Protein AF-A0A6M0QSR5-F1 (afdb_monomer)

Radius of gyration: 32.82 Å; Cα contacts (8 Å, |Δi|>4): 484; chains: 1; bounding box: 127×52×103 Å

Sequence (368 aa):
MSPILRLVALASFSVLAACATTPPEESSTAPSTKPGYEAVEDDGFMIEAVEERHLSGGRERTEVAYNGPESAGTIVVDTFARKLYHVQEGGRAMRYSIAVGREGLSFRGSGVIGRKAKWPSWQPTANMVRTRPDLYAEYAGGMAGGLDNPLGARAMYLYRGGRDTMFRIHGTIQNATIGHATSAGCIRLYNQDAIYLFEQVEMGTKVKVRSQEESLELEGPYMDDAWGLAVPETPENAARKETDLVAKAEQEAAEAKAAEEAAAKAAAEQAAYDAMSDEEKAKHDEKLAKAAAKAEALAEKEKAKAEALAAKEKAKAEALAAKEAAAAEKATAKAEKAAAAAEKKRLAACTRKGIEEKDCPPLEAANG

Mean predicted aligned error: 14.94 Å

Secondary structure (DSSP, 8-state):
----------------------------------TT-S-EEETTEEEPPPPHHHHTTTTS-EEEE--SSPPTT-EEEETTTTEEEEEETTTEEEEEE-EEEHHHHH--EEEEEEEEEES--B---HHHHHH-HHHHSTTTT-B-SSTT-TT-SEEEEEEETTEEEEEEEE--S-GGGTTBEESS-SEE--HHHHHHHHHH--TT-EEEEPPHHHHHHHH--EEE-TTSBEEE--HHHHHHHHHHHHHHHHHHHHHHHHHHHHHHHHHHHHHHHHTS-HHHHHHHHHHHHHHHHHHHHHHHHHHHHHHHHHHHHHHHHHHHHHHHHHHHHHHHHHHHHHHHHHHHHHHHHHHHTT--GGGSPPPP----

pLDDT: mean 86.75, std 14.94, range [35.66, 98.69]

Foldseek 3Di:
DDDDDDDDDDDDPDDDPDPPPPDPPPDPDPQPAPPLQQFDQDPNATRHGQGVVLPPPVQDWDKDAAPDPDDALAWEAEQQLQKIWRHHPPRITTIHFKEAAPVQVVDAWKFFQQDKDFQDKDADDPVCCVPCVVPHVVQNVIDGRGLPHQQAGMWGFTDDPNHTPQAIEGEGNCSNRGQAYHHDHHIYGHNSVRVVVRVSHDGGHMYTYDDPVRCCVRVNHWDAACVRGIDHPDPVRVVNRVVVVVVVVVVVVVVVVVVVVVVVVVVVVVVVLVPDDPVVVVVVVVVVVVVVVVVVVVVVVVVVVSVVVVVVVVVVVVVVVVVVVVVVVVVVVVVVVVVVVVLVVQQVVCVVVVHDPVRRDDDPPPDD

Nearest PDB structures (foldseek):
  4lzh-assembly1_A  TM=8.616E-01  e=3.008E-12  Klebsiella pneumoniae subsp. pneumoniae MGH 78578
  6v45-assembly1_A-2  TM=7.222E-01  e=5.190E-12  Brucella melitensis bv. 1 str. 16M
  4a1i-assembly1_A  TM=8.855E-01  e=8.976E-08  Bacillus subtilis
  2mtz-assembly1_A  TM=8.574E-01  e=3.205E-07  Bacillus subtilis subsp. subtilis str. 168
  4xvo-assembly3_C  TM=7.512E-01  e=4.902E-06  Mycolicibacterium smegmatis MC2 155

InterPro domains:
  IPR005490 L,D-transpeptidase catalytic domain [PF03734] (74-209)
  IPR005490 L,D-transpeptidase catalytic domain [PS52029] (73-210)
  IPR005490 L,D-transpeptidase catalytic domain [cd16913] (75-210)
  IPR038063 L,D-transpeptidase catalytic domain-like [G3DSA:2.40.440.10] (68-210)
  IPR038063 L,D-transpeptidase catalytic domain-like [SSF141523] (69-210)
  IPR050979 Bacterial L,D-transpeptidase [PTHR30582] (46-213)

Organism: NCBI:txid2710650

Structure (mmCIF, N/CA/C/O backbone):
data_AF-A0A6M0QSR5-F1
#
_entry.id   AF-A0A6M0QSR5-F1
#
loop_
_atom_site.group_PDB
_atom_site.id
_atom_site.type_symbol
_atom_site.label_atom_id
_atom_site.label_alt_id
_atom_site.label_comp_id
_atom_site.label_asym_id
_atom_site.label_entity_id
_atom_site.label_seq_id
_atom_site.pdbx_PDB_ins_code
_atom_site.Cartn_x
_atom_site.Cartn_y
_atom_site.Cartn_z
_atom_site.occupancy
_atom_site.B_iso_or_equiv
_atom_site.auth_seq_id
_atom_site.auth_comp_id
_atom_site.auth_asym_id
_atom_site.auth_atom_id
_atom_site.pdbx_PDB_model_num
ATOM 1 N N . MET A 1 1 ? 99.103 -17.406 -0.612 1.00 40.66 1 MET A N 1
ATOM 2 C CA . MET A 1 1 ? 98.319 -16.154 -0.605 1.00 40.66 1 MET A CA 1
ATOM 3 C C . MET A 1 1 ? 96.861 -16.528 -0.362 1.00 40.66 1 MET A C 1
ATOM 5 O O . MET A 1 1 ? 96.324 -17.317 -1.124 1.00 40.66 1 MET A O 1
ATOM 9 N N . SER A 1 2 ? 96.292 -16.076 0.756 1.00 35.66 2 SER A N 1
ATOM 10 C CA . SER A 1 2 ? 94.861 -16.139 1.127 1.00 35.66 2 SER A CA 1
ATOM 11 C C . SER A 1 2 ? 93.928 -15.531 0.048 1.00 35.66 2 SER A C 1
ATOM 13 O O . SER A 1 2 ? 94.439 -14.798 -0.795 1.00 35.66 2 SER A O 1
ATOM 15 N N . PRO A 1 3 ? 92.581 -15.570 0.177 1.00 52.38 3 PRO A N 1
ATOM 16 C CA . PRO A 1 3 ? 91.684 -16.674 0.569 1.00 52.38 3 PRO A CA 1
ATOM 17 C C . PRO A 1 3 ? 90.306 -16.666 -0.187 1.00 52.38 3 PRO A C 1
ATOM 19 O O . PRO A 1 3 ? 89.993 -15.736 -0.915 1.00 52.38 3 PRO A O 1
ATOM 22 N N . ILE A 1 4 ? 89.455 -17.674 0.080 1.00 46.41 4 ILE A N 1
ATOM 23 C CA . ILE A 1 4 ? 87.961 -17.657 0.122 1.00 46.41 4 ILE A CA 1
ATOM 24 C C . ILE A 1 4 ? 87.149 -17.199 -1.123 1.00 46.41 4 ILE A C 1
ATOM 26 O O . ILE A 1 4 ? 87.038 -16.010 -1.404 1.00 46.41 4 ILE A O 1
ATOM 30 N N . LEU A 1 5 ? 86.362 -18.124 -1.706 1.00 40.06 5 LEU A N 1
ATOM 31 C CA . LEU A 1 5 ? 85.026 -17.832 -2.275 1.00 40.06 5 LEU A CA 1
ATOM 32 C C . LEU A 1 5 ? 84.144 -19.108 -2.281 1.00 40.06 5 LEU A C 1
ATOM 34 O O . LEU A 1 5 ? 84.383 -20.034 -3.044 1.00 40.06 5 LEU A O 1
ATOM 38 N N . ARG A 1 6 ? 83.341 -19.303 -1.224 1.00 39.97 6 ARG A N 1
ATOM 39 C CA . ARG A 1 6 ? 81.862 -19.177 -1.148 1.00 39.97 6 ARG A CA 1
ATOM 40 C C . ARG A 1 6 ? 81.050 -20.284 -1.835 1.00 39.97 6 ARG A C 1
ATOM 42 O O . ARG A 1 6 ? 80.792 -20.246 -3.031 1.00 39.97 6 ARG A O 1
ATOM 49 N N . LEU A 1 7 ? 80.526 -21.171 -0.990 1.00 44.75 7 LEU A N 1
ATOM 50 C CA . LEU A 1 7 ? 79.422 -22.089 -1.256 1.00 44.75 7 LEU A CA 1
ATOM 51 C C . LEU A 1 7 ? 78.529 -22.058 -0.005 1.00 44.75 7 LEU A C 1
ATOM 53 O O . LEU A 1 7 ? 78.903 -22.645 1.002 1.00 44.75 7 LEU A O 1
ATOM 57 N N . VAL A 1 8 ? 77.409 -21.328 -0.029 1.00 46.72 8 VAL A N 1
ATOM 58 C CA . VAL A 1 8 ? 76.287 -21.519 0.912 1.00 46.72 8 VAL A CA 1
ATOM 59 C C . VAL A 1 8 ? 74.993 -21.160 0.190 1.00 46.72 8 VAL A C 1
ATOM 61 O O . VAL A 1 8 ? 74.839 -20.058 -0.334 1.00 46.72 8 VAL A O 1
ATOM 64 N N . ALA A 1 9 ? 74.093 -22.134 0.166 1.00 45.66 9 ALA A N 1
ATOM 65 C CA . ALA A 1 9 ? 72.743 -22.068 -0.353 1.00 45.66 9 ALA A CA 1
ATOM 66 C C . ALA A 1 9 ? 71.729 -21.853 0.788 1.00 45.66 9 ALA A C 1
ATOM 68 O O . ALA A 1 9 ? 72.029 -2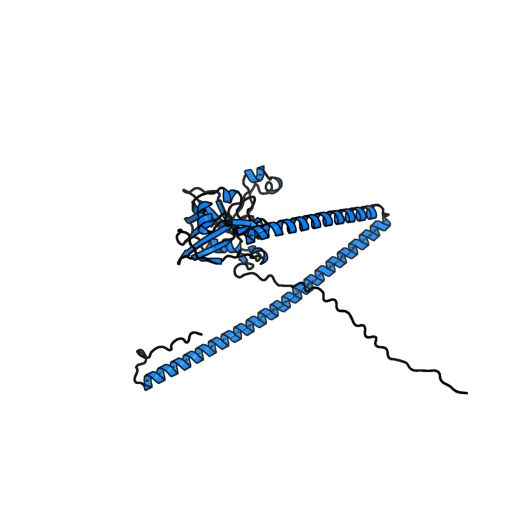2.136 1.943 1.00 45.66 9 ALA A O 1
ATOM 69 N N . LEU A 1 10 ? 70.518 -21.439 0.395 1.00 45.47 10 LEU A N 1
ATOM 70 C CA . LEU A 1 10 ? 69.265 -21.374 1.163 1.00 45.47 10 LEU A CA 1
ATOM 71 C C . LEU A 1 10 ? 69.204 -20.426 2.372 1.00 45.47 10 LEU A C 1
ATOM 73 O O . LEU A 1 10 ? 69.677 -20.744 3.454 1.00 45.47 10 LEU A O 1
ATOM 77 N N . ALA A 1 11 ? 68.456 -19.330 2.203 1.00 49.59 11 ALA A N 1
ATOM 78 C CA . ALA A 1 11 ? 67.303 -18.969 3.044 1.00 49.59 11 ALA A CA 1
ATOM 79 C C . ALA A 1 11 ? 66.830 -17.558 2.670 1.00 49.59 11 ALA A C 1
ATOM 81 O O . ALA A 1 11 ? 67.508 -16.577 2.959 1.00 49.59 11 ALA A O 1
ATOM 82 N N . SER A 1 12 ? 65.660 -17.434 2.044 1.00 45.41 12 SER A N 1
ATOM 83 C CA . SER A 1 12 ? 64.912 -16.171 1.975 1.00 45.41 12 SER A CA 1
ATOM 84 C C . SER A 1 12 ? 63.439 -16.489 1.727 1.00 45.41 12 SER A C 1
ATOM 86 O O . SER A 1 12 ? 62.970 -16.521 0.595 1.00 45.41 12 SER A O 1
ATOM 88 N N . PHE A 1 13 ? 62.725 -16.789 2.812 1.00 45.97 13 PHE A N 1
ATOM 89 C CA . PHE A 1 13 ? 61.269 -16.700 2.860 1.00 45.97 13 PHE A CA 1
ATOM 90 C C . PHE A 1 13 ? 60.920 -15.207 2.884 1.00 45.97 13 PHE A C 1
ATOM 92 O O . PHE A 1 13 ? 61.102 -14.537 3.900 1.00 45.97 13 PHE A O 1
ATOM 99 N N . SER A 1 14 ? 60.478 -14.669 1.751 1.00 49.88 14 SER A N 1
ATOM 100 C CA . SER A 1 14 ? 59.946 -13.311 1.678 1.00 49.88 14 SER A CA 1
ATOM 101 C C . SER A 1 14 ? 58.552 -13.281 2.299 1.00 49.88 14 SER A C 1
ATOM 103 O O . SER A 1 14 ? 57.600 -13.845 1.765 1.00 49.88 14 SER A O 1
ATOM 105 N N . VAL A 1 15 ? 58.453 -12.608 3.441 1.00 53.62 15 VAL A N 1
ATOM 106 C CA . VAL A 1 15 ? 57.199 -12.180 4.060 1.00 53.62 15 VAL A CA 1
ATOM 107 C C . VAL A 1 15 ? 56.586 -11.104 3.161 1.00 53.62 15 VAL A C 1
ATOM 109 O O . VAL A 1 15 ? 57.019 -9.955 3.180 1.00 53.62 15 VAL A O 1
ATOM 112 N N . LEU A 1 16 ? 55.593 -11.472 2.351 1.00 51.00 16 LEU A N 1
ATOM 113 C CA . LEU A 1 16 ? 54.677 -10.507 1.746 1.00 51.00 16 LEU A CA 1
ATOM 114 C C . LEU A 1 16 ? 53.532 -10.280 2.731 1.00 51.00 16 LEU A C 1
ATOM 116 O O . LEU A 1 16 ? 52.628 -11.102 2.866 1.00 51.00 16 LEU A O 1
ATOM 120 N N . ALA A 1 17 ? 53.610 -9.157 3.442 1.00 50.59 17 ALA A N 1
ATOM 121 C CA . ALA A 1 17 ? 52.487 -8.581 4.157 1.00 50.59 17 ALA A CA 1
ATOM 122 C C . ALA A 1 17 ? 51.390 -8.242 3.136 1.00 50.59 17 ALA A C 1
ATOM 124 O O . ALA A 1 17 ? 51.490 -7.265 2.395 1.00 50.59 17 ALA A O 1
ATOM 125 N N . ALA A 1 18 ? 50.363 -9.085 3.066 1.00 41.50 18 ALA A N 1
ATOM 126 C CA . ALA A 1 18 ? 49.143 -8.777 2.345 1.00 41.50 18 ALA A CA 1
ATOM 127 C C . ALA A 1 18 ? 48.350 -7.758 3.172 1.00 41.50 18 ALA A C 1
ATOM 129 O O . ALA A 1 18 ? 47.824 -8.082 4.237 1.00 41.50 18 ALA A O 1
ATOM 130 N N . CYS A 1 19 ? 48.267 -6.522 2.682 1.00 45.38 19 CYS A N 1
ATOM 131 C CA . CYS A 1 19 ? 47.195 -5.610 3.053 1.00 45.38 19 CYS A CA 1
ATOM 132 C C . CYS A 1 19 ? 45.877 -6.271 2.635 1.00 45.38 19 CYS A C 1
ATOM 134 O O . CYS A 1 19 ? 45.499 -6.237 1.466 1.00 45.38 19 CYS A O 1
ATOM 136 N N . ALA A 1 20 ? 45.205 -6.927 3.578 1.00 42.25 20 ALA A N 1
ATOM 137 C CA . ALA A 1 20 ? 43.830 -7.346 3.398 1.00 42.25 20 ALA A CA 1
ATOM 138 C C . ALA A 1 20 ? 42.964 -6.080 3.381 1.00 42.25 20 ALA A C 1
ATOM 140 O O . ALA A 1 20 ? 42.629 -5.529 4.426 1.00 42.25 20 ALA A O 1
ATOM 141 N N . THR A 1 21 ? 42.637 -5.587 2.187 1.00 46.97 21 THR A N 1
ATOM 142 C CA . THR A 1 21 ? 41.460 -4.739 2.006 1.00 46.97 21 THR A CA 1
ATOM 143 C C . THR A 1 21 ? 40.258 -5.618 2.311 1.00 46.97 21 THR A C 1
ATOM 145 O O . THR A 1 21 ? 39.920 -6.500 1.525 1.00 46.97 21 THR A O 1
ATOM 148 N N . THR A 1 22 ? 39.665 -5.421 3.485 1.00 48.53 22 THR A N 1
ATOM 149 C CA . THR A 1 22 ? 38.380 -6.005 3.862 1.00 48.53 22 THR A CA 1
ATOM 150 C C . THR A 1 22 ? 37.356 -5.613 2.791 1.00 48.53 22 THR A C 1
ATOM 152 O O . THR A 1 22 ? 37.118 -4.416 2.612 1.00 48.53 22 THR A O 1
ATOM 155 N N . PRO A 1 23 ? 36.784 -6.564 2.034 1.00 46.75 23 PRO A N 1
ATOM 156 C CA . PRO A 1 23 ? 35.626 -6.276 1.199 1.00 46.75 23 PRO A CA 1
ATOM 157 C C . PRO A 1 23 ? 34.495 -5.792 2.117 1.00 46.75 23 PRO A C 1
ATOM 159 O O . PRO A 1 23 ? 34.378 -6.326 3.224 1.00 46.75 23 PRO A O 1
ATOM 162 N N . PRO A 1 24 ? 33.678 -4.803 1.716 1.00 44.09 24 PRO A N 1
ATOM 163 C CA . PRO A 1 24 ? 32.480 -4.478 2.475 1.00 44.09 24 PRO A CA 1
ATOM 164 C C . PRO A 1 24 ? 31.645 -5.756 2.604 1.00 44.09 24 PRO A C 1
ATOM 166 O O . PRO A 1 24 ? 31.368 -6.427 1.610 1.00 44.09 24 PRO A O 1
ATOM 169 N N . GLU A 1 25 ? 31.324 -6.136 3.840 1.00 37.94 25 GLU A N 1
ATOM 170 C CA . GLU A 1 25 ? 30.408 -7.236 4.118 1.00 37.94 25 GLU A CA 1
ATOM 171 C C . GLU A 1 25 ? 29.039 -6.864 3.544 1.00 37.94 25 GLU A C 1
ATOM 173 O O . GLU A 1 25 ? 28.262 -6.132 4.156 1.00 37.94 25 GLU A O 1
ATOM 178 N N . GLU A 1 26 ? 28.738 -7.359 2.345 1.00 43.75 26 GLU A N 1
ATOM 179 C CA . GLU A 1 26 ? 27.361 -7.469 1.892 1.00 43.75 26 GLU A CA 1
ATOM 180 C C . GLU A 1 26 ? 26.673 -8.493 2.795 1.00 43.75 26 GLU A C 1
ATOM 182 O O . GLU A 1 26 ? 26.838 -9.709 2.683 1.00 43.75 26 GLU A O 1
ATOM 187 N N . SER A 1 27 ? 25.960 -7.941 3.773 1.00 39.25 27 SER A N 1
ATOM 188 C CA . SER A 1 27 ? 25.099 -8.637 4.711 1.00 39.25 27 SER A CA 1
ATOM 189 C C . SER A 1 27 ? 24.055 -9.451 3.944 1.00 39.25 27 SER A C 1
ATOM 191 O O . SER A 1 27 ? 22.996 -8.951 3.572 1.00 39.25 27 SER A O 1
ATOM 193 N N . SER A 1 28 ? 24.346 -10.731 3.719 1.00 49.88 28 SER A N 1
ATOM 194 C CA . SER A 1 28 ? 23.349 -11.750 3.394 1.00 49.88 28 SER A CA 1
ATOM 195 C C . SER A 1 28 ? 22.470 -11.971 4.628 1.00 49.88 28 SER A C 1
ATOM 197 O O . SER A 1 28 ? 22.612 -12.953 5.359 1.00 49.88 28 SER A O 1
ATOM 199 N N . THR A 1 29 ? 21.556 -11.042 4.875 1.00 42.53 29 THR A N 1
ATOM 200 C CA . THR A 1 29 ? 20.406 -11.280 5.738 1.00 42.53 29 THR A CA 1
ATOM 201 C C . THR A 1 29 ? 19.365 -11.987 4.877 1.00 42.53 29 THR A C 1
ATOM 203 O O . THR A 1 29 ? 18.865 -11.417 3.910 1.00 42.53 29 THR A O 1
ATOM 206 N N . ALA A 1 30 ? 19.027 -13.242 5.203 1.00 46.69 30 ALA A N 1
ATOM 207 C CA . ALA A 1 30 ? 17.702 -13.752 4.845 1.00 46.69 30 ALA A CA 1
ATOM 208 C C . ALA A 1 30 ? 16.702 -12.656 5.239 1.00 46.69 30 ALA A C 1
ATOM 210 O O . ALA A 1 30 ? 16.893 -12.107 6.331 1.00 46.69 30 ALA A O 1
ATOM 211 N N . PRO A 1 31 ? 15.738 -12.269 4.381 1.00 49.75 31 PRO A N 1
ATOM 212 C CA . PRO A 1 31 ? 14.907 -11.110 4.654 1.00 49.75 31 PRO A CA 1
ATOM 213 C C . PRO A 1 31 ? 14.260 -11.322 6.017 1.00 49.75 31 PRO A C 1
ATOM 215 O O . PRO A 1 31 ? 13.414 -12.199 6.201 1.00 49.75 31 PRO A O 1
ATOM 218 N N . SER A 1 32 ? 14.745 -10.558 6.993 1.00 52.62 32 SER A N 1
ATOM 219 C CA . SER A 1 32 ? 14.079 -10.386 8.266 1.00 52.62 32 SER A CA 1
ATOM 220 C C . SER A 1 32 ? 12.691 -9.895 7.883 1.00 52.62 32 SER A C 1
ATOM 222 O O . SER A 1 32 ? 12.550 -8.942 7.118 1.00 52.62 32 SER A O 1
ATOM 224 N N . THR A 1 33 ? 11.672 -10.668 8.228 1.00 66.38 33 THR A N 1
ATOM 225 C CA . THR A 1 33 ? 10.289 -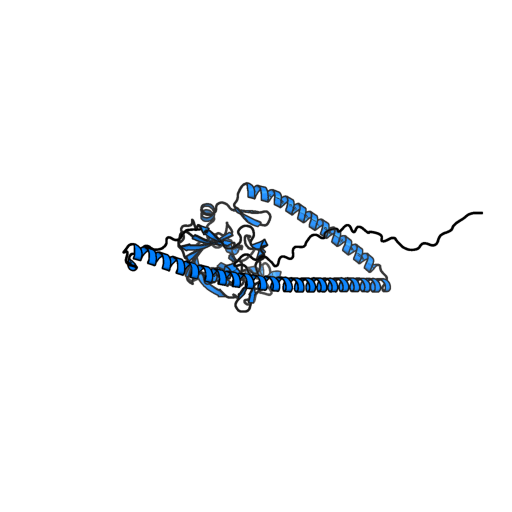10.365 7.871 1.00 66.38 33 THR A CA 1
ATOM 226 C C . THR A 1 33 ? 9.553 -10.199 9.179 1.00 66.38 33 THR A C 1
ATOM 228 O O . THR A 1 33 ? 9.658 -11.033 10.080 1.00 66.38 33 THR A O 1
ATOM 231 N N . LYS A 1 34 ? 8.890 -9.052 9.339 1.00 86.62 34 LYS A N 1
ATOM 232 C CA . LYS A 1 34 ? 8.152 -8.768 10.569 1.00 86.62 34 LYS A CA 1
ATOM 233 C C . LYS A 1 34 ? 7.059 -9.832 10.752 1.00 86.62 34 LYS A C 1
ATOM 235 O O . LYS A 1 34 ? 6.432 -10.202 9.756 1.00 86.62 34 LYS A O 1
ATOM 240 N N . PRO A 1 35 ? 6.776 -10.271 11.992 1.00 90.50 35 PRO A N 1
ATOM 241 C CA . PRO A 1 35 ? 5.697 -11.213 12.254 1.00 90.50 35 PRO A CA 1
ATOM 242 C C . PRO A 1 35 ? 4.368 -10.790 11.617 1.00 90.50 35 PRO A C 1
ATOM 244 O O . PRO A 1 35 ? 3.936 -9.646 11.774 1.00 90.50 35 PRO A O 1
ATOM 247 N N . GLY A 1 36 ? 3.717 -11.710 10.905 1.00 92.56 36 GLY A N 1
ATOM 248 C CA . GLY A 1 36 ? 2.474 -11.463 10.167 1.00 92.56 36 GLY A CA 1
ATOM 249 C C . GLY A 1 36 ? 2.657 -10.932 8.740 1.00 92.56 36 GLY A C 1
ATOM 250 O O . GLY A 1 36 ? 1.652 -10.643 8.085 1.00 92.56 36 GLY A O 1
ATOM 251 N N . TYR A 1 37 ? 3.901 -10.803 8.270 1.00 96.50 37 TYR A N 1
ATOM 252 C CA . TYR A 1 37 ? 4.277 -10.377 6.916 1.00 96.50 37 TYR A CA 1
ATOM 253 C C . TYR A 1 37 ? 5.200 -11.368 6.202 1.00 96.50 37 TYR A C 1
ATOM 255 O O . TYR A 1 37 ? 5.818 -11.034 5.188 1.00 96.50 37 TYR A O 1
ATOM 263 N N . GLU A 1 38 ? 5.294 -12.587 6.720 1.00 94.94 38 GLU A N 1
ATOM 264 C CA . GLU A 1 38 ? 6.037 -13.677 6.113 1.00 94.94 38 GLU A CA 1
ATOM 265 C C . GLU A 1 38 ? 5.420 -14.088 4.767 1.00 94.94 38 GLU A C 1
ATOM 267 O O . GLU A 1 38 ? 4.317 -13.675 4.378 1.00 94.94 38 GLU A O 1
ATOM 272 N N . ALA A 1 39 ? 6.160 -14.917 4.034 1.00 95.62 39 ALA A N 1
ATOM 273 C CA . ALA A 1 39 ? 5.643 -15.542 2.831 1.00 95.62 39 ALA A CA 1
ATOM 274 C C . ALA A 1 39 ? 4.502 -16.498 3.219 1.00 95.62 39 ALA A C 1
ATOM 276 O O . ALA A 1 39 ? 4.625 -17.253 4.186 1.00 95.62 39 ALA A O 1
ATOM 277 N N . VAL A 1 40 ? 3.397 -16.463 2.477 1.00 95.25 40 VAL A N 1
ATOM 278 C CA . VAL A 1 40 ? 2.183 -17.224 2.797 1.00 95.25 40 VAL A CA 1
ATOM 279 C C . VAL A 1 40 ? 1.672 -17.966 1.567 1.00 95.25 40 VAL A C 1
ATOM 281 O O . VAL A 1 40 ? 1.562 -17.391 0.485 1.00 95.25 40 VAL A O 1
ATOM 284 N N . GLU A 1 41 ? 1.357 -19.247 1.739 1.00 97.25 41 GLU A N 1
ATOM 285 C CA . GLU A 1 41 ? 0.613 -20.024 0.749 1.00 97.25 41 GLU A CA 1
ATOM 286 C C . GLU A 1 41 ? -0.888 -19.822 0.980 1.00 97.25 41 GLU A C 1
ATOM 288 O O . GLU A 1 41 ? -1.379 -19.987 2.098 1.00 97.25 41 GLU A O 1
ATOM 293 N N . ASP A 1 42 ? -1.619 -19.462 -0.072 1.00 96.88 42 ASP A N 1
ATOM 294 C CA . ASP A 1 42 ? -3.053 -19.201 -0.003 1.00 96.88 42 ASP A CA 1
ATOM 295 C C . ASP A 1 42 ? -3.764 -19.670 -1.279 1.00 96.88 42 ASP A C 1
ATOM 297 O O . ASP A 1 42 ? -3.512 -19.156 -2.367 1.00 96.88 42 ASP A O 1
ATOM 301 N N . ASP A 1 43 ? -4.657 -20.656 -1.149 1.00 94.56 43 ASP A N 1
ATOM 302 C CA . ASP A 1 43 ? -5.406 -21.279 -2.255 1.00 94.56 43 ASP A CA 1
ATOM 303 C C . ASP A 1 43 ? -4.515 -21.708 -3.451 1.00 94.56 43 ASP A C 1
ATOM 305 O O . ASP A 1 43 ? -4.907 -21.604 -4.613 1.00 94.56 43 ASP A O 1
ATOM 309 N N . GLY A 1 44 ? -3.303 -22.205 -3.166 1.00 94.44 44 GLY A N 1
ATOM 310 C CA . GLY A 1 44 ? -2.336 -22.668 -4.172 1.00 94.44 44 GLY A CA 1
ATOM 311 C C . GLY A 1 44 ? -1.449 -21.573 -4.774 1.00 94.44 44 GLY A C 1
ATOM 312 O O . GLY A 1 44 ? -0.617 -21.868 -5.632 1.00 94.44 44 GLY A O 1
ATOM 313 N N . PHE A 1 45 ? -1.587 -20.324 -4.324 1.00 96.19 45 PHE A N 1
ATOM 314 C CA . PHE A 1 45 ? -0.697 -19.227 -4.690 1.00 96.19 45 PHE A CA 1
ATOM 315 C C . PHE A 1 45 ? 0.310 -18.955 -3.575 1.00 96.19 45 PHE A C 1
ATOM 317 O O . PHE A 1 45 ? -0.062 -18.817 -2.411 1.00 96.19 45 PHE A O 1
ATOM 324 N N . MET A 1 46 ? 1.586 -18.826 -3.940 1.00 96.75 46 MET A N 1
ATOM 325 C CA . MET A 1 46 ? 2.639 -18.441 -3.005 1.00 96.75 46 MET A CA 1
ATOM 326 C C . MET A 1 46 ? 2.824 -16.924 -3.035 1.00 96.75 46 MET A C 1
ATOM 328 O O . MET A 1 46 ? 3.345 -16.375 -4.004 1.00 96.75 46 MET A O 1
ATOM 332 N N . ILE A 1 47 ? 2.388 -16.244 -1.978 1.00 96.31 47 ILE A N 1
ATOM 333 C CA . ILE A 1 47 ? 2.580 -14.805 -1.805 1.00 96.31 47 ILE A CA 1
ATOM 334 C C . ILE A 1 47 ? 3.916 -14.596 -1.101 1.00 96.31 47 ILE A C 1
ATOM 336 O O . ILE A 1 47 ? 4.145 -15.115 -0.007 1.00 96.31 47 ILE A O 1
ATOM 340 N N . GLU A 1 48 ? 4.797 -13.822 -1.725 1.00 94.94 48 GLU A N 1
ATOM 341 C CA . GLU A 1 48 ? 6.095 -13.487 -1.149 1.00 94.94 48 GLU A CA 1
ATOM 342 C C . GLU A 1 48 ? 5.960 -12.643 0.125 1.00 94.94 48 GLU A C 1
ATOM 344 O O . GLU A 1 48 ? 4.975 -11.926 0.345 1.00 94.94 48 GLU A O 1
ATOM 349 N N . ALA A 1 49 ? 6.978 -12.735 0.979 1.00 95.62 49 ALA A N 1
ATOM 350 C CA . ALA A 1 49 ? 7.037 -11.944 2.195 1.00 95.62 49 ALA A CA 1
ATOM 351 C C . ALA A 1 49 ? 7.139 -10.447 1.871 1.00 95.62 49 ALA A C 1
ATOM 353 O O . ALA A 1 49 ? 7.777 -10.049 0.894 1.00 95.62 49 ALA A O 1
ATOM 354 N N . VAL A 1 50 ? 6.548 -9.598 2.714 1.00 95.50 50 VAL A N 1
ATOM 355 C CA . VAL A 1 50 ? 6.712 -8.150 2.552 1.00 95.50 50 VAL A CA 1
ATOM 356 C C . VAL A 1 50 ? 8.071 -7.746 3.099 1.00 95.50 50 VAL A C 1
ATOM 358 O O . VAL A 1 50 ? 8.360 -7.911 4.283 1.00 95.50 50 VAL A O 1
ATOM 361 N N . GLU A 1 51 ? 8.901 -7.177 2.233 1.00 92.75 51 GLU A N 1
ATOM 362 C CA . GLU A 1 51 ? 10.220 -6.695 2.624 1.00 92.75 51 GLU A CA 1
ATOM 363 C C . GLU A 1 51 ? 10.129 -5.580 3.674 1.00 92.75 51 GLU A C 1
ATOM 365 O O . GLU A 1 51 ? 9.319 -4.653 3.566 1.00 92.75 51 GLU A O 1
ATOM 370 N N . GLU A 1 52 ? 11.024 -5.617 4.663 1.00 90.31 52 GLU A N 1
ATOM 371 C CA . GLU A 1 52 ? 11.033 -4.682 5.794 1.00 90.31 52 GLU A CA 1
ATOM 372 C C . GLU A 1 52 ? 11.066 -3.208 5.398 1.00 90.31 52 GLU A C 1
ATOM 374 O O . GLU A 1 52 ? 10.459 -2.375 6.076 1.00 90.31 52 GLU A O 1
ATOM 379 N N . ARG A 1 53 ? 11.704 -2.872 4.270 1.00 89.44 53 ARG A N 1
ATOM 380 C CA . ARG A 1 53 ? 11.712 -1.500 3.745 1.00 89.44 53 ARG A CA 1
ATOM 381 C C . ARG A 1 53 ? 10.301 -0.946 3.539 1.00 89.44 53 ARG A C 1
ATOM 383 O O . ARG A 1 53 ? 10.078 0.237 3.787 1.00 89.44 53 ARG A O 1
ATOM 390 N N . HIS A 1 54 ? 9.341 -1.787 3.157 1.00 92.12 54 HIS A N 1
ATOM 391 C CA . HIS A 1 54 ? 7.943 -1.396 2.965 1.00 92.12 54 HIS A CA 1
ATOM 392 C C . HIS A 1 54 ? 7.182 -1.317 4.298 1.00 92.12 54 HIS A C 1
ATOM 394 O O . HIS A 1 54 ? 6.240 -0.542 4.439 1.00 92.12 54 HIS A O 1
ATOM 400 N N . LEU A 1 55 ? 7.640 -2.034 5.322 1.00 92.50 55 LEU A N 1
ATOM 401 C CA . LEU A 1 55 ? 7.059 -2.022 6.667 1.00 92.50 55 LEU A CA 1
ATOM 402 C C . LEU A 1 55 ? 7.690 -0.973 7.596 1.00 92.50 55 LEU A C 1
ATOM 404 O O . LEU A 1 55 ? 7.326 -0.879 8.765 1.00 92.50 55 LEU A O 1
ATOM 408 N N . SER A 1 56 ? 8.658 -0.198 7.116 1.00 86.44 56 SER A N 1
ATOM 409 C CA . SER A 1 56 ? 9.287 0.884 7.880 1.00 86.44 56 SER A CA 1
ATOM 410 C C . SER A 1 56 ? 8.308 2.039 8.148 1.00 86.44 56 SER A C 1
ATOM 412 O O . SER A 1 56 ? 7.366 2.259 7.382 1.00 86.44 56 SER A O 1
ATOM 414 N N . GLY A 1 57 ? 8.525 2.790 9.234 1.00 83.50 57 GLY A N 1
ATOM 415 C CA . GLY A 1 57 ? 7.728 3.984 9.555 1.00 83.50 57 GLY A CA 1
ATOM 416 C C . GLY A 1 57 ? 6.322 3.704 10.104 1.00 83.50 57 GLY A C 1
ATOM 417 O O . GLY A 1 57 ? 5.420 4.516 9.911 1.00 83.50 57 GLY A O 1
ATOM 418 N N . GLY A 1 58 ? 6.106 2.559 10.764 1.00 87.56 58 GLY A N 1
ATOM 419 C CA . GLY A 1 58 ? 4.800 2.204 11.334 1.00 87.56 58 GLY A CA 1
ATOM 420 C C . GLY A 1 58 ? 3.774 1.801 10.271 1.00 87.56 58 GLY A C 1
ATOM 421 O O . GLY A 1 58 ? 2.577 2.087 10.419 1.00 87.56 58 GLY A O 1
ATOM 422 N N . ARG A 1 59 ? 4.256 1.221 9.163 1.00 94.00 59 ARG A N 1
ATOM 423 C CA . ARG A 1 59 ? 3.423 0.734 8.058 1.00 94.00 59 ARG A CA 1
ATOM 424 C C . ARG A 1 59 ? 2.921 -0.687 8.255 1.00 94.00 59 ARG A C 1
ATOM 426 O O . ARG A 1 59 ? 1.972 -1.075 7.580 1.00 94.00 59 ARG A O 1
ATOM 433 N N . GLU A 1 60 ? 3.510 -1.414 9.192 1.00 95.38 60 GLU A N 1
ATOM 434 C CA . GLU A 1 60 ? 2.967 -2.658 9.699 1.00 95.38 60 GLU A CA 1
ATOM 435 C C . GLU A 1 60 ? 1.601 -2.453 10.364 1.00 95.38 60 GLU A C 1
ATOM 437 O O . GLU A 1 60 ? 1.249 -1.382 10.872 1.00 95.38 60 GLU A O 1
ATOM 442 N N . ARG A 1 61 ? 0.833 -3.531 10.382 1.00 97.19 61 ARG A N 1
ATOM 443 C CA . ARG A 1 61 ? -0.415 -3.657 11.099 1.00 97.19 61 ARG A CA 1
ATOM 444 C C . ARG A 1 61 ? -0.115 -3.625 12.587 1.00 97.19 61 ARG A C 1
ATOM 446 O O . ARG A 1 61 ? 0.785 -4.305 13.073 1.00 97.19 61 ARG A O 1
ATOM 453 N N . THR A 1 62 ? -0.852 -2.804 13.319 1.00 97.12 62 THR A N 1
ATOM 454 C CA . THR A 1 62 ? -0.584 -2.562 14.738 1.00 97.12 62 THR A CA 1
ATOM 455 C C . THR A 1 62 ? -1.886 -2.344 15.479 1.00 97.12 62 THR A C 1
ATOM 457 O O . THR A 1 62 ? -2.747 -1.589 15.027 1.00 97.12 62 THR A O 1
ATOM 460 N N . GLU A 1 63 ? -2.021 -2.967 16.643 1.00 97.81 63 GLU A N 1
ATOM 461 C CA . GLU A 1 63 ? -3.128 -2.680 17.544 1.00 97.81 63 GLU A CA 1
ATOM 462 C C . GLU A 1 63 ? -2.886 -1.343 18.255 1.00 97.81 63 GLU A C 1
ATOM 464 O O . GLU A 1 63 ? -1.884 -1.159 18.944 1.00 97.81 63 GLU A O 1
ATOM 469 N N . VAL A 1 64 ? -3.815 -0.402 18.129 1.00 97.81 64 VAL A N 1
ATOM 470 C CA . VAL A 1 64 ? -3.703 0.956 18.681 1.00 97.81 64 VAL A CA 1
ATOM 471 C C . VAL A 1 64 ? -4.891 1.272 19.585 1.00 97.81 64 VAL A C 1
ATOM 473 O O . VAL A 1 64 ? -5.893 0.556 19.583 1.00 97.81 64 VAL A O 1
ATOM 476 N N . ALA A 1 65 ? -4.780 2.318 20.403 1.00 97.81 65 ALA A N 1
ATOM 477 C CA . ALA A 1 65 ? -5.957 2.908 21.035 1.00 97.81 65 ALA A CA 1
ATOM 478 C C . ALA A 1 65 ? -6.847 3.540 19.953 1.00 97.81 65 ALA A C 1
ATOM 480 O O . ALA A 1 65 ? -6.338 4.135 19.002 1.00 97.81 65 ALA A O 1
ATOM 481 N N . TYR A 1 66 ? -8.161 3.388 20.086 1.00 97.50 66 TYR A N 1
ATOM 482 C CA . TYR A 1 66 ? -9.141 3.947 19.166 1.00 97.50 66 TYR A CA 1
ATOM 483 C C . TYR A 1 66 ? -9.937 5.051 19.853 1.00 97.50 66 TYR A C 1
ATOM 485 O O . TYR A 1 66 ? -10.688 4.791 20.789 1.00 97.50 66 TYR A O 1
ATOM 493 N N . ASN A 1 67 ? -9.775 6.277 19.360 1.00 93.00 67 ASN A N 1
ATOM 494 C CA . ASN A 1 67 ? -10.387 7.473 19.945 1.00 93.00 67 ASN A CA 1
ATOM 495 C C . ASN A 1 67 ? -11.638 7.942 19.178 1.00 93.00 67 ASN A C 1
ATOM 497 O O . ASN A 1 67 ? -12.223 8.962 19.528 1.00 93.00 67 ASN A O 1
ATOM 501 N N . GLY A 1 68 ? -12.027 7.233 18.112 1.00 95.12 68 GLY A N 1
ATOM 502 C CA . GLY A 1 68 ? -13.212 7.562 17.320 1.00 95.12 68 GLY A CA 1
ATOM 503 C C . GLY A 1 68 ? -14.517 7.067 17.964 1.00 95.12 68 GLY A C 1
ATOM 504 O O . GLY A 1 68 ? -14.488 6.175 18.815 1.00 95.12 68 GLY A O 1
ATOM 505 N N . PRO A 1 69 ? -15.677 7.609 17.552 1.00 95.94 69 PRO A N 1
ATOM 506 C CA . PRO A 1 69 ? -16.981 7.263 18.125 1.00 95.94 69 PRO A CA 1
ATOM 507 C C . PRO A 1 69 ? -17.567 5.932 17.618 1.00 95.94 69 PRO A C 1
ATOM 509 O O . PRO A 1 69 ? -18.632 5.511 18.071 1.00 95.94 69 PRO A O 1
ATOM 512 N N . GLU A 1 70 ? -16.947 5.291 16.627 1.00 97.44 70 GLU A N 1
ATOM 513 C CA . GLU A 1 70 ? -17.475 4.085 15.994 1.00 97.44 70 GLU A CA 1
ATOM 514 C C . GLU A 1 70 ? -17.421 2.858 16.913 1.00 97.44 70 GLU A C 1
ATOM 516 O O . GLU A 1 70 ? -16.485 2.658 17.682 1.00 97.44 70 GLU A O 1
ATOM 521 N N . SER A 1 71 ? -18.431 1.992 16.801 1.00 96.88 71 SER A N 1
ATOM 522 C CA . SER A 1 71 ? -18.526 0.761 17.587 1.00 96.88 71 SER A CA 1
ATOM 523 C C . SER A 1 71 ? -17.589 -0.335 17.073 1.00 96.88 71 SER A C 1
ATOM 525 O O . SER A 1 71 ? -17.296 -0.395 15.873 1.00 96.88 71 SER A O 1
ATOM 527 N N . ALA A 1 72 ? -17.223 -1.268 17.958 1.00 97.94 72 ALA A N 1
ATOM 528 C CA . ALA A 1 72 ? -16.493 -2.488 17.612 1.00 97.94 72 ALA A CA 1
ATOM 529 C C . ALA A 1 72 ? -17.116 -3.231 16.411 1.00 97.94 72 ALA A C 1
ATOM 531 O O . ALA A 1 72 ? -18.332 -3.202 16.199 1.00 97.94 72 ALA A O 1
ATOM 532 N N . GLY A 1 73 ? -16.257 -3.847 15.597 1.00 97.62 73 GLY A N 1
ATOM 533 C CA . GLY A 1 73 ? -16.598 -4.503 14.333 1.00 97.62 73 GLY A CA 1
ATOM 534 C C . GLY A 1 73 ? -16.731 -3.555 13.135 1.00 97.62 73 GLY A C 1
ATOM 535 O O . GLY A 1 73 ? -16.933 -4.016 12.014 1.00 97.62 73 GLY A O 1
ATOM 536 N N . THR A 1 74 ? -16.632 -2.235 13.330 1.00 98.50 74 THR A N 1
ATOM 537 C CA . THR A 1 74 ? -16.669 -1.258 12.229 1.00 98.50 74 THR A CA 1
ATOM 538 C C . THR A 1 74 ? -15.305 -1.159 11.549 1.00 98.50 74 THR A C 1
ATOM 540 O O . THR A 1 74 ? -14.271 -1.132 12.214 1.00 98.50 74 THR A O 1
ATOM 543 N N . ILE A 1 75 ? -15.295 -1.037 10.221 1.00 98.62 75 ILE A N 1
ATOM 544 C CA . ILE A 1 75 ? -14.110 -0.612 9.472 1.00 98.62 75 ILE A CA 1
ATOM 545 C C . ILE A 1 75 ? -14.179 0.899 9.261 1.00 98.62 75 ILE A C 1
ATOM 547 O O . ILE A 1 75 ? -15.140 1.415 8.688 1.00 98.62 75 ILE A O 1
ATOM 551 N N . VAL A 1 76 ? -13.142 1.613 9.674 1.00 98.31 76 VAL A N 1
ATOM 552 C CA . VAL A 1 76 ? -13.012 3.056 9.478 1.00 98.31 76 VAL A CA 1
ATOM 553 C C . VAL A 1 76 ? -11.828 3.319 8.564 1.00 98.31 76 VAL A C 1
ATOM 555 O O . VAL A 1 76 ? -10.715 2.882 8.831 1.00 98.31 76 VAL A O 1
ATOM 558 N N . VAL A 1 77 ? -12.071 4.002 7.452 1.00 97.50 77 VAL A N 1
ATOM 559 C CA . VAL A 1 77 ? -11.055 4.334 6.453 1.00 97.50 77 VAL A CA 1
ATOM 560 C C . VAL A 1 77 ? -10.773 5.821 6.535 1.00 97.50 77 VAL A C 1
ATOM 562 O O . VAL A 1 77 ? -11.660 6.643 6.298 1.00 97.50 77 VAL A O 1
ATOM 565 N N . ASP A 1 78 ? -9.526 6.154 6.829 1.00 95.88 78 ASP A N 1
ATOM 566 C CA . ASP A 1 78 ? -9.011 7.507 6.777 1.00 95.88 78 ASP A CA 1
ATOM 567 C C . ASP A 1 78 ? -8.125 7.670 5.539 1.00 95.88 78 ASP A C 1
ATOM 569 O O . ASP A 1 78 ? -6.974 7.225 5.491 1.00 95.88 78 ASP A O 1
ATOM 573 N N . THR A 1 79 ? -8.679 8.293 4.501 1.00 94.12 79 THR A N 1
ATOM 574 C CA . THR A 1 79 ? -7.969 8.498 3.236 1.00 94.12 79 THR A CA 1
ATOM 575 C C . THR A 1 79 ? -6.904 9.588 3.307 1.00 94.12 79 THR A C 1
ATOM 577 O O . THR A 1 79 ? -6.033 9.621 2.439 1.00 94.12 79 THR A O 1
ATOM 580 N N . PHE A 1 80 ? -6.967 10.473 4.305 1.00 92.38 80 PHE A N 1
ATOM 581 C CA . PHE A 1 80 ? -6.052 11.607 4.449 1.00 92.38 80 PHE A CA 1
ATOM 582 C C . PHE A 1 80 ? -4.808 11.191 5.234 1.00 92.38 80 PHE A C 1
ATOM 584 O O . PHE A 1 80 ? -3.696 11.400 4.758 1.00 92.38 80 PHE A O 1
ATOM 591 N N . ALA A 1 81 ? -4.994 10.480 6.350 1.00 95.12 81 ALA A N 1
ATOM 592 C CA . ALA A 1 81 ? -3.899 9.854 7.097 1.00 95.12 81 ALA A CA 1
ATOM 593 C C . ALA A 1 81 ? -3.372 8.563 6.434 1.00 95.12 81 ALA A C 1
ATOM 595 O O . ALA A 1 81 ? -2.343 8.014 6.834 1.00 95.12 81 ALA A O 1
ATOM 596 N N . ARG A 1 82 ? -4.091 8.050 5.422 1.00 96.12 82 ARG A N 1
ATOM 597 C CA . ARG A 1 82 ? -3.832 6.771 4.734 1.00 96.12 82 ARG A CA 1
ATOM 598 C C . ARG A 1 82 ? -3.742 5.603 5.712 1.00 96.12 82 ARG A C 1
ATOM 600 O O . ARG A 1 82 ? -2.847 4.751 5.637 1.00 96.12 82 ARG A O 1
ATOM 607 N N . LYS A 1 83 ? -4.728 5.548 6.606 1.00 97.19 83 LYS A N 1
ATOM 608 C CA . LYS A 1 83 ? -4.909 4.482 7.592 1.00 97.19 83 LYS A CA 1
ATOM 609 C C . LYS A 1 83 ? -6.287 3.849 7.458 1.00 97.19 83 LYS A C 1
ATOM 611 O O . LYS A 1 83 ? -7.267 4.494 7.096 1.00 97.19 83 LYS A O 1
ATOM 616 N N . LEU A 1 84 ? -6.360 2.565 7.768 1.00 98.44 84 LEU A N 1
ATOM 617 C CA . LEU A 1 84 ? -7.611 1.844 7.964 1.00 98.44 84 LEU A CA 1
ATOM 618 C C . LEU A 1 84 ? -7.614 1.285 9.381 1.00 98.44 84 LEU A C 1
ATOM 620 O O . LEU A 1 84 ? -6.600 0.780 9.848 1.00 98.44 84 LEU A O 1
ATOM 624 N N . TYR A 1 85 ? -8.753 1.360 10.051 1.00 98.69 85 TYR A N 1
ATOM 625 C CA . TYR A 1 85 ? -8.967 0.861 11.399 1.00 98.69 85 TYR A CA 1
ATOM 626 C C . TYR A 1 85 ? -10.062 -0.195 11.367 1.00 98.69 85 TYR A C 1
ATOM 628 O O . TYR A 1 85 ? -11.158 0.066 10.879 1.00 98.69 85 TYR A O 1
ATOM 636 N N . HIS A 1 86 ? -9.784 -1.380 11.895 1.00 98.69 86 HIS A N 1
ATOM 637 C CA . HIS A 1 86 ? -10.821 -2.328 12.276 1.00 98.69 86 HIS A CA 1
ATOM 638 C C . HIS A 1 86 ? -11.052 -2.177 13.777 1.00 98.69 86 HIS A C 1
ATOM 640 O O . HIS A 1 86 ? -10.190 -2.553 14.573 1.00 98.69 86 HIS A O 1
ATOM 646 N N . VAL A 1 87 ? -12.168 -1.549 14.148 1.00 98.62 87 VAL A N 1
ATOM 647 C CA . VAL A 1 87 ? -12.476 -1.204 15.539 1.00 98.62 87 VAL A CA 1
ATOM 648 C C . VAL A 1 87 ? -12.743 -2.477 16.332 1.00 98.62 87 VAL A C 1
ATOM 650 O O . VAL A 1 87 ? -13.530 -3.325 15.917 1.00 98.62 87 VAL A O 1
ATOM 653 N N . GLN A 1 88 ? -12.098 -2.598 17.483 1.00 98.00 88 GLN A N 1
ATOM 654 C CA . GLN A 1 88 ? -12.214 -3.721 18.404 1.00 98.00 88 GLN A CA 1
ATOM 655 C C . GLN A 1 88 ? -12.857 -3.256 19.714 1.00 98.00 88 GLN A C 1
ATOM 657 O O . GLN A 1 88 ? -13.100 -2.069 19.943 1.00 98.00 88 GLN A O 1
ATOM 662 N N . GLU A 1 89 ? -13.167 -4.207 20.585 1.00 96.19 89 GLU A N 1
ATOM 663 C CA . GLU A 1 89 ? -13.643 -3.900 21.930 1.00 96.19 89 GLU A CA 1
ATOM 664 C C . GLU A 1 89 ? -12.550 -3.229 22.785 1.00 96.19 89 GLU A C 1
ATOM 666 O O . GLU A 1 89 ? -11.372 -3.192 22.426 1.00 96.19 89 GLU A O 1
ATOM 671 N N . GLY A 1 90 ? -12.943 -2.662 23.929 1.00 95.81 90 GLY A N 1
ATOM 672 C CA . GLY A 1 90 ? -11.995 -2.074 24.884 1.00 95.81 90 GLY A CA 1
ATOM 673 C C . GLY A 1 90 ? -11.330 -0.773 24.420 1.00 95.81 90 GLY A C 1
ATOM 674 O O . GLY A 1 90 ? -10.257 -0.436 24.913 1.00 95.81 90 GLY A O 1
ATOM 675 N N . GLY A 1 91 ? -11.936 -0.049 23.469 1.00 96.25 91 GLY A N 1
ATOM 676 C CA . GLY A 1 91 ? -11.376 1.202 22.944 1.00 96.25 91 GLY A CA 1
ATOM 677 C C . GLY A 1 91 ? -10.099 0.982 22.133 1.00 96.25 91 GLY A C 1
ATOM 678 O O . GLY A 1 91 ? -9.189 1.810 22.161 1.00 96.25 91 GLY A O 1
ATOM 679 N N . ARG A 1 92 ? -9.995 -0.164 21.453 1.00 98.38 92 ARG A N 1
ATOM 680 C CA . ARG A 1 92 ? -8.851 -0.536 20.615 1.00 98.38 92 ARG A CA 1
ATOM 681 C C . ARG A 1 92 ? -9.263 -0.636 19.154 1.00 98.38 92 ARG A C 1
ATOM 683 O O . ARG A 1 92 ? -10.440 -0.759 18.826 1.00 98.38 92 ARG A O 1
ATOM 690 N N . ALA A 1 93 ? -8.286 -0.592 18.262 1.00 98.50 93 ALA A N 1
ATOM 691 C CA . ALA A 1 93 ? -8.483 -0.942 16.866 1.00 98.50 93 ALA A CA 1
ATOM 692 C C . ALA A 1 93 ? -7.223 -1.582 16.300 1.00 98.50 93 ALA A C 1
ATOM 694 O O . ALA A 1 93 ? -6.105 -1.180 16.627 1.00 98.50 93 ALA A O 1
ATOM 695 N N . MET A 1 94 ? -7.409 -2.508 15.366 1.00 98.69 94 MET A N 1
ATOM 696 C CA . MET A 1 94 ? -6.321 -2.944 14.508 1.00 98.69 94 MET A CA 1
ATOM 697 C C . MET A 1 94 ? -6.143 -1.918 13.390 1.00 98.69 94 MET A C 1
ATOM 699 O O . MET A 1 94 ? -7.046 -1.736 12.570 1.00 98.69 94 MET A O 1
ATOM 703 N N . ARG A 1 95 ? -5.003 -1.226 13.365 1.00 98.50 95 ARG A N 1
ATOM 704 C CA . ARG A 1 95 ? -4.663 -0.228 12.348 1.00 98.50 95 ARG A CA 1
ATOM 705 C C . ARG A 1 95 ? -3.831 -0.857 11.241 1.00 98.50 95 ARG A C 1
ATOM 707 O O . ARG A 1 95 ? -2.877 -1.575 11.516 1.00 98.50 95 ARG A O 1
ATOM 714 N N . TYR A 1 96 ? -4.138 -0.489 10.007 1.00 98.50 96 TYR A N 1
ATOM 715 C CA . TYR A 1 96 ? -3.444 -0.877 8.787 1.00 98.50 96 TYR A CA 1
ATOM 716 C C . TYR A 1 96 ? -3.003 0.381 8.042 1.00 98.50 96 TYR A C 1
ATOM 718 O O . TYR A 1 96 ? -3.702 1.399 8.069 1.00 98.50 96 TYR A O 1
ATOM 7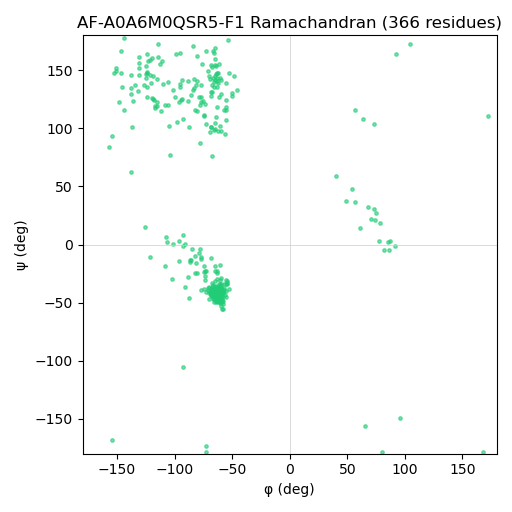26 N N . SER A 1 97 ? -1.875 0.314 7.340 1.00 97.75 97 SER A N 1
ATOM 727 C CA . SER A 1 97 ? -1.521 1.349 6.366 1.00 97.75 97 SER A CA 1
ATOM 728 C C . SER A 1 97 ? -2.116 1.003 5.012 1.00 97.75 97 SER A C 1
ATOM 730 O O . SER A 1 97 ? -2.136 -0.162 4.619 1.00 97.75 97 SER A O 1
ATOM 732 N N . ILE A 1 98 ? -2.616 2.013 4.305 1.00 97.69 98 ILE A N 1
ATOM 733 C CA . ILE A 1 98 ? -3.296 1.821 3.024 1.00 97.69 98 ILE A CA 1
ATOM 734 C C . ILE A 1 98 ? -2.666 2.668 1.926 1.00 97.69 98 ILE A C 1
ATOM 736 O O . ILE A 1 98 ? -2.094 3.723 2.189 1.00 97.69 98 ILE A O 1
ATOM 740 N N . ALA A 1 99 ? -2.785 2.220 0.679 1.00 96.25 99 ALA A N 1
ATOM 741 C CA . ALA A 1 99 ? -2.674 3.119 -0.466 1.00 96.25 99 ALA A CA 1
ATOM 742 C C . ALA A 1 99 ? -4.071 3.588 -0.869 1.00 96.25 99 ALA A C 1
ATOM 744 O O . ALA A 1 99 ? -5.024 2.800 -0.858 1.00 96.25 99 ALA A O 1
ATOM 745 N N . VAL A 1 100 ? -4.184 4.853 -1.262 1.00 94.06 100 VAL A N 1
ATOM 746 C CA . VAL A 1 100 ? -5.462 5.452 -1.660 1.00 94.06 100 VAL A CA 1
ATOM 747 C C . VAL A 1 100 ? -5.368 5.862 -3.116 1.00 94.06 100 VAL A C 1
ATOM 749 O O . VAL A 1 100 ? -4.528 6.683 -3.476 1.00 94.06 100 VAL A O 1
ATOM 752 N N . GLY A 1 101 ? -6.195 5.274 -3.975 1.00 84.88 101 GLY A N 1
ATOM 753 C CA . GLY A 1 101 ? -6.302 5.723 -5.361 1.00 84.88 101 GLY A CA 1
ATOM 754 C C . GLY A 1 101 ? -7.269 6.893 -5.525 1.00 84.88 101 GLY A C 1
ATOM 755 O O . GLY A 1 101 ? -8.004 7.260 -4.605 1.00 84.88 101 GLY A O 1
ATOM 756 N N . ARG A 1 102 ? -7.290 7.488 -6.721 1.00 77.19 102 ARG A N 1
ATOM 757 C CA . ARG A 1 102 ? -8.158 8.633 -7.038 1.00 77.19 102 ARG A CA 1
ATOM 758 C C . ARG A 1 102 ? -9.641 8.335 -6.798 1.00 77.19 102 ARG A C 1
ATOM 760 O O . ARG A 1 102 ? -10.366 9.192 -6.299 1.00 77.19 102 ARG A O 1
ATOM 767 N N . GLU A 1 103 ? -10.096 7.126 -7.117 1.00 68.81 103 GLU A N 1
ATOM 768 C CA . GLU A 1 103 ? -11.462 6.680 -6.831 1.00 68.81 103 GLU A CA 1
ATOM 769 C C . GLU A 1 103 ? -11.721 6.620 -5.318 1.00 68.81 103 GLU A C 1
ATOM 771 O O . GLU A 1 103 ? -12.810 6.983 -4.868 1.00 68.81 103 GLU A O 1
ATOM 776 N N . GLY A 1 104 ? -10.707 6.244 -4.533 1.00 66.50 104 GLY A N 1
ATOM 777 C CA . GLY A 1 104 ? -10.740 6.256 -3.072 1.00 66.50 104 GLY A CA 1
ATOM 778 C C . GLY A 1 104 ? -11.063 7.631 -2.476 1.00 66.50 104 GLY A C 1
ATOM 779 O O . GLY A 1 104 ? -11.837 7.712 -1.528 1.00 66.50 104 GLY A O 1
ATOM 780 N N . LEU A 1 105 ? -10.557 8.708 -3.087 1.00 73.31 105 LEU A N 1
ATOM 781 C CA . LEU A 1 105 ? -10.810 10.096 -2.662 1.00 73.31 105 LEU A CA 1
ATOM 782 C C . LEU A 1 105 ? -12.221 10.596 -3.008 1.00 73.31 105 LEU A C 1
ATOM 784 O O . LEU A 1 105 ? -12.721 11.544 -2.402 1.00 73.31 105 LEU A O 1
ATOM 788 N N . SER A 1 106 ? -12.861 9.989 -4.010 1.00 74.75 106 SER A N 1
ATOM 789 C CA . SER A 1 106 ? -14.182 10.415 -4.486 1.00 74.75 106 SER A CA 1
ATOM 790 C C . SER A 1 106 ? -15.336 9.869 -3.641 1.00 74.75 106 S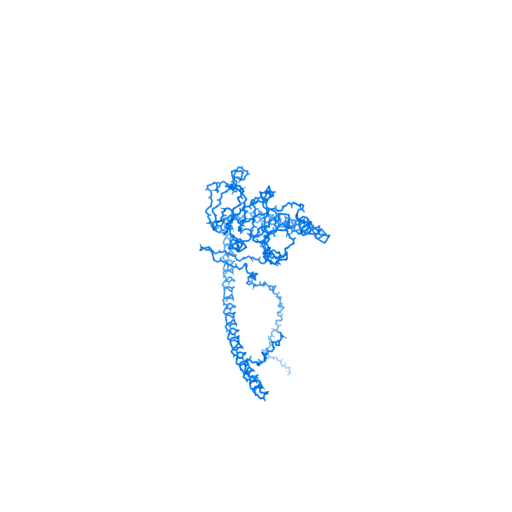ER A C 1
ATOM 792 O O . SER A 1 106 ? -16.415 10.465 -3.601 1.00 74.75 106 SER A O 1
ATOM 794 N N . PHE A 1 107 ? -15.124 8.748 -2.945 1.00 79.88 107 PHE A N 1
ATOM 795 C CA . PHE A 1 107 ? -16.153 8.144 -2.111 1.00 79.88 107 PHE A CA 1
ATOM 796 C C . PHE A 1 107 ? -16.267 8.876 -0.774 1.00 79.88 107 PHE A C 1
ATOM 798 O O . PHE A 1 107 ? -15.299 9.020 -0.036 1.00 79.88 107 PHE A O 1
ATOM 805 N N . ARG A 1 108 ? -17.488 9.294 -0.431 1.00 81.31 108 ARG A N 1
ATOM 806 C CA . ARG A 1 108 ? -17.802 9.935 0.851 1.00 81.31 108 ARG A CA 1
ATOM 807 C C . ARG A 1 108 ? -18.921 9.194 1.571 1.00 81.31 108 ARG A C 1
ATOM 809 O O . ARG A 1 108 ? -19.883 8.731 0.946 1.00 81.31 108 ARG A O 1
ATOM 816 N N . GLY A 1 109 ? -18.816 9.119 2.896 1.00 85.94 109 GLY A N 1
ATOM 817 C CA . GLY A 1 109 ? -19.839 8.565 3.783 1.00 85.94 109 GLY A CA 1
ATOM 818 C C . GLY A 1 109 ? -19.610 7.098 4.147 1.00 85.94 109 GLY A C 1
ATOM 819 O O . GLY A 1 109 ? -18.478 6.637 4.253 1.00 85.94 109 GLY A O 1
ATOM 820 N N . SER A 1 110 ? -20.699 6.361 4.368 1.00 93.50 110 SER A N 1
ATOM 821 C CA . SER A 1 110 ? -20.667 4.988 4.883 1.00 93.50 110 SER A CA 1
ATOM 822 C C . SER A 1 110 ? -21.287 3.964 3.932 1.00 93.50 110 SER A C 1
ATOM 824 O O . SER A 1 110 ? -22.036 4.302 3.014 1.00 93.50 110 SER A O 1
ATOM 826 N N . GLY A 1 111 ? -20.955 2.700 4.128 1.00 95.38 111 GLY A N 1
ATOM 827 C CA . GLY A 1 111 ? -21.519 1.556 3.426 1.00 95.38 111 GLY A CA 1
ATOM 828 C C . GLY A 1 111 ? -21.392 0.308 4.287 1.00 95.38 111 GLY A C 1
ATOM 829 O O . GLY A 1 111 ? -21.069 0.388 5.472 1.00 95.38 111 GLY A O 1
ATOM 830 N N . VAL A 1 112 ? -21.638 -0.845 3.685 1.00 97.94 112 VAL A N 1
ATOM 831 C CA . VAL A 1 112 ? -21.426 -2.148 4.318 1.00 97.94 112 VAL A CA 1
ATOM 832 C C . VAL A 1 112 ? -20.642 -3.063 3.391 1.00 97.94 112 VAL A C 1
ATOM 834 O O . VAL A 1 112 ? -20.683 -2.886 2.172 1.00 97.94 112 VAL A O 1
ATOM 837 N N . ILE A 1 113 ? -19.958 -4.059 3.947 1.00 98.31 113 ILE A N 1
ATOM 838 C CA . ILE A 1 113 ? -19.371 -5.142 3.155 1.00 98.31 113 ILE A CA 1
ATOM 839 C C . ILE A 1 113 ? -20.503 -5.996 2.575 1.00 98.31 113 ILE A C 1
ATOM 841 O O . ILE A 1 113 ? -21.103 -6.810 3.271 1.00 98.31 113 ILE A O 1
ATOM 845 N N . GLY A 1 114 ? -20.824 -5.785 1.298 1.00 97.69 114 GLY A N 1
ATOM 846 C CA . GLY A 1 114 ? -21.909 -6.492 0.608 1.00 97.69 114 GLY A CA 1
ATOM 847 C C . GLY A 1 114 ? -21.445 -7.703 -0.198 1.00 97.69 114 GLY A C 1
ATOM 848 O O . GLY A 1 114 ? -22.265 -8.532 -0.579 1.00 97.69 114 GLY A O 1
ATOM 849 N N . ARG A 1 115 ? -20.136 -7.828 -0.443 1.00 97.88 115 ARG A N 1
ATOM 850 C CA . ARG A 1 115 ? -19.512 -9.015 -1.038 1.00 97.88 115 ARG A CA 1
ATOM 851 C C . ARG A 1 115 ? -18.064 -9.139 -0.581 1.00 97.88 115 ARG A C 1
ATOM 853 O O . ARG A 1 115 ? -17.366 -8.142 -0.410 1.00 97.88 115 ARG A O 1
ATOM 860 N N . LYS A 1 116 ? -17.612 -10.382 -0.459 1.00 98.31 116 LYS A N 1
ATOM 861 C CA . LYS A 1 116 ? -16.235 -10.783 -0.175 1.00 98.31 116 LYS A CA 1
ATOM 862 C C . LYS A 1 116 ? -15.783 -11.771 -1.251 1.00 98.31 116 LYS A C 1
ATOM 864 O O . LYS A 1 116 ? -16.563 -12.637 -1.640 1.00 98.31 116 LYS A O 1
ATOM 869 N N . ALA A 1 117 ? -14.562 -11.631 -1.755 1.00 98.19 117 ALA A N 1
ATOM 870 C CA . ALA A 1 117 ? -13.967 -12.576 -2.695 1.00 98.19 117 ALA A CA 1
ATOM 871 C C . ALA A 1 117 ? -12.499 -12.858 -2.349 1.00 98.19 117 ALA A C 1
ATOM 873 O O . ALA A 1 117 ? -11.728 -11.925 -2.104 1.00 98.19 117 ALA A O 1
ATOM 874 N N . LYS A 1 118 ? -12.134 -14.143 -2.369 1.00 98.44 118 LYS A N 1
ATOM 875 C CA . LYS A 1 118 ? -10.745 -14.602 -2.464 1.00 98.44 118 LYS A CA 1
ATOM 876 C C . LYS A 1 118 ? -10.326 -14.598 -3.929 1.00 98.44 118 LYS A C 1
ATOM 878 O O . LYS A 1 118 ? -11.173 -14.885 -4.776 1.00 98.44 118 LYS A O 1
ATOM 883 N N . TRP A 1 119 ? -9.079 -14.220 -4.206 1.00 97.88 119 TRP A N 1
ATOM 884 C CA . TRP A 1 119 ? -8.498 -14.143 -5.552 1.00 97.88 119 TRP A CA 1
ATOM 885 C C . TRP A 1 119 ? -9.483 -13.576 -6.592 1.00 97.88 119 TRP A C 1
ATOM 887 O O . TRP A 1 119 ? -9.878 -14.260 -7.538 1.00 97.88 119 TRP A O 1
ATOM 897 N N . PRO A 1 120 ? -9.975 -12.338 -6.382 1.00 97.50 120 PRO A N 1
ATOM 898 C CA . PRO A 1 120 ? -11.008 -11.749 -7.222 1.00 97.50 120 PRO A CA 1
ATOM 899 C C . PRO A 1 120 ? -10.526 -11.560 -8.662 1.00 97.50 120 PRO A C 1
ATOM 901 O O . PRO A 1 120 ? -9.403 -11.129 -8.908 1.00 97.50 120 PRO A O 1
ATOM 904 N N . SER A 1 121 ? -11.420 -11.758 -9.629 1.00 96.06 121 SER A N 1
ATOM 905 C CA . SER A 1 121 ? -11.200 -11.252 -10.983 1.00 96.06 121 SER A CA 1
ATOM 906 C C . SER A 1 121 ? -11.168 -9.724 -10.982 1.00 96.06 121 SER A C 1
ATOM 908 O O . SER A 1 121 ? -11.949 -9.076 -10.273 1.00 96.06 121 SER A O 1
ATOM 910 N N . TRP A 1 122 ? -10.337 -9.146 -11.838 1.00 94.44 122 TRP A N 1
ATOM 911 C CA . TRP A 1 122 ? -10.263 -7.706 -12.040 1.00 94.44 122 TRP A CA 1
ATOM 912 C C . TRP A 1 122 ? -10.608 -7.344 -13.477 1.00 94.44 122 TRP A C 1
ATOM 914 O O . TRP A 1 122 ? -10.277 -8.068 -14.404 1.00 94.44 122 TRP A O 1
ATOM 924 N N . GLN A 1 123 ? -11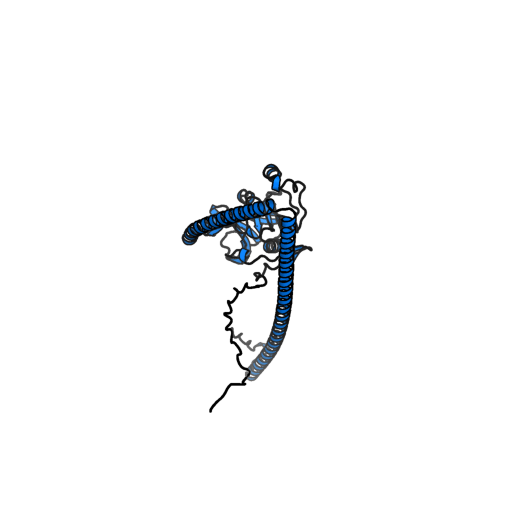.258 -6.202 -13.667 1.00 92.81 123 GLN A N 1
ATOM 925 C CA . GLN A 1 123 ? -11.464 -5.630 -14.988 1.00 92.81 123 GLN A CA 1
ATOM 926 C C . GLN A 1 123 ? -11.230 -4.119 -14.904 1.00 92.81 123 GLN A C 1
ATOM 928 O O . GLN A 1 123 ? -11.798 -3.469 -14.014 1.00 92.81 123 GLN A O 1
ATOM 933 N N . PRO A 1 124 ? -10.407 -3.538 -15.794 1.00 89.81 124 PRO A N 1
ATOM 934 C CA . PRO A 1 124 ? -10.242 -2.099 -15.861 1.00 89.81 124 PRO A CA 1
ATOM 935 C C . PRO A 1 124 ? -11.572 -1.440 -16.228 1.00 89.81 124 PRO A C 1
ATOM 937 O O . PRO A 1 124 ? -12.387 -1.980 -16.977 1.00 89.81 124 PRO A O 1
ATOM 940 N N . THR A 1 125 ? -11.799 -0.233 -15.716 1.00 87.12 125 THR A N 1
ATOM 941 C CA . THR A 1 125 ? -12.993 0.524 -16.104 1.00 87.12 125 THR A CA 1
ATOM 942 C C . THR A 1 125 ? -12.899 0.956 -17.567 1.00 87.12 125 THR A C 1
ATOM 944 O O . THR A 1 125 ? -11.808 1.187 -18.091 1.00 87.12 125 THR A O 1
ATOM 947 N N . ALA A 1 126 ? -14.044 1.172 -18.220 1.00 89.75 126 ALA A N 1
ATOM 948 C CA . ALA A 1 126 ? -14.073 1.704 -19.585 1.00 89.75 126 ALA A CA 1
ATOM 949 C C . ALA A 1 126 ? -13.298 3.032 -19.714 1.00 89.75 126 ALA A C 1
ATOM 951 O O . ALA A 1 126 ? -12.660 3.293 -20.732 1.00 89.75 126 ALA A O 1
ATOM 952 N N . ASN A 1 127 ? -13.305 3.859 -18.662 1.00 86.56 127 ASN A N 1
ATOM 953 C CA . ASN A 1 127 ? -12.525 5.090 -18.634 1.00 86.56 127 ASN A CA 1
ATOM 954 C C . ASN A 1 127 ? -11.016 4.819 -18.645 1.00 86.56 127 ASN A C 1
ATOM 956 O O . ASN A 1 127 ? -10.307 5.460 -19.411 1.00 86.56 127 ASN A O 1
ATOM 960 N N . MET A 1 128 ? -10.540 3.860 -17.844 1.00 88.00 128 MET A N 1
ATOM 961 C CA . MET A 1 128 ? -9.128 3.465 -17.824 1.00 88.00 128 MET A CA 1
ATOM 962 C C . MET A 1 128 ? -8.672 3.002 -19.209 1.00 88.00 128 MET A C 1
ATOM 964 O O . MET A 1 128 ? -7.712 3.563 -19.733 1.00 88.00 128 MET A O 1
ATOM 968 N N . VAL A 1 129 ? -9.416 2.081 -19.833 1.00 92.25 129 VAL A N 1
ATOM 969 C CA . VAL A 1 129 ? -9.134 1.581 -21.192 1.00 92.25 129 VAL A CA 1
ATOM 970 C C . VAL A 1 129 ? -9.085 2.725 -22.207 1.00 92.25 129 VAL A C 1
ATOM 972 O O . VAL A 1 129 ? -8.173 2.789 -23.022 1.00 92.25 129 VAL A O 1
ATOM 975 N N . ARG A 1 130 ? -10.022 3.676 -22.126 1.00 92.31 130 ARG A N 1
ATOM 976 C CA . ARG A 1 130 ? -10.074 4.830 -23.033 1.00 92.31 130 ARG A CA 1
ATOM 977 C C . ARG A 1 130 ? -8.909 5.804 -22.840 1.00 92.31 130 ARG A C 1
ATOM 979 O O . ARG A 1 130 ? -8.429 6.364 -23.817 1.00 92.31 130 ARG A O 1
ATOM 986 N N . THR A 1 131 ? -8.498 6.069 -21.598 1.00 88.75 131 THR A N 1
ATOM 987 C CA . THR A 1 131 ? -7.479 7.096 -21.299 1.00 88.75 131 THR A CA 1
ATOM 988 C C . THR A 1 131 ? -6.046 6.582 -21.341 1.00 88.75 131 THR A C 1
ATOM 990 O O . THR A 1 131 ? -5.139 7.371 -21.580 1.00 88.75 131 THR A O 1
ATOM 993 N N . ARG A 1 132 ? -5.835 5.290 -21.072 1.00 89.31 132 ARG A N 1
ATOM 994 C CA . ARG A 1 132 ? -4.523 4.630 -21.030 1.00 89.31 132 ARG A CA 1
ATOM 995 C C . ARG A 1 132 ? -4.601 3.256 -21.711 1.00 89.31 132 ARG A C 1
ATOM 997 O O . ARG A 1 132 ? -4.444 2.228 -21.048 1.00 89.31 132 ARG A O 1
ATOM 1004 N N . PRO A 1 133 ? -4.916 3.215 -23.019 1.00 92.81 133 PRO A N 1
ATOM 1005 C CA . PRO A 1 133 ? -5.043 1.957 -23.752 1.00 92.81 133 PRO A CA 1
ATOM 1006 C C . PRO A 1 133 ? -3.720 1.185 -23.802 1.00 92.81 133 PRO A C 1
ATOM 1008 O O . PRO A 1 133 ? -3.749 -0.039 -23.783 1.00 92.81 133 PRO A O 1
ATOM 1011 N N . ASP A 1 134 ? -2.586 1.892 -23.771 1.00 93.50 134 ASP A N 1
ATOM 1012 C CA . ASP A 1 134 ? -1.233 1.336 -23.667 1.00 93.50 134 ASP A CA 1
ATOM 1013 C C . ASP A 1 134 ? -1.048 0.416 -22.451 1.00 93.50 134 ASP A C 1
ATOM 1015 O O . ASP A 1 134 ? -0.280 -0.535 -22.520 1.00 93.50 134 ASP A O 1
ATOM 1019 N N . LEU A 1 135 ? -1.773 0.677 -21.356 1.00 87.62 135 LEU A N 1
ATOM 1020 C CA . LEU A 1 135 ? -1.697 -0.117 -20.127 1.00 87.62 135 LEU A CA 1
ATOM 1021 C C . LEU A 1 135 ? -2.863 -1.095 -19.945 1.00 87.62 135 LEU A C 1
ATOM 1023 O O . LEU A 1 135 ? -2.712 -2.101 -19.256 1.00 87.62 135 LEU A O 1
ATOM 1027 N N . TYR A 1 136 ? -4.050 -0.775 -20.472 1.00 91.75 136 TYR A N 1
ATOM 1028 C CA . TYR A 1 136 ? -5.291 -1.454 -20.078 1.00 91.75 136 TYR A CA 1
ATOM 1029 C C . TYR A 1 136 ? -6.051 -2.140 -21.212 1.00 91.75 136 TYR A C 1
ATOM 1031 O O . TYR A 1 136 ? -6.989 -2.879 -20.917 1.00 91.75 136 TYR A O 1
ATOM 1039 N N . ALA A 1 137 ? -5.701 -1.910 -22.483 1.00 92.38 137 ALA A N 1
ATOM 1040 C CA . ALA A 1 137 ? -6.462 -2.467 -23.603 1.00 92.38 137 ALA A CA 1
ATOM 1041 C C . ALA A 1 137 ? -6.443 -4.003 -23.621 1.00 92.38 137 ALA A C 1
ATOM 1043 O O . ALA A 1 137 ? -7.492 -4.615 -23.816 1.00 92.38 137 ALA A O 1
ATOM 1044 N N . GLU A 1 138 ? -5.291 -4.619 -23.342 1.00 93.31 138 GLU A N 1
ATOM 1045 C CA . GLU A 1 138 ? -5.148 -6.081 -23.266 1.00 93.31 138 GLU A CA 1
ATOM 1046 C C . GLU A 1 138 ? -6.055 -6.700 -22.191 1.00 93.31 138 GLU A C 1
ATOM 1048 O O . GLU A 1 138 ? -6.631 -7.768 -22.381 1.00 93.31 138 GLU A O 1
ATOM 1053 N N . TYR A 1 139 ? -6.277 -5.977 -21.093 1.00 92.94 139 TYR A N 1
ATOM 1054 C CA . TYR A 1 139 ? -7.078 -6.440 -19.961 1.00 92.94 139 TYR A CA 1
ATOM 1055 C C . TYR A 1 139 ? -8.553 -6.036 -20.046 1.00 92.94 139 TYR A C 1
ATOM 1057 O O . TYR A 1 139 ? -9.295 -6.243 -19.087 1.00 92.94 139 TYR A O 1
ATOM 1065 N N . ALA A 1 140 ? -9.021 -5.464 -21.161 1.00 91.44 140 ALA A N 1
ATOM 1066 C CA . ALA A 1 140 ? -10.404 -4.999 -21.293 1.00 91.44 140 ALA A CA 1
ATOM 1067 C C . ALA A 1 140 ? -11.442 -6.125 -21.101 1.00 91.44 140 ALA A C 1
ATOM 1069 O O . ALA A 1 140 ? -12.546 -5.861 -20.620 1.00 91.44 140 ALA A O 1
ATOM 1070 N N . GLY A 1 141 ? -11.076 -7.372 -21.423 1.00 90.94 141 GLY A N 1
ATOM 1071 C CA . GLY A 1 141 ? -11.879 -8.578 -21.176 1.00 90.94 141 GLY A CA 1
ATOM 1072 C C . GLY A 1 141 ? -11.853 -9.086 -19.729 1.00 90.94 141 GLY A C 1
ATOM 1073 O O . GLY A 1 141 ? -12.575 -10.022 -19.397 1.00 90.94 141 GLY A O 1
ATOM 1074 N N . GLY A 1 142 ? -11.060 -8.453 -18.866 1.00 93.44 142 GLY A N 1
ATOM 1075 C CA . GLY A 1 142 ? -10.823 -8.870 -17.494 1.00 93.44 142 GLY A CA 1
ATOM 1076 C C . GLY A 1 142 ? -9.609 -9.786 -17.345 1.00 93.44 142 GLY A C 1
ATOM 1077 O O . GLY A 1 142 ? -9.090 -10.358 -18.299 1.00 93.44 142 GLY A O 1
ATOM 1078 N N . MET A 1 143 ? -9.165 -9.905 -16.104 1.00 94.81 143 MET A N 1
ATOM 1079 C CA . MET A 1 143 ? -8.069 -10.737 -15.639 1.00 94.81 143 MET A CA 1
ATOM 1080 C C . MET A 1 143 ? -8.607 -11.655 -14.540 1.00 94.81 143 MET A C 1
ATOM 1082 O O . MET A 1 143 ? -9.354 -11.217 -13.656 1.00 94.81 143 MET A O 1
ATOM 1086 N N . ALA A 1 144 ? -8.242 -12.935 -14.597 1.00 95.50 144 ALA A N 1
ATOM 1087 C CA . ALA A 1 144 ? -8.567 -13.892 -13.545 1.00 95.50 144 ALA A CA 1
ATOM 1088 C C . ALA A 1 144 ? -7.848 -13.542 -12.228 1.00 95.50 144 ALA A C 1
ATOM 1090 O O . ALA A 1 144 ? -6.920 -12.734 -12.199 1.00 95.50 144 ALA A O 1
ATOM 1091 N N . GLY A 1 145 ? -8.289 -14.130 -11.117 1.00 95.81 145 GLY A N 1
ATOM 1092 C CA . GLY A 1 145 ? -7.548 -14.045 -9.858 1.00 95.81 145 GLY A CA 1
ATOM 1093 C C . GLY A 1 145 ? -6.178 -14.714 -9.975 1.00 95.81 145 GLY A C 1
ATOM 1094 O O . GLY A 1 145 ? -6.064 -15.764 -10.603 1.00 95.81 145 GLY A O 1
ATOM 1095 N N . GLY A 1 146 ? -5.152 -14.112 -9.375 1.00 95.81 146 GLY A N 1
ATOM 1096 C CA . GLY A 1 146 ? -3.800 -14.668 -9.344 1.00 95.81 146 GLY A CA 1
ATOM 1097 C C . GLY A 1 146 ? -2.763 -13.661 -8.854 1.00 95.81 146 GLY A C 1
ATOM 1098 O O . GLY A 1 146 ? -3.111 -12.526 -8.518 1.00 95.81 146 GLY A O 1
ATOM 1099 N N . LEU A 1 147 ? -1.494 -14.079 -8.828 1.00 95.56 147 LEU A N 1
ATOM 1100 C CA . LEU A 1 147 ? -0.373 -13.293 -8.292 1.00 95.56 147 LEU A CA 1
ATOM 1101 C C . LEU A 1 147 ? -0.110 -11.986 -9.047 1.00 95.56 147 LEU A C 1
ATOM 1103 O O . LEU A 1 147 ? 0.393 -11.050 -8.440 1.00 95.56 147 LEU A O 1
ATOM 1107 N N . ASP A 1 148 ? -0.510 -11.894 -10.315 1.00 94.00 148 ASP A N 1
ATOM 1108 C CA . ASP A 1 148 ? -0.347 -10.685 -11.135 1.00 94.00 148 ASP A CA 1
ATOM 1109 C C . ASP A 1 148 ? -1.578 -9.761 -11.099 1.00 94.00 148 ASP A C 1
ATOM 1111 O O . ASP A 1 148 ? -1.599 -8.692 -11.714 1.00 94.00 148 ASP A O 1
ATOM 1115 N N . ASN A 1 149 ? -2.636 -10.154 -10.381 1.00 94.94 149 ASN A N 1
ATOM 1116 C CA . ASN A 1 149 ? -3.883 -9.404 -10.356 1.00 94.94 149 ASN A CA 1
ATOM 1117 C C . ASN A 1 149 ? -3.772 -8.165 -9.446 1.00 94.94 149 ASN A C 1
ATOM 1119 O O . ASN A 1 149 ? -3.472 -8.295 -8.257 1.00 94.94 149 ASN A O 1
ATOM 1123 N N . PRO A 1 150 ? -4.101 -6.952 -9.935 1.00 93.81 150 PRO A N 1
ATOM 1124 C CA . PRO A 1 150 ? -3.934 -5.719 -9.164 1.00 93.81 150 PRO A CA 1
ATOM 1125 C C . PRO A 1 150 ? -4.876 -5.594 -7.955 1.00 93.81 150 PRO A C 1
ATOM 1127 O O . PRO A 1 150 ? -4.677 -4.703 -7.127 1.00 93.81 150 PRO A O 1
ATOM 1130 N N . LEU A 1 151 ? -5.901 -6.447 -7.837 1.00 95.69 151 LEU A N 1
ATOM 1131 C CA . LEU A 1 151 ? -6.741 -6.537 -6.639 1.00 95.69 151 LEU A CA 1
ATOM 1132 C C . LEU A 1 151 ? -6.124 -7.399 -5.525 1.00 95.69 151 LEU A C 1
ATOM 1134 O O . LEU A 1 151 ? -6.629 -7.381 -4.401 1.00 95.69 151 LEU A O 1
ATOM 1138 N N . GLY A 1 152 ? -5.043 -8.126 -5.813 1.00 96.88 152 GLY A N 1
ATOM 1139 C CA . GLY A 1 152 ? -4.355 -8.987 -4.859 1.00 96.88 152 GLY A CA 1
ATOM 1140 C C . GLY A 1 152 ? -5.199 -10.170 -4.375 1.00 96.88 152 GLY A C 1
ATOM 1141 O O . GLY A 1 152 ? -6.146 -10.607 -5.030 1.00 96.88 152 GLY A O 1
ATOM 1142 N N . ALA A 1 153 ? -4.853 -10.690 -3.198 1.00 98.12 153 ALA A N 1
ATOM 1143 C CA . ALA A 1 153 ? -5.389 -11.951 -2.680 1.00 98.12 153 ALA A CA 1
ATOM 1144 C C . ALA A 1 153 ? -6.850 -11.870 -2.198 1.00 98.12 153 ALA A C 1
ATOM 1146 O O . ALA A 1 153 ? -7.569 -12.872 -2.195 1.00 98.12 153 ALA A O 1
ATOM 1147 N N . ARG A 1 154 ? -7.317 -10.695 -1.758 1.00 98.44 154 ARG A N 1
ATOM 1148 C CA . ARG A 1 154 ? -8.674 -10.489 -1.219 1.00 98.44 154 ARG A CA 1
ATOM 1149 C C . ARG A 1 154 ? -9.276 -9.192 -1.725 1.00 98.44 154 ARG A C 1
ATOM 1151 O O . ARG A 1 154 ? -8.583 -8.185 -1.820 1.00 98.44 154 ARG A O 1
ATOM 1158 N N . ALA A 1 155 ? -10.590 -9.194 -1.934 1.00 98.12 155 ALA A N 1
ATOM 1159 C CA . ALA A 1 155 ? -11.374 -7.975 -2.096 1.00 98.12 155 ALA A CA 1
ATOM 1160 C C . ALA A 1 155 ? -12.667 -8.013 -1.275 1.00 98.12 155 ALA A C 1
ATOM 1162 O O . ALA A 1 155 ? -13.407 -9.001 -1.256 1.00 98.12 155 ALA A O 1
ATOM 1163 N N . MET A 1 156 ? -12.950 -6.883 -0.638 1.00 98.44 156 MET A N 1
ATOM 1164 C CA . MET A 1 156 ? -14.170 -6.581 0.097 1.00 98.44 156 MET A CA 1
ATOM 1165 C C . MET A 1 156 ? -14.882 -5.432 -0.619 1.00 98.44 156 MET A C 1
ATOM 1167 O O . MET A 1 156 ? -14.323 -4.347 -0.793 1.00 98.44 156 MET A O 1
ATOM 1171 N N . TYR A 1 157 ? -16.102 -5.692 -1.080 1.00 96.56 157 TYR A N 1
ATOM 1172 C CA . TYR A 1 157 ? -16.873 -4.792 -1.933 1.00 96.56 157 TYR A CA 1
ATOM 1173 C C . TYR A 1 157 ? -17.886 -4.028 -1.091 1.00 96.56 157 TYR A C 1
ATOM 1175 O O . TYR A 1 157 ? -18.694 -4.632 -0.373 1.00 96.56 157 TYR A O 1
ATOM 1183 N N . LEU A 1 158 ? -17.858 -2.701 -1.202 1.00 95.69 158 LEU A N 1
ATOM 1184 C CA . LEU A 1 158 ? -18.771 -1.836 -0.472 1.00 95.69 158 LEU A CA 1
ATOM 1185 C C . LEU A 1 158 ? -20.108 -1.700 -1.186 1.00 95.69 158 LEU A C 1
ATOM 1187 O O . LEU A 1 158 ? -20.182 -1.449 -2.385 1.00 95.69 158 LEU A O 1
ATOM 1191 N N . TYR A 1 159 ? -21.174 -1.824 -0.406 1.00 96.31 159 TYR A N 1
ATOM 1192 C CA . TYR A 1 159 ? -22.545 -1.651 -0.853 1.00 96.31 159 TYR A CA 1
ATOM 1193 C C . TYR A 1 159 ? -23.213 -0.535 -0.049 1.00 96.31 159 TYR A C 1
ATOM 1195 O O . TYR A 1 159 ? -22.951 -0.352 1.142 1.00 96.31 159 TYR A O 1
ATOM 1203 N N . ARG A 1 160 ? -24.109 0.211 -0.698 1.00 94.75 160 ARG A N 1
ATOM 1204 C CA . ARG A 1 160 ? -24.963 1.225 -0.066 1.00 94.75 160 ARG A CA 1
ATOM 1205 C C . ARG A 1 160 ? -26.377 1.091 -0.615 1.00 94.75 160 ARG A C 1
ATOM 1207 O O . ARG A 1 160 ? -26.576 1.131 -1.825 1.00 94.75 160 ARG A O 1
ATOM 1214 N N . GLY A 1 161 ? -27.359 0.899 0.269 1.00 93.19 161 GLY A N 1
ATOM 1215 C CA . GLY A 1 161 ? -28.759 0.709 -0.136 1.00 93.19 161 GLY A CA 1
ATOM 1216 C C . GLY A 1 161 ? -28.958 -0.464 -1.107 1.00 93.19 161 GLY A C 1
ATOM 1217 O O . GLY A 1 161 ? -29.725 -0.347 -2.055 1.00 93.19 161 GLY A O 1
ATOM 1218 N N . GLY A 1 162 ? -28.204 -1.555 -0.927 1.00 93.00 162 GLY A N 1
ATOM 1219 C CA . GLY A 1 162 ? -28.261 -2.742 -1.789 1.00 93.00 162 GLY A CA 1
ATOM 1220 C C . GLY A 1 162 ? -27.544 -2.620 -3.140 1.00 93.00 162 GLY A C 1
ATOM 1221 O O . GLY A 1 162 ? -27.589 -3.561 -3.924 1.00 93.00 162 GLY A O 1
ATOM 1222 N N . ARG A 1 163 ? -26.867 -1.499 -3.428 1.00 94.81 163 ARG A N 1
ATOM 1223 C CA . ARG A 1 163 ? -26.134 -1.280 -4.687 1.00 94.81 163 ARG A CA 1
ATOM 1224 C C . ARG A 1 163 ? -24.627 -1.272 -4.445 1.00 94.81 163 ARG A C 1
ATOM 1226 O O . ARG A 1 163 ? -24.180 -0.660 -3.475 1.00 94.81 163 ARG A O 1
ATOM 1233 N N . ASP A 1 164 ? -23.870 -1.909 -5.339 1.00 92.50 164 ASP A N 1
ATOM 1234 C CA . ASP A 1 164 ? -22.403 -1.836 -5.359 1.00 92.50 164 ASP A CA 1
ATOM 1235 C C . ASP A 1 164 ? -21.976 -0.380 -5.588 1.00 92.50 164 ASP A C 1
ATOM 1237 O O . ASP A 1 164 ? -22.444 0.281 -6.520 1.00 92.50 164 ASP A O 1
ATOM 1241 N N . THR A 1 165 ? -21.115 0.140 -4.714 1.00 89.81 165 THR A N 1
ATOM 1242 C CA . THR A 1 165 ? -20.611 1.516 -4.812 1.00 89.81 165 THR A CA 1
ATOM 1243 C C . THR A 1 165 ? -19.409 1.635 -5.738 1.00 89.81 165 THR A C 1
ATOM 1245 O O . THR A 1 165 ? -18.907 2.736 -5.955 1.00 89.81 165 THR A O 1
ATOM 1248 N N . MET A 1 166 ? -18.923 0.510 -6.263 1.00 88.12 166 MET A N 1
ATOM 1249 C CA . MET A 1 166 ? -17.655 0.383 -6.970 1.00 88.12 166 MET A CA 1
ATOM 1250 C C . MET A 1 166 ? -16.443 0.756 -6.098 1.00 88.12 166 MET A C 1
ATOM 1252 O O . MET A 1 166 ? -15.334 0.910 -6.607 1.00 88.12 166 MET A O 1
ATOM 1256 N N . PHE A 1 167 ? -16.622 0.851 -4.781 1.00 89.88 167 PHE A N 1
ATOM 1257 C CA . PHE A 1 167 ? -15.537 1.028 -3.830 1.00 89.88 167 PHE A CA 1
ATOM 1258 C C . PHE A 1 167 ? -15.112 -0.327 -3.267 1.00 89.88 167 PHE A C 1
ATOM 1260 O O . PHE A 1 167 ? -15.949 -1.158 -2.907 1.00 89.88 167 PHE A O 1
ATOM 1267 N N . ARG A 1 168 ? -13.801 -0.558 -3.189 1.00 93.06 168 ARG A N 1
ATOM 1268 C CA . ARG A 1 168 ? -13.230 -1.803 -2.669 1.00 93.06 168 ARG A CA 1
ATOM 1269 C C . ARG A 1 168 ? -12.144 -1.532 -1.644 1.00 93.06 168 ARG A C 1
ATOM 1271 O O . ARG A 1 168 ? -11.363 -0.596 -1.796 1.00 93.06 168 ARG A O 1
ATOM 1278 N N . ILE A 1 169 ? -12.066 -2.415 -0.662 1.00 97.62 169 ILE A N 1
ATOM 1279 C CA . ILE A 1 169 ? -10.873 -2.612 0.157 1.00 97.62 169 ILE A CA 1
ATOM 1280 C C . ILE A 1 169 ? -10.257 -3.920 -0.325 1.00 97.62 169 ILE A C 1
ATOM 1282 O O . ILE A 1 169 ? -10.939 -4.946 -0.328 1.00 97.62 169 ILE A O 1
ATOM 1286 N N . HIS A 1 170 ? -9.022 -3.883 -0.812 1.00 97.88 170 HIS A N 1
ATOM 1287 C CA . HIS A 1 170 ? -8.415 -5.030 -1.479 1.00 97.88 170 HIS A CA 1
ATOM 1288 C C . HIS A 1 170 ? -6.904 -5.127 -1.239 1.00 97.88 170 HIS A C 1
ATOM 1290 O O . HIS A 1 170 ? -6.294 -4.183 -0.742 1.00 97.88 170 HIS A O 1
ATOM 1296 N N . GLY A 1 171 ? -6.313 -6.276 -1.566 1.00 97.81 171 GLY A N 1
ATOM 1297 C CA . GLY A 1 171 ? -4.864 -6.490 -1.518 1.00 97.81 171 GLY A CA 1
ATOM 1298 C C . GLY A 1 171 ? -4.116 -5.761 -2.638 1.00 97.81 171 GLY A C 1
ATOM 1299 O O . GLY A 1 171 ? -4.709 -5.067 -3.460 1.00 97.81 171 GLY A O 1
ATOM 1300 N N . THR A 1 172 ? -2.801 -5.912 -2.711 1.00 96.19 172 THR A N 1
ATOM 1301 C CA . THR A 1 172 ? -2.003 -5.357 -3.809 1.00 96.19 172 THR A CA 1
ATOM 1302 C C . THR A 1 172 ? -0.778 -6.211 -4.055 1.00 96.19 172 THR A C 1
ATOM 1304 O O . THR A 1 172 ? -0.216 -6.786 -3.129 1.00 96.19 172 THR A O 1
ATOM 1307 N N . ILE A 1 173 ? -0.342 -6.236 -5.307 1.00 94.62 173 ILE A N 1
ATOM 1308 C CA . ILE A 1 173 ? 0.949 -6.803 -5.714 1.00 94.62 173 ILE A CA 1
ATOM 1309 C C . ILE A 1 173 ? 2.072 -5.758 -5.597 1.00 94.62 173 ILE A C 1
ATOM 1311 O O . ILE A 1 173 ? 3.251 -6.076 -5.654 1.00 94.62 173 ILE A O 1
ATOM 1315 N N . GLN A 1 174 ? 1.711 -4.481 -5.425 1.00 94.44 174 GLN A N 1
ATOM 1316 C CA . GLN A 1 174 ? 2.646 -3.357 -5.373 1.00 94.44 174 GLN A CA 1
ATOM 1317 C C . GLN A 1 174 ? 2.832 -2.875 -3.932 1.00 94.44 174 GLN A C 1
ATOM 1319 O O . GLN A 1 174 ? 2.278 -1.843 -3.538 1.00 94.44 174 GLN A O 1
ATOM 1324 N N . ASN A 1 175 ? 3.616 -3.618 -3.147 1.00 95.38 175 ASN A N 1
ATOM 1325 C CA . ASN A 1 175 ? 3.890 -3.322 -1.734 1.00 95.38 175 ASN A CA 1
ATOM 1326 C C . ASN A 1 175 ? 4.393 -1.883 -1.517 1.00 95.38 175 ASN A C 1
ATOM 1328 O O . ASN A 1 175 ? 3.949 -1.200 -0.598 1.00 95.38 175 ASN A O 1
ATOM 1332 N N . ALA A 1 176 ? 5.231 -1.377 -2.428 1.00 94.00 176 ALA A N 1
ATOM 1333 C CA . ALA A 1 176 ? 5.776 -0.019 -2.377 1.00 94.00 176 ALA A CA 1
ATOM 1334 C C . ALA A 1 176 ? 4.719 1.102 -2.411 1.00 94.00 176 ALA A C 1
ATOM 1336 O O . ALA A 1 176 ? 5.023 2.231 -2.052 1.00 94.00 176 ALA A O 1
ATOM 1337 N N . THR A 1 177 ? 3.480 0.817 -2.829 1.00 94.31 177 THR A N 1
ATOM 1338 C CA . THR A 1 177 ? 2.420 1.838 -2.903 1.00 94.31 177 THR A CA 1
ATOM 1339 C C . THR A 1 177 ? 1.737 2.109 -1.563 1.00 94.31 177 THR A C 1
ATOM 1341 O O . THR A 1 177 ? 1.055 3.124 -1.422 1.00 94.31 177 THR A O 1
ATOM 1344 N N . ILE A 1 178 ? 1.893 1.234 -0.566 1.00 96.69 178 ILE A N 1
ATOM 1345 C CA . ILE A 1 178 ? 1.214 1.379 0.724 1.00 96.69 178 ILE A CA 1
ATOM 1346 C C . ILE A 1 178 ? 1.761 2.589 1.495 1.00 96.69 178 ILE A C 1
ATOM 1348 O O . ILE A 1 178 ? 2.966 2.736 1.702 1.00 96.69 178 ILE A O 1
ATOM 1352 N N . GLY A 1 179 ? 0.848 3.461 1.933 1.00 94.31 179 GLY A N 1
ATOM 1353 C CA . GLY A 1 179 ? 1.159 4.758 2.538 1.00 94.31 179 GLY A CA 1
ATOM 1354 C C . GLY A 1 179 ? 1.214 5.922 1.540 1.00 94.31 179 GLY A C 1
ATOM 1355 O O . GLY A 1 179 ? 1.387 7.067 1.960 1.00 94.31 179 GLY A O 1
ATOM 1356 N N . HIS A 1 180 ? 1.014 5.669 0.244 1.00 93.69 180 HIS A N 1
ATOM 1357 C CA . HIS A 1 180 ? 1.058 6.684 -0.811 1.00 93.69 180 HIS A CA 1
ATOM 1358 C C . HIS A 1 180 ? -0.325 6.959 -1.424 1.00 93.69 180 HIS A C 1
ATOM 1360 O O . HIS A 1 180 ? -1.241 6.126 -1.383 1.00 93.69 180 HIS A O 1
ATOM 1366 N N . ALA A 1 181 ? -0.471 8.137 -2.034 1.00 90.25 181 ALA A N 1
ATOM 1367 C CA . ALA A 1 181 ? -1.549 8.398 -2.981 1.00 90.25 181 ALA A CA 1
ATOM 1368 C C . ALA A 1 181 ? -1.214 7.749 -4.333 1.00 90.25 181 ALA A C 1
ATOM 1370 O O . ALA A 1 181 ? -0.084 7.822 -4.811 1.00 90.25 181 ALA A O 1
ATOM 1371 N N . THR A 1 182 ? -2.198 7.113 -4.965 1.00 85.06 182 THR A N 1
ATOM 1372 C CA . THR A 1 182 ? -2.026 6.417 -6.247 1.00 85.06 182 THR A CA 1
ATOM 1373 C C . THR A 1 182 ? -2.984 6.958 -7.307 1.00 85.06 182 THR A C 1
ATOM 1375 O O . THR A 1 182 ? -4.021 7.554 -7.011 1.00 85.06 182 THR A O 1
ATOM 1378 N N . SER A 1 183 ? -2.640 6.759 -8.579 1.00 66.94 183 SER A N 1
ATOM 1379 C CA . SER A 1 183 ? -3.395 7.309 -9.712 1.00 66.94 183 SER A CA 1
ATOM 1380 C C . SER A 1 183 ? -4.738 6.614 -9.967 1.00 66.94 183 SER A C 1
ATOM 1382 O O . SER A 1 183 ? -5.628 7.217 -10.571 1.00 66.94 183 SER A O 1
ATOM 1384 N N . ALA A 1 184 ? -4.895 5.367 -9.513 1.00 70.06 184 ALA A N 1
ATOM 1385 C CA . ALA A 1 184 ? -6.069 4.538 -9.771 1.00 70.06 184 ALA A CA 1
ATOM 1386 C C . ALA A 1 184 ? -6.321 3.526 -8.644 1.00 70.06 184 ALA A C 1
ATOM 1388 O O . ALA A 1 184 ? -5.387 3.029 -8.017 1.00 70.06 184 ALA A O 1
ATOM 1389 N N . GLY A 1 185 ? -7.577 3.145 -8.445 1.00 71.31 185 GLY A N 1
ATOM 1390 C CA . GLY A 1 185 ? -8.011 2.151 -7.468 1.00 71.31 185 GLY A CA 1
ATOM 1391 C C . GLY A 1 185 ? -8.666 2.761 -6.228 1.00 71.31 185 GLY A C 1
ATOM 1392 O O . GLY A 1 185 ? -8.717 3.974 -6.039 1.00 71.31 185 GLY A O 1
ATOM 1393 N N . CYS A 1 186 ? -9.217 1.895 -5.383 1.00 87.38 186 CYS A N 1
ATOM 1394 C CA . CYS A 1 186 ? -9.914 2.306 -4.168 1.00 87.38 186 CYS A CA 1
ATOM 1395 C C . CYS A 1 186 ? -8.940 2.308 -2.982 1.00 87.38 186 CYS A C 1
ATOM 1397 O O . CYS A 1 186 ? -8.096 3.199 -2.900 1.00 87.38 186 CYS A O 1
ATOM 1399 N N . ILE A 1 187 ? -9.035 1.316 -2.092 1.00 96.12 187 ILE A N 1
ATOM 1400 C CA . ILE A 1 187 ? -8.195 1.185 -0.899 1.00 96.12 187 ILE A CA 1
ATOM 1401 C C . ILE A 1 187 ? -7.384 -0.098 -1.004 1.00 96.12 187 ILE A C 1
ATOM 1403 O O . ILE A 1 187 ? -7.961 -1.186 -1.082 1.00 96.12 187 ILE A O 1
ATOM 1407 N N . ARG A 1 188 ? -6.058 0.040 -1.003 1.00 97.50 188 ARG A N 1
ATOM 1408 C CA . ARG A 1 188 ? -5.120 -1.081 -1.116 1.00 97.50 188 ARG A CA 1
ATOM 1409 C C . ARG A 1 188 ? -4.469 -1.378 0.224 1.00 97.50 188 ARG A C 1
ATOM 1411 O O . ARG A 1 188 ? -4.068 -0.451 0.921 1.00 97.50 188 ARG A O 1
ATOM 1418 N N . LEU A 1 189 ? -4.318 -2.657 0.524 1.00 98.38 189 LEU A N 1
ATOM 1419 C CA . LEU A 1 189 ? -3.609 -3.219 1.668 1.00 98.38 189 LEU A CA 1
ATOM 1420 C C . LEU A 1 189 ? -2.492 -4.132 1.158 1.00 98.38 189 LEU A C 1
ATOM 1422 O O . LEU A 1 189 ? -2.592 -4.653 0.045 1.00 98.38 189 LEU A O 1
ATOM 1426 N N . TYR A 1 190 ? -1.480 -4.397 1.985 1.00 98.38 190 TYR A N 1
ATOM 1427 C CA . TYR A 1 190 ? -0.627 -5.570 1.773 1.00 98.38 190 TYR A CA 1
ATOM 1428 C C . TYR A 1 190 ? -1.495 -6.828 1.661 1.00 98.38 190 TYR A C 1
ATOM 1430 O O . TYR A 1 190 ? -2.541 -6.913 2.308 1.00 98.38 190 TYR A O 1
ATOM 1438 N N . ASN A 1 191 ? -1.089 -7.819 0.866 1.00 98.31 191 ASN A N 1
ATOM 1439 C CA . ASN A 1 191 ? -1.888 -9.041 0.724 1.00 98.31 191 ASN A CA 1
ATOM 1440 C C . ASN A 1 191 ? -2.095 -9.752 2.069 1.00 98.31 191 ASN A C 1
ATOM 1442 O O . ASN A 1 191 ? -3.211 -10.168 2.361 1.00 98.31 191 ASN A O 1
ATOM 1446 N N . GLN A 1 192 ? -1.070 -9.799 2.920 1.00 98.31 192 GLN A N 1
ATOM 1447 C CA . GLN A 1 192 ? -1.133 -10.356 4.272 1.00 98.31 192 GLN A CA 1
ATOM 1448 C C . GLN A 1 192 ? -2.157 -9.619 5.148 1.00 98.31 192 GLN A C 1
ATOM 1450 O O . GLN A 1 192 ? -2.933 -10.242 5.871 1.00 98.31 192 GLN A O 1
ATOM 1455 N N . ASP A 1 193 ? -2.222 -8.292 5.034 1.00 98.62 193 ASP A N 1
ATOM 1456 C CA . ASP A 1 193 ? -3.209 -7.471 5.737 1.00 98.62 193 ASP A CA 1
ATOM 1457 C C . ASP A 1 193 ? -4.619 -7.636 5.183 1.00 98.62 193 ASP A C 1
ATOM 1459 O O . ASP A 1 193 ? -5.582 -7.687 5.947 1.00 98.62 193 ASP A O 1
ATOM 1463 N N . ALA A 1 194 ? -4.750 -7.750 3.863 1.00 98.56 194 ALA A N 1
ATOM 1464 C CA . ALA A 1 194 ? -6.023 -7.999 3.210 1.00 98.56 194 ALA A CA 1
ATOM 1465 C C . ALA A 1 194 ? -6.576 -9.377 3.594 1.00 98.56 194 ALA A C 1
ATOM 1467 O O . ALA A 1 194 ? -7.762 -9.474 3.891 1.00 98.56 194 ALA A O 1
ATOM 1468 N N . ILE A 1 195 ? -5.731 -10.414 3.629 1.00 98.69 195 ILE A N 1
ATOM 1469 C CA . ILE A 1 195 ? -6.071 -11.761 4.114 1.00 98.69 195 ILE A CA 1
ATOM 1470 C C . ILE A 1 195 ? -6.515 -11.688 5.568 1.00 98.69 195 ILE A C 1
ATOM 1472 O O . ILE A 1 195 ? -7.622 -12.120 5.881 1.00 98.69 195 ILE A O 1
ATOM 1476 N N . TYR A 1 196 ? -5.705 -11.077 6.433 1.00 98.50 196 TYR A N 1
ATOM 1477 C CA . TYR A 1 196 ? -6.031 -10.959 7.848 1.00 98.50 196 TYR A CA 1
ATOM 1478 C C . TYR A 1 196 ? -7.371 -10.242 8.060 1.00 98.50 196 TYR A C 1
ATOM 1480 O O . TYR A 1 196 ? -8.284 -10.813 8.649 1.00 98.50 196 TYR A O 1
ATOM 1488 N N . LEU A 1 197 ? -7.536 -9.025 7.528 1.00 98.69 197 LEU A N 1
ATOM 1489 C CA . LEU A 1 197 ? -8.771 -8.251 7.678 1.00 98.69 197 LEU A CA 1
ATOM 1490 C C . LEU A 1 197 ? -9.979 -9.000 7.110 1.00 98.69 197 LEU A C 1
ATOM 1492 O O . LEU A 1 197 ? -11.044 -8.986 7.718 1.00 98.69 197 LEU A O 1
ATOM 1496 N N . PHE A 1 198 ? -9.816 -9.674 5.969 1.00 98.62 198 PHE A N 1
ATOM 1497 C CA . PHE A 1 198 ? -10.881 -10.449 5.348 1.00 98.62 198 PHE A CA 1
ATOM 1498 C C . PHE A 1 198 ? -11.410 -11.541 6.273 1.00 98.62 198 PHE A C 1
ATOM 1500 O O . PHE A 1 198 ? -12.621 -11.717 6.334 1.00 98.62 198 PHE A O 1
ATOM 1507 N N . GLU A 1 199 ? -10.556 -12.254 7.003 1.00 98.12 199 GLU A N 1
ATOM 1508 C CA . GLU A 1 199 ? -11.012 -13.287 7.944 1.00 98.12 199 GLU A CA 1
ATOM 1509 C C . GLU A 1 199 ? -11.639 -12.696 9.218 1.00 98.12 199 GLU A C 1
ATOM 1511 O O . GLU A 1 199 ? -12.454 -13.350 9.860 1.00 98.12 199 GLU A O 1
ATOM 1516 N N . GLN A 1 200 ? -11.312 -11.448 9.570 1.00 98.00 200 GLN A N 1
ATOM 1517 C CA . GLN A 1 200 ? -11.833 -10.789 10.774 1.00 98.00 200 GLN A CA 1
ATOM 1518 C C . GLN A 1 200 ? -13.189 -10.094 10.588 1.00 98.00 200 GLN A C 1
ATOM 1520 O O . GLN A 1 200 ? -13.799 -9.701 11.579 1.00 98.00 200 GLN A O 1
ATOM 1525 N N . VAL A 1 201 ? -13.653 -9.891 9.350 1.00 97.56 201 VAL A N 1
ATOM 1526 C CA . VAL A 1 201 ? -14.869 -9.104 9.076 1.00 97.56 201 VAL A CA 1
ATOM 1527 C C . VAL A 1 201 ? -15.976 -9.947 8.465 1.00 97.56 201 VAL A C 1
ATOM 1529 O O . VAL A 1 201 ? -15.749 -10.796 7.597 1.00 97.56 201 VAL A O 1
ATOM 1532 N N . GLU A 1 202 ? -17.209 -9.671 8.867 1.00 96.56 202 GLU A N 1
ATOM 1533 C CA . GLU A 1 202 ? -18.389 -10.387 8.402 1.00 96.56 202 GLU A CA 1
ATOM 1534 C C . GLU A 1 202 ? -19.066 -9.671 7.225 1.00 96.56 202 GLU A C 1
ATOM 1536 O O . GLU A 1 202 ? -18.823 -8.502 6.905 1.00 96.56 202 GLU A O 1
ATOM 1541 N N . MET A 1 203 ? -19.952 -10.393 6.544 1.00 98.00 203 MET A N 1
ATOM 1542 C CA . MET A 1 203 ? -20.868 -9.769 5.595 1.00 98.00 203 MET A CA 1
ATOM 1543 C C . MET A 1 203 ? -21.792 -8.806 6.347 1.00 98.00 203 MET A C 1
ATOM 1545 O O . MET A 1 203 ? -22.314 -9.135 7.405 1.00 98.00 203 MET A O 1
ATOM 1549 N N . GLY A 1 204 ? -22.008 -7.610 5.804 1.00 97.69 204 GLY A N 1
ATOM 1550 C CA . GLY A 1 204 ? -22.779 -6.557 6.466 1.00 97.69 204 GLY A CA 1
ATOM 1551 C C . GLY A 1 204 ? -21.969 -5.676 7.423 1.00 97.69 204 GLY A C 1
ATOM 1552 O O . GLY A 1 204 ? -22.513 -4.674 7.890 1.00 97.69 204 GLY A O 1
ATOM 1553 N N . THR A 1 205 ? -20.680 -5.970 7.660 1.00 98.44 205 THR A N 1
ATOM 1554 C CA . THR A 1 205 ? -19.784 -5.102 8.441 1.00 98.44 205 THR A CA 1
ATOM 1555 C C . THR A 1 205 ? -19.860 -3.663 7.939 1.00 98.44 205 THR A C 1
ATOM 1557 O O . THR A 1 205 ? -19.710 -3.397 6.742 1.00 98.44 205 THR A O 1
ATOM 1560 N N . LYS A 1 206 ? -20.105 -2.724 8.860 1.00 98.19 206 LYS A N 1
ATOM 1561 C CA . LYS A 1 206 ? -20.177 -1.294 8.553 1.00 98.19 206 LYS A CA 1
ATOM 1562 C C . LYS A 1 206 ? -18.804 -0.783 8.147 1.00 98.19 206 LYS A C 1
ATOM 1564 O O . LYS A 1 206 ? -17.807 -1.073 8.802 1.00 98.19 206 LYS A O 1
ATOM 1569 N N . VAL A 1 207 ? -18.783 0.035 7.102 1.00 97.88 207 VAL A N 1
ATOM 1570 C CA . VAL A 1 207 ? -17.592 0.754 6.662 1.00 97.88 207 VAL A CA 1
ATOM 1571 C C . VAL A 1 207 ? -17.888 2.241 6.629 1.00 97.88 207 VAL A C 1
ATOM 1573 O O . VAL A 1 207 ? -18.855 2.674 6.001 1.00 97.88 207 VAL A O 1
ATOM 1576 N N . LYS A 1 208 ? -17.054 3.031 7.295 1.00 96.50 208 LYS A N 1
ATOM 1577 C CA . LYS A 1 208 ? -17.134 4.490 7.339 1.00 96.50 208 LYS A CA 1
ATOM 1578 C C . LYS A 1 208 ? -15.864 5.061 6.727 1.00 96.50 208 LYS A C 1
ATOM 1580 O O . LYS A 1 208 ? -14.770 4.741 7.170 1.00 96.50 208 LYS A O 1
ATOM 1585 N N . VAL A 1 209 ? -16.012 5.908 5.714 1.00 95.25 209 VAL A N 1
ATOM 1586 C CA . VAL A 1 209 ? -14.903 6.709 5.189 1.00 95.25 209 VAL A CA 1
ATOM 1587 C C . VAL A 1 209 ? -14.974 8.082 5.843 1.00 95.25 209 VAL A C 1
ATOM 1589 O O . VAL A 1 209 ? -16.021 8.740 5.779 1.00 95.25 209 VAL A O 1
ATOM 1592 N N . ARG A 1 210 ? -13.890 8.474 6.517 1.00 94.50 210 ARG A N 1
ATOM 1593 C CA . ARG A 1 210 ? -13.795 9.759 7.212 1.00 94.50 210 ARG A CA 1
ATOM 1594 C C . ARG A 1 210 ? -13.802 10.914 6.216 1.00 94.50 210 ARG A C 1
ATOM 1596 O O . ARG A 1 210 ? -13.254 10.834 5.117 1.00 94.50 210 ARG A O 1
ATOM 1603 N N . SER A 1 211 ? -14.451 11.996 6.615 1.00 93.50 211 SER A N 1
ATOM 1604 C CA . SER A 1 211 ? -14.271 13.312 6.018 1.00 93.50 211 SER A CA 1
ATOM 1605 C C . SER A 1 211 ? -12.915 13.900 6.419 1.00 93.50 211 SER A C 1
ATOM 1607 O O . SER A 1 211 ? -12.255 13.411 7.334 1.00 93.50 211 SER A O 1
ATOM 1609 N N . GLN A 1 212 ? -12.500 14.965 5.732 1.00 92.31 212 GLN A N 1
ATOM 1610 C CA . GLN A 1 212 ? -11.260 15.661 6.073 1.00 92.31 212 GLN A CA 1
ATOM 1611 C C . GLN A 1 212 ? -11.315 16.258 7.484 1.00 92.31 212 GLN A C 1
ATOM 1613 O O . GLN A 1 212 ? -10.330 16.195 8.201 1.00 92.31 212 GLN A O 1
ATOM 1618 N N . GLU A 1 213 ? -12.467 16.795 7.887 1.00 94.50 213 GLU A N 1
ATOM 1619 C CA . GLU A 1 213 ? -12.680 17.361 9.222 1.00 94.50 213 GLU A CA 1
ATOM 1620 C C . GLU A 1 213 ? -12.541 16.295 10.317 1.00 94.50 213 GLU A C 1
ATOM 1622 O O . GLU A 1 213 ? -11.754 16.475 11.238 1.00 94.50 213 GLU A O 1
ATOM 1627 N N . GLU A 1 214 ? -13.202 15.142 10.154 1.00 95.19 214 GLU A N 1
ATOM 1628 C CA . GLU A 1 214 ? -13.072 14.007 11.085 1.00 95.19 214 GLU A CA 1
ATOM 1629 C C . GLU A 1 214 ? -11.621 13.498 11.166 1.00 95.19 214 GLU A C 1
ATOM 1631 O O . GLU A 1 214 ? -11.156 13.112 12.235 1.00 95.19 214 GLU A O 1
ATOM 1636 N N . SER A 1 215 ? -10.898 13.484 10.040 1.00 95.12 215 SER A N 1
ATOM 1637 C CA . SER A 1 215 ? -9.483 13.096 10.017 1.00 95.12 215 SER A CA 1
ATOM 1638 C C . SER A 1 215 ? -8.610 14.100 10.773 1.00 95.12 215 SER A C 1
ATOM 1640 O O . SER A 1 215 ? -7.826 13.702 11.628 1.00 95.12 215 SER A O 1
ATOM 1642 N N . LEU A 1 216 ? -8.797 15.400 10.529 1.00 95.69 216 LEU A N 1
ATOM 1643 C CA . LEU A 1 216 ? -8.059 16.462 11.216 1.00 95.69 216 LEU A CA 1
ATOM 1644 C C . LEU A 1 216 ? -8.293 16.448 12.728 1.00 95.69 216 LEU A C 1
ATOM 1646 O O . LEU A 1 216 ? -7.355 16.673 13.486 1.00 95.69 216 LEU A O 1
ATOM 1650 N N . GLU A 1 217 ? -9.520 16.180 13.169 1.00 96.12 217 GLU A N 1
ATOM 1651 C CA . GLU A 1 217 ? -9.851 16.106 14.593 1.00 96.12 217 GLU A CA 1
ATOM 1652 C C . GLU A 1 217 ? -9.205 14.890 15.278 1.00 96.12 217 GLU A C 1
ATOM 1654 O O . GLU A 1 217 ? -8.680 15.013 16.384 1.00 96.12 217 GLU A O 1
ATOM 1659 N N . LEU A 1 218 ? -9.232 13.720 14.629 1.00 95.44 218 LEU A N 1
ATOM 1660 C CA . LEU A 1 218 ? -8.822 12.454 15.249 1.00 95.44 218 LEU A CA 1
ATOM 1661 C C . LEU A 1 218 ? -7.341 12.109 15.048 1.00 95.44 218 LEU A C 1
ATOM 1663 O O . LEU A 1 218 ? -6.726 11.524 15.938 1.00 95.44 218 LEU A O 1
ATOM 1667 N N . GLU A 1 219 ? -6.782 12.428 13.884 1.00 94.62 219 GLU A N 1
ATOM 1668 C CA . GLU A 1 219 ? -5.403 12.098 13.496 1.00 94.62 219 GLU A CA 1
ATOM 1669 C C . GLU A 1 219 ? -4.492 13.331 13.460 1.00 94.62 219 GLU A C 1
ATOM 1671 O O . GLU A 1 219 ? -3.268 13.193 13.492 1.00 94.62 219 GLU A O 1
ATOM 1676 N N . GLY A 1 220 ? -5.072 14.532 13.392 1.00 95.50 220 GLY A N 1
ATOM 1677 C CA . GLY A 1 220 ? -4.337 15.757 13.105 1.00 95.50 220 GLY A CA 1
ATOM 1678 C C . GLY A 1 220 ? -4.055 15.946 11.610 1.00 95.50 220 GLY A C 1
ATOM 1679 O O . GLY A 1 220 ? -4.468 15.145 10.766 1.00 95.50 220 GLY A O 1
ATOM 1680 N N . PRO A 1 221 ? -3.363 17.035 11.246 1.00 95.12 221 PRO A N 1
ATOM 1681 C CA . PRO A 1 221 ? -2.977 17.282 9.866 1.00 95.12 221 PRO A CA 1
ATOM 1682 C C . PRO A 1 221 ? -1.902 16.293 9.395 1.00 95.12 221 PRO A C 1
ATOM 1684 O O . PRO A 1 221 ? -0.997 15.925 10.144 1.00 95.12 221 PRO A O 1
ATOM 1687 N N . TYR A 1 222 ? -2.005 15.871 8.134 1.00 94.38 222 TYR A N 1
ATOM 1688 C CA . TYR A 1 222 ? -1.043 15.007 7.451 1.00 94.38 222 TYR A CA 1
ATOM 1689 C C . TYR A 1 222 ? -0.562 15.675 6.167 1.00 94.38 222 TYR A C 1
ATOM 1691 O O . TYR A 1 222 ? -1.323 16.350 5.472 1.00 94.38 222 TYR A O 1
ATOM 1699 N N . MET A 1 223 ? 0.694 15.417 5.827 1.00 92.94 223 MET A N 1
ATOM 1700 C CA . MET A 1 223 ? 1.352 15.899 4.623 1.00 92.94 223 MET A CA 1
ATOM 1701 C C . MET A 1 223 ? 2.056 14.755 3.893 1.00 92.94 223 MET A C 1
ATOM 1703 O O . MET A 1 223 ? 2.356 13.713 4.472 1.00 92.94 223 MET A O 1
ATOM 1707 N N . ASP A 1 224 ? 2.350 14.971 2.616 1.00 94.00 224 ASP A N 1
ATOM 1708 C CA . ASP A 1 224 ? 3.249 14.102 1.861 1.00 94.00 224 ASP A CA 1
ATOM 1709 C C . ASP A 1 224 ? 4.703 14.504 2.093 1.00 94.00 224 ASP A C 1
ATOM 1711 O O . ASP A 1 224 ? 5.024 15.690 1.976 1.00 94.00 224 ASP A O 1
ATOM 1715 N N . ASP A 1 225 ? 5.578 13.536 2.362 1.00 93.38 225 ASP A N 1
ATOM 1716 C CA . ASP A 1 225 ? 7.030 13.740 2.362 1.00 93.38 225 ASP A CA 1
ATOM 1717 C C . ASP A 1 225 ? 7.599 13.904 0.931 1.00 93.38 225 ASP A C 1
ATOM 1719 O O . ASP A 1 225 ? 6.857 14.016 -0.051 1.00 93.38 225 ASP A O 1
ATOM 1723 N N . ALA A 1 226 ? 8.928 13.958 0.787 1.00 91.62 226 ALA A N 1
ATOM 1724 C CA . ALA A 1 226 ? 9.591 14.130 -0.514 1.00 91.62 226 ALA A CA 1
ATOM 1725 C C . ALA A 1 226 ? 9.369 12.954 -1.494 1.00 91.62 226 ALA A C 1
ATOM 1727 O O . ALA A 1 226 ? 9.523 13.107 -2.714 1.00 91.62 226 ALA A O 1
ATOM 1728 N N . TRP A 1 227 ? 8.962 11.793 -0.977 1.00 89.69 227 TRP A N 1
ATOM 1729 C CA . TRP A 1 227 ? 8.664 10.577 -1.733 1.00 89.69 227 TRP A CA 1
ATOM 1730 C C . TRP A 1 227 ? 7.156 10.286 -1.810 1.00 89.69 227 TRP A C 1
ATOM 1732 O O . TRP A 1 227 ? 6.747 9.257 -2.350 1.00 89.69 227 TRP A O 1
ATOM 1742 N N . GLY A 1 228 ? 6.309 11.198 -1.323 1.00 90.88 228 GLY A N 1
ATOM 1743 C CA . GLY A 1 228 ? 4.853 11.083 -1.383 1.00 90.88 228 GLY A CA 1
ATOM 1744 C C . GLY A 1 228 ? 4.248 10.146 -0.337 1.00 90.88 228 GLY A C 1
ATOM 1745 O O . GLY A 1 228 ? 3.134 9.660 -0.544 1.00 90.88 228 GLY A O 1
ATOM 1746 N N . LEU A 1 229 ? 4.977 9.817 0.732 1.00 92.50 229 LEU A N 1
ATOM 1747 C CA . LEU A 1 229 ? 4.465 9.043 1.861 1.00 92.50 229 LEU A CA 1
ATOM 1748 C C . LEU A 1 229 ? 3.683 9.964 2.804 1.00 92.50 229 LEU A C 1
ATOM 1750 O O . LEU A 1 229 ? 4.133 11.067 3.108 1.00 92.50 229 LEU A O 1
ATOM 1754 N N . ALA A 1 230 ? 2.534 9.497 3.299 1.00 93.69 230 ALA A N 1
ATOM 1755 C CA . ALA A 1 230 ? 1.745 10.257 4.266 1.00 93.69 230 ALA A CA 1
ATOM 1756 C C . ALA A 1 230 ? 2.422 10.230 5.638 1.00 93.69 230 ALA A C 1
ATOM 1758 O O . ALA A 1 230 ? 2.590 9.164 6.237 1.00 93.69 230 ALA A O 1
ATOM 1759 N N . VAL A 1 231 ? 2.747 11.412 6.151 1.00 94.25 231 VAL A N 1
ATOM 1760 C CA . VAL A 1 231 ? 3.332 11.627 7.476 1.00 94.25 231 VAL A CA 1
ATOM 1761 C C . VAL A 1 231 ? 2.560 12.724 8.216 1.00 94.25 231 VAL A C 1
ATOM 1763 O O . VAL A 1 231 ? 1.997 13.604 7.564 1.00 94.25 231 VAL A O 1
ATOM 1766 N N . PRO A 1 232 ? 2.519 12.713 9.561 1.00 95.25 232 PRO A N 1
ATOM 1767 C CA . PRO A 1 232 ? 1.923 13.813 10.315 1.00 95.25 232 PRO A CA 1
ATOM 1768 C C . PRO A 1 232 ? 2.570 15.154 9.948 1.00 95.25 232 PRO A C 1
ATOM 1770 O O . PRO A 1 232 ? 3.791 15.238 9.803 1.00 95.25 232 PRO A O 1
ATOM 1773 N N . GLU A 1 233 ? 1.779 16.211 9.815 1.00 94.69 233 GLU A N 1
ATOM 1774 C CA . GLU A 1 233 ? 2.277 17.552 9.508 1.00 94.69 233 GLU A CA 1
ATOM 1775 C C . GLU A 1 233 ? 2.852 18.190 10.779 1.00 94.69 233 GLU A C 1
ATOM 1777 O O . GLU A 1 233 ? 2.173 18.867 11.550 1.00 94.69 233 GLU A O 1
ATOM 1782 N N . THR A 1 234 ? 4.134 17.920 11.022 1.00 95.38 234 THR A N 1
ATOM 1783 C CA . THR A 1 234 ? 4.920 18.519 12.105 1.00 95.38 234 THR A CA 1
ATOM 1784 C C . THR A 1 234 ? 6.000 19.434 11.525 1.00 95.38 234 THR A C 1
ATOM 1786 O O . THR A 1 234 ? 6.457 19.197 10.402 1.00 95.38 234 THR A O 1
ATOM 1789 N N . PRO A 1 235 ? 6.484 20.443 12.278 1.00 94.12 235 PRO A N 1
ATOM 1790 C CA . PRO A 1 235 ? 7.608 21.271 11.833 1.00 94.12 235 PRO A CA 1
ATOM 1791 C C . PRO A 1 235 ? 8.857 20.455 11.462 1.00 94.12 235 PRO A C 1
ATOM 1793 O O . PRO A 1 235 ? 9.567 20.803 10.526 1.00 94.12 235 PRO A O 1
ATOM 1796 N N . GLU A 1 236 ? 9.097 19.340 12.158 1.00 94.06 236 GLU A N 1
ATOM 1797 C CA . GLU A 1 236 ? 10.193 18.411 11.866 1.00 94.06 236 GLU A CA 1
ATOM 1798 C C . GLU A 1 236 ? 10.016 17.718 10.508 1.00 94.06 236 GLU A C 1
ATOM 1800 O O . GLU A 1 236 ? 10.942 17.698 9.699 1.00 94.06 236 GLU A O 1
ATOM 1805 N N . ASN A 1 237 ? 8.819 17.196 10.219 1.00 92.75 237 ASN A N 1
ATOM 1806 C CA . ASN A 1 237 ? 8.534 16.549 8.938 1.00 92.75 237 ASN A CA 1
ATOM 1807 C C . ASN A 1 237 ? 8.566 17.541 7.772 1.00 92.75 237 ASN A C 1
ATOM 1809 O O . ASN A 1 237 ? 9.047 17.191 6.693 1.00 92.75 237 ASN A O 1
ATOM 1813 N N . ALA A 1 238 ? 8.113 18.777 7.993 1.00 90.38 238 ALA A N 1
ATOM 1814 C CA . ALA A 1 238 ? 8.195 19.841 7.002 1.00 90.38 238 ALA A CA 1
ATOM 1815 C C . ALA A 1 238 ? 9.652 20.202 6.667 1.00 90.38 238 ALA A C 1
ATOM 1817 O O . ALA A 1 238 ? 10.027 20.186 5.495 1.00 90.38 238 ALA A O 1
ATOM 1818 N N . ALA A 1 239 ? 10.495 20.426 7.681 1.00 90.44 239 ALA A N 1
ATOM 1819 C CA . ALA A 1 239 ? 11.916 20.723 7.483 1.00 90.44 239 ALA A CA 1
ATOM 1820 C C . ALA A 1 239 ? 12.675 19.555 6.824 1.00 90.44 239 ALA A C 1
ATOM 1822 O O . ALA A 1 239 ? 13.513 19.755 5.939 1.00 90.44 239 ALA A O 1
ATOM 1823 N N . ARG A 1 240 ? 12.351 18.315 7.219 1.00 92.06 240 ARG A N 1
ATOM 1824 C CA . ARG A 1 240 ? 12.911 17.111 6.598 1.00 92.06 240 ARG A CA 1
ATOM 1825 C C . ARG A 1 240 ? 12.543 17.026 5.119 1.00 92.06 240 ARG A C 1
ATOM 1827 O O . ARG A 1 240 ? 13.434 16.852 4.298 1.00 92.06 240 ARG A O 1
ATOM 1834 N N . LYS A 1 241 ? 11.272 17.244 4.763 1.00 91.81 241 LYS A N 1
ATOM 1835 C CA . LYS A 1 241 ? 10.827 17.244 3.363 1.00 91.81 241 LYS A CA 1
ATOM 1836 C C . LYS A 1 241 ? 11.617 18.227 2.503 1.00 91.81 241 LYS A C 1
ATOM 1838 O O . LYS A 1 241 ? 11.994 17.875 1.392 1.00 91.81 241 LYS A O 1
ATOM 1843 N N . GLU A 1 242 ? 11.846 19.44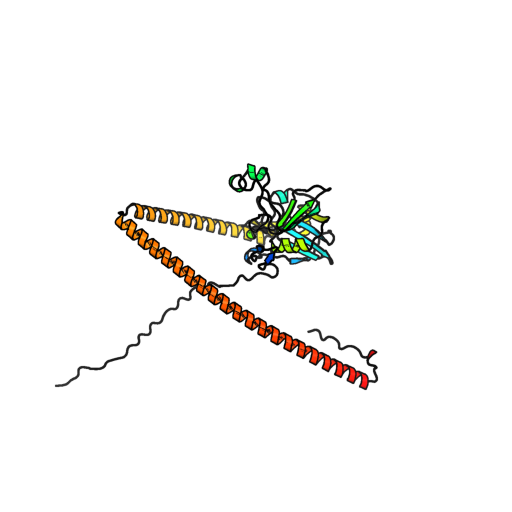8 2.981 1.00 87.56 242 GLU A N 1
ATOM 1844 C CA . GLU A 1 242 ? 12.618 20.445 2.228 1.00 87.56 242 GLU A CA 1
ATOM 1845 C C . GLU A 1 242 ? 14.045 19.959 1.953 1.00 87.56 242 GLU A C 1
ATOM 1847 O O . GLU A 1 242 ? 14.511 20.025 0.816 1.00 87.56 242 GLU A O 1
ATOM 1852 N N . THR A 1 243 ? 14.700 19.401 2.971 1.00 90.31 243 THR A N 1
ATOM 1853 C CA . THR A 1 243 ? 16.052 18.835 2.850 1.00 90.31 243 THR A CA 1
ATOM 1854 C C . THR A 1 243 ? 16.078 17.650 1.880 1.00 90.31 243 THR A C 1
ATOM 1856 O O . THR A 1 243 ? 16.925 17.581 0.990 1.00 90.31 243 THR A O 1
ATOM 1859 N N . ASP A 1 244 ? 15.110 16.747 2.006 1.00 91.19 244 ASP A N 1
ATOM 1860 C CA . ASP A 1 244 ? 15.011 15.539 1.192 1.00 91.19 244 ASP A CA 1
ATOM 1861 C C . ASP A 1 244 ? 14.693 15.849 -0.277 1.00 91.19 244 ASP A C 1
ATOM 1863 O O . ASP A 1 244 ? 15.174 15.159 -1.172 1.00 91.19 244 ASP A O 1
ATOM 1867 N N . LEU A 1 245 ? 13.922 16.906 -0.559 1.00 86.06 245 LEU A N 1
ATOM 1868 C CA . LEU A 1 245 ? 13.662 17.358 -1.929 1.00 86.06 245 LEU A CA 1
ATOM 1869 C C . LEU A 1 245 ? 14.934 17.859 -2.619 1.00 86.06 245 LEU A C 1
ATOM 1871 O O . LEU A 1 245 ? 15.118 17.594 -3.807 1.00 86.06 245 LEU A O 1
ATOM 1875 N N . VAL A 1 246 ? 15.814 18.550 -1.887 1.00 88.62 246 VAL A N 1
ATOM 1876 C CA . VAL A 1 246 ? 17.120 18.971 -2.414 1.00 88.62 246 VAL A CA 1
ATOM 1877 C C . VAL A 1 246 ? 17.988 17.749 -2.692 1.00 88.62 246 VAL A C 1
ATOM 1879 O O . VAL A 1 246 ? 18.470 17.597 -3.812 1.00 88.62 246 VAL A O 1
ATOM 1882 N N . ALA A 1 247 ? 18.108 16.834 -1.726 1.00 86.06 247 ALA A N 1
ATOM 1883 C CA . ALA A 1 247 ? 18.887 15.607 -1.893 1.00 86.06 247 ALA A CA 1
ATOM 1884 C C . ALA A 1 247 ? 18.378 14.751 -3.066 1.00 86.06 247 ALA A C 1
ATOM 1886 O O . ALA A 1 247 ? 19.164 14.226 -3.854 1.00 86.06 247 ALA A O 1
ATOM 1887 N N . LYS A 1 248 ? 17.055 14.655 -3.231 1.00 84.12 248 LYS A N 1
ATOM 1888 C CA . LYS A 1 248 ? 16.428 13.963 -4.359 1.00 84.12 248 LYS A CA 1
ATOM 1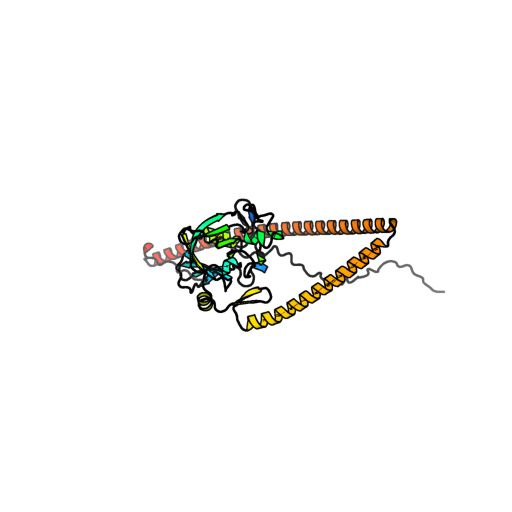889 C C . LYS A 1 248 ? 16.767 14.626 -5.693 1.00 84.12 248 LYS A C 1
ATOM 1891 O O . LYS A 1 248 ? 17.122 13.926 -6.633 1.00 84.12 248 LYS A O 1
ATOM 1896 N N . ALA A 1 249 ? 16.689 15.953 -5.780 1.00 86.94 249 ALA A N 1
ATOM 1897 C CA . ALA A 1 249 ? 17.044 16.674 -7.000 1.00 86.94 249 ALA A CA 1
ATOM 1898 C C . ALA A 1 249 ? 18.532 16.500 -7.358 1.00 86.94 249 ALA A C 1
ATOM 1900 O O . ALA A 1 249 ? 18.872 16.338 -8.529 1.00 86.94 249 ALA A O 1
ATOM 1901 N N . GLU A 1 250 ? 19.419 16.489 -6.360 1.00 88.69 250 GLU A N 1
ATOM 1902 C CA . GLU A 1 250 ? 20.846 16.209 -6.552 1.00 88.69 250 GLU A CA 1
ATOM 1903 C C . GLU A 1 250 ? 21.087 14.776 -7.043 1.00 88.69 250 GLU A C 1
ATOM 1905 O O . GLU A 1 250 ? 21.877 14.571 -7.966 1.00 88.69 250 GLU A O 1
ATOM 1910 N N . GLN A 1 251 ? 20.377 13.794 -6.478 1.00 85.81 251 GLN A N 1
ATOM 1911 C CA . GLN A 1 251 ? 20.432 12.405 -6.931 1.00 85.81 251 GLN A CA 1
ATOM 1912 C C . GLN A 1 251 ? 19.936 12.266 -8.375 1.00 85.81 251 GLN A C 1
ATOM 1914 O O . GLN A 1 251 ? 20.635 11.683 -9.198 1.00 85.81 251 GLN A O 1
ATOM 1919 N N . GLU A 1 252 ? 18.774 12.830 -8.708 1.00 89.69 252 GLU A N 1
ATOM 1920 C CA . GLU A 1 252 ? 18.218 12.793 -10.067 1.00 89.69 252 GLU A CA 1
ATOM 1921 C C . GLU A 1 252 ? 19.162 13.465 -11.077 1.00 89.69 252 GLU A C 1
ATOM 1923 O O . GLU A 1 252 ? 19.364 12.955 -12.180 1.00 89.69 252 GLU A O 1
ATOM 1928 N N . ALA A 1 253 ? 19.809 14.572 -10.697 1.00 90.19 253 ALA A N 1
ATOM 1929 C CA . ALA A 1 253 ? 20.819 15.223 -11.528 1.00 90.19 253 ALA A CA 1
ATOM 1930 C C . ALA A 1 253 ? 22.076 14.353 -11.710 1.00 90.19 253 ALA A C 1
ATOM 1932 O O . ALA A 1 253 ? 22.623 14.281 -12.814 1.00 90.19 253 ALA A O 1
ATOM 1933 N N . ALA A 1 254 ? 22.532 13.676 -10.653 1.00 90.56 254 ALA A N 1
ATOM 1934 C CA . ALA A 1 254 ? 23.665 12.758 -10.719 1.00 90.56 254 ALA A CA 1
ATOM 1935 C C . ALA A 1 254 ? 23.355 11.529 -11.591 1.00 90.56 254 ALA A C 1
ATOM 1937 O O . ALA A 1 254 ? 24.187 11.142 -12.411 1.00 90.56 254 ALA A O 1
ATOM 1938 N N . GLU A 1 255 ? 22.158 10.955 -11.466 1.00 87.88 255 GLU A N 1
ATOM 1939 C CA . GLU A 1 255 ? 21.682 9.842 -12.292 1.00 87.88 255 GLU A CA 1
ATOM 1940 C C . GLU A 1 255 ? 21.534 10.252 -13.760 1.00 87.88 255 GLU A C 1
ATOM 1942 O O . GLU A 1 255 ? 21.993 9.528 -14.642 1.00 87.88 255 GLU A O 1
ATOM 1947 N N . ALA A 1 256 ? 20.976 11.434 -14.038 1.00 90.25 256 ALA A N 1
ATOM 1948 C CA . ALA A 1 256 ? 20.874 11.965 -15.396 1.00 90.25 256 ALA A CA 1
ATOM 1949 C C . ALA A 1 256 ? 22.258 12.162 -16.030 1.00 90.25 256 ALA A C 1
ATOM 1951 O O . ALA A 1 256 ? 22.485 11.748 -17.167 1.00 90.25 256 ALA A O 1
ATOM 1952 N N . LYS A 1 257 ? 23.208 12.726 -15.274 1.00 93.94 257 LYS A N 1
ATOM 1953 C CA . LYS A 1 257 ? 24.592 12.889 -15.725 1.00 93.94 257 LYS A CA 1
ATOM 1954 C C . LYS A 1 257 ? 25.268 11.539 -15.978 1.00 93.94 257 LYS A C 1
ATOM 1956 O O . LYS A 1 257 ? 25.909 11.360 -17.009 1.00 93.94 257 LYS A O 1
ATOM 1961 N N . ALA A 1 258 ? 25.110 10.579 -15.069 1.00 90.81 258 ALA A N 1
ATOM 1962 C CA . ALA A 1 258 ? 25.660 9.238 -15.237 1.00 90.81 258 ALA A CA 1
ATOM 1963 C C . ALA A 1 258 ? 25.050 8.518 -16.452 1.00 90.81 258 ALA A C 1
ATOM 1965 O O . ALA A 1 258 ? 25.768 7.842 -17.188 1.00 90.81 258 ALA A O 1
ATOM 1966 N N . ALA A 1 259 ? 23.747 8.685 -16.697 1.00 90.88 259 ALA A N 1
ATOM 1967 C CA . ALA A 1 259 ? 23.070 8.143 -17.870 1.00 90.88 259 ALA A CA 1
ATOM 1968 C C . ALA A 1 259 ? 23.577 8.781 -19.174 1.00 90.88 259 ALA A C 1
ATOM 1970 O O . ALA A 1 259 ? 23.788 8.066 -20.153 1.00 90.88 259 ALA A O 1
ATOM 1971 N N . GLU A 1 260 ? 23.829 10.094 -19.188 1.00 92.38 260 GLU A N 1
ATOM 1972 C CA . GLU A 1 260 ? 24.440 10.792 -20.326 1.00 92.38 260 GLU A CA 1
ATOM 1973 C C . GLU A 1 260 ? 25.864 10.285 -20.601 1.00 92.38 260 GLU A C 1
ATOM 1975 O O . GLU A 1 260 ? 26.184 9.919 -21.733 1.00 92.38 260 GLU A O 1
ATOM 1980 N N . GLU A 1 261 ? 26.708 10.188 -19.569 1.00 94.38 261 GLU A N 1
ATOM 1981 C CA . GLU A 1 261 ? 28.072 9.657 -19.687 1.00 94.38 261 GLU A CA 1
ATOM 1982 C C . GLU A 1 261 ? 28.075 8.194 -20.164 1.00 94.38 261 GLU A C 1
ATOM 1984 O O . GLU A 1 261 ? 28.876 7.815 -21.025 1.00 94.38 261 GLU A O 1
ATOM 1989 N N . ALA A 1 262 ? 27.152 7.371 -19.657 1.00 91.56 262 ALA A N 1
ATOM 1990 C CA . ALA A 1 262 ? 26.980 5.988 -20.088 1.00 91.56 262 ALA A CA 1
ATOM 1991 C C . ALA A 1 262 ? 26.522 5.896 -21.551 1.00 91.56 262 ALA A C 1
ATOM 1993 O O . ALA A 1 262 ? 27.075 5.099 -22.310 1.00 91.56 262 ALA A O 1
ATOM 1994 N N . ALA A 1 263 ? 25.568 6.732 -21.972 1.00 91.69 263 ALA A N 1
ATOM 1995 C CA . ALA A 1 263 ? 25.106 6.793 -23.356 1.00 91.69 263 ALA A CA 1
ATOM 1996 C C . ALA A 1 263 ? 26.222 7.255 -24.307 1.00 91.69 263 ALA A C 1
ATOM 1998 O O . ALA A 1 263 ? 26.406 6.662 -25.370 1.00 91.69 263 ALA A O 1
ATOM 1999 N N . ALA A 1 264 ? 27.017 8.253 -23.911 1.00 93.81 264 ALA A N 1
ATOM 2000 C CA . ALA A 1 264 ? 28.169 8.717 -24.680 1.00 93.81 264 ALA A CA 1
ATOM 2001 C C . ALA A 1 264 ? 29.239 7.624 -24.819 1.00 93.81 264 ALA A C 1
ATOM 2003 O O . ALA A 1 264 ? 29.768 7.405 -25.911 1.00 93.81 264 ALA A O 1
ATOM 2004 N N . LYS A 1 265 ? 29.529 6.893 -23.735 1.00 94.19 265 LYS A N 1
ATOM 2005 C CA . LYS A 1 265 ? 30.454 5.756 -23.763 1.00 94.19 265 LYS A CA 1
ATOM 2006 C C . LYS A 1 265 ? 29.942 4.634 -24.667 1.00 94.19 265 LYS A C 1
ATOM 2008 O O . LYS A 1 265 ? 30.713 4.136 -25.482 1.00 94.19 265 LYS A O 1
ATOM 2013 N N . ALA A 1 266 ? 28.663 4.276 -2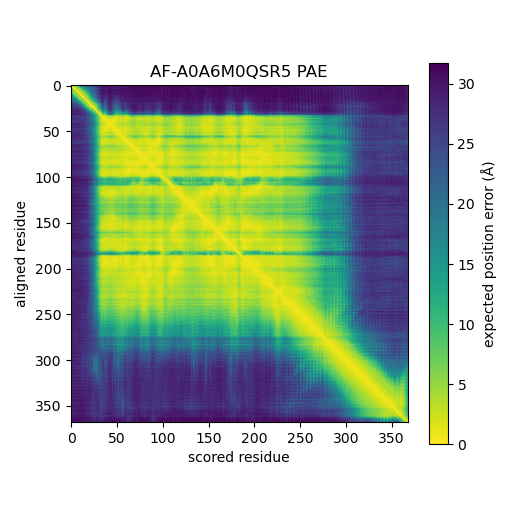4.563 1.00 91.75 266 ALA A N 1
ATOM 2014 C CA . ALA A 1 266 ? 28.042 3.261 -25.411 1.00 91.75 266 ALA A CA 1
ATOM 2015 C C . ALA A 1 266 ? 28.075 3.663 -26.896 1.00 91.75 266 ALA A C 1
ATOM 2017 O O . ALA A 1 266 ? 28.409 2.845 -27.746 1.00 91.75 266 ALA A O 1
ATOM 2018 N N . ALA A 1 267 ? 27.811 4.935 -27.212 1.00 92.62 267 ALA A N 1
ATOM 2019 C CA . ALA A 1 267 ? 27.903 5.451 -28.577 1.00 92.62 267 ALA A CA 1
ATOM 2020 C C . ALA A 1 267 ? 29.342 5.416 -29.121 1.00 92.62 267 ALA A C 1
ATOM 2022 O O . ALA A 1 267 ? 29.555 5.045 -30.274 1.00 92.62 267 ALA A O 1
ATOM 2023 N N . ALA A 1 268 ? 30.338 5.766 -28.300 1.00 92.88 268 ALA A N 1
ATOM 2024 C CA . ALA A 1 268 ? 31.747 5.690 -28.684 1.00 92.88 268 ALA A CA 1
ATOM 2025 C C . ALA A 1 268 ? 32.216 4.239 -28.895 1.00 92.88 268 ALA A C 1
ATOM 2027 O O . ALA A 1 268 ? 32.955 3.963 -29.838 1.00 92.88 268 ALA A O 1
ATOM 2028 N N . GLU A 1 269 ? 31.771 3.313 -28.043 1.00 90.19 269 GLU A N 1
ATOM 2029 C CA . GLU A 1 269 ? 32.052 1.880 -28.171 1.00 90.19 269 GLU A CA 1
ATOM 2030 C C . GLU A 1 269 ? 31.406 1.293 -29.433 1.00 90.19 269 GLU A C 1
ATOM 2032 O O . GLU A 1 269 ? 32.088 0.613 -30.199 1.00 90.19 269 GLU A O 1
ATOM 2037 N N . GLN A 1 270 ? 30.148 1.646 -29.719 1.00 89.56 270 GLN A N 1
ATOM 2038 C CA . GLN A 1 270 ? 29.469 1.251 -30.954 1.00 89.56 270 GLN A CA 1
ATOM 2039 C C . GLN A 1 270 ? 30.172 1.812 -32.196 1.00 89.56 270 GLN A C 1
ATOM 2041 O O . GLN A 1 270 ? 30.418 1.073 -33.142 1.00 89.56 270 GLN A O 1
ATOM 2046 N N . ALA A 1 271 ? 30.564 3.090 -32.193 1.00 91.56 271 ALA A N 1
ATOM 2047 C CA . ALA A 1 271 ? 31.290 3.689 -33.314 1.00 91.56 271 ALA A CA 1
ATOM 2048 C C . ALA A 1 271 ? 32.660 3.023 -33.543 1.00 91.56 271 ALA A C 1
ATOM 2050 O O . ALA A 1 271 ? 33.075 2.833 -34.687 1.00 91.56 271 ALA A O 1
ATOM 2051 N N . ALA A 1 272 ? 33.358 2.645 -32.466 1.00 90.69 272 ALA A N 1
ATOM 2052 C CA . ALA A 1 272 ? 34.606 1.895 -32.555 1.00 90.69 272 ALA A CA 1
ATOM 2053 C C . ALA A 1 272 ? 34.382 0.490 -33.129 1.00 90.69 272 ALA A C 1
ATOM 2055 O O . ALA A 1 272 ? 35.163 0.063 -33.974 1.00 90.69 272 ALA A O 1
ATOM 2056 N N . TYR A 1 273 ? 33.316 -0.202 -32.711 1.00 88.69 273 TYR A N 1
ATOM 2057 C CA . TYR A 1 273 ? 32.916 -1.485 -33.286 1.00 88.69 273 TYR A CA 1
ATOM 2058 C C . TYR A 1 273 ? 32.592 -1.346 -34.775 1.00 88.69 273 TYR A C 1
ATOM 2060 O O . TYR A 1 273 ? 33.139 -2.083 -35.587 1.00 88.69 273 TYR A O 1
ATOM 2068 N N . ASP A 1 274 ? 31.782 -0.362 -35.166 1.00 91.44 274 ASP A N 1
ATOM 2069 C CA . ASP A 1 274 ? 31.370 -0.155 -36.557 1.00 91.44 274 ASP A CA 1
ATOM 2070 C C . ASP A 1 274 ? 32.561 0.104 -37.492 1.00 91.44 274 ASP A C 1
ATOM 2072 O O . ASP A 1 274 ? 32.551 -0.372 -38.632 1.00 91.44 274 ASP A O 1
ATOM 2076 N N . ALA A 1 275 ? 33.599 0.785 -36.991 1.00 92.19 275 ALA A N 1
ATOM 2077 C CA . ALA A 1 275 ? 34.838 1.092 -37.705 1.00 92.19 275 ALA A CA 1
ATOM 2078 C C . ALA A 1 275 ? 35.830 -0.086 -37.822 1.00 92.19 275 ALA A C 1
ATOM 2080 O O . ALA A 1 275 ? 36.786 0.013 -38.594 1.00 92.19 275 ALA A O 1
ATOM 2081 N N . MET A 1 276 ? 35.633 -1.183 -37.082 1.00 92.81 276 MET A N 1
ATOM 2082 C CA . MET A 1 276 ? 36.465 -2.389 -37.188 1.00 92.81 276 MET A CA 1
ATOM 2083 C C . MET A 1 276 ? 36.209 -3.136 -38.504 1.00 92.81 276 MET A C 1
ATOM 2085 O O . MET A 1 276 ? 35.088 -3.161 -39.024 1.00 92.81 276 MET A O 1
ATOM 2089 N N . SER A 1 277 ? 37.243 -3.804 -39.018 1.00 94.62 277 SER A N 1
ATOM 2090 C CA . SER A 1 277 ? 37.079 -4.788 -40.093 1.00 94.62 277 SER A CA 1
ATOM 2091 C C . SER A 1 277 ? 36.259 -5.996 -39.622 1.00 94.62 277 SER A C 1
ATOM 2093 O O . SER A 1 277 ? 36.178 -6.276 -38.426 1.00 94.62 277 SER A O 1
ATOM 2095 N N . ASP A 1 278 ? 35.685 -6.760 -40.553 1.00 91.81 278 ASP A N 1
ATOM 2096 C CA . ASP A 1 278 ? 34.874 -7.944 -40.220 1.00 91.81 278 ASP A CA 1
ATOM 2097 C C . ASP A 1 278 ? 35.651 -8.974 -39.377 1.00 91.81 278 ASP A C 1
ATOM 2099 O O . ASP A 1 278 ? 35.101 -9.611 -38.478 1.00 91.81 278 ASP A O 1
ATOM 2103 N N . GLU A 1 279 ? 36.960 -9.098 -39.615 1.00 89.94 279 GLU A N 1
ATOM 2104 C CA . GLU A 1 279 ? 37.843 -10.008 -38.880 1.00 89.94 279 GLU A CA 1
ATOM 2105 C C . GLU A 1 279 ? 38.146 -9.512 -37.451 1.00 89.94 279 GLU A C 1
ATOM 2107 O O . GLU A 1 279 ? 38.330 -10.308 -36.527 1.00 89.94 279 GLU A O 1
ATOM 2112 N N . GLU A 1 280 ? 38.174 -8.193 -37.243 1.00 90.00 280 GLU A N 1
ATOM 2113 C CA . GLU A 1 280 ? 38.306 -7.562 -35.924 1.00 90.00 280 GLU A CA 1
ATOM 2114 C C . GLU A 1 280 ? 36.989 -7.601 -35.140 1.00 90.00 280 GLU A C 1
ATOM 2116 O O . GLU A 1 280 ? 37.020 -7.904 -33.945 1.00 90.00 280 GLU A O 1
ATOM 2121 N N . LYS A 1 281 ? 35.843 -7.395 -35.806 1.00 90.00 281 LYS A N 1
ATOM 2122 C CA . LYS A 1 281 ? 34.499 -7.553 -35.222 1.00 90.00 281 LYS A CA 1
ATOM 2123 C C . LYS A 1 281 ? 34.285 -8.971 -34.711 1.00 90.00 281 LYS A C 1
ATOM 2125 O O . LYS A 1 281 ? 33.946 -9.148 -33.548 1.00 90.00 281 LYS A O 1
ATOM 2130 N N . ALA A 1 282 ? 34.619 -9.983 -35.514 1.00 90.50 282 ALA A N 1
ATOM 2131 C CA . ALA A 1 282 ? 34.520 -11.383 -35.101 1.00 90.50 282 ALA A CA 1
ATOM 2132 C C . ALA A 1 282 ? 35.351 -11.690 -33.837 1.00 90.50 282 ALA A C 1
ATOM 2134 O O . ALA A 1 282 ? 34.883 -12.382 -32.933 1.00 90.50 282 ALA A O 1
ATOM 2135 N N . LYS A 1 283 ? 36.569 -11.135 -33.730 1.00 90.69 283 LYS A N 1
ATOM 2136 C CA . LYS A 1 283 ? 37.416 -11.277 -32.528 1.00 90.69 283 LYS A CA 1
ATOM 2137 C C . LYS A 1 283 ? 36.860 -10.506 -31.329 1.00 90.69 283 LYS A C 1
ATOM 2139 O O . LYS A 1 283 ? 36.995 -10.967 -30.193 1.00 90.69 283 LYS A O 1
ATOM 2144 N N . HIS A 1 284 ? 36.277 -9.333 -31.562 1.00 88.12 284 HIS A N 1
ATOM 2145 C CA . HIS A 1 284 ? 35.623 -8.530 -30.533 1.00 88.12 284 HIS A CA 1
ATOM 2146 C C . HIS A 1 284 ? 34.393 -9.255 -29.967 1.00 88.12 284 HIS A C 1
ATOM 2148 O O . HIS A 1 284 ? 34.295 -9.413 -28.751 1.00 88.12 284 HIS A O 1
ATOM 2154 N N . ASP A 1 285 ? 33.536 -9.792 -30.834 1.00 89.75 285 ASP A N 1
ATOM 2155 C CA . ASP A 1 285 ? 32.340 -10.555 -30.467 1.00 89.75 285 ASP A CA 1
ATOM 2156 C C . ASP A 1 285 ? 32.701 -11.847 -29.733 1.00 89.75 285 ASP A C 1
ATOM 2158 O O . ASP A 1 285 ? 32.111 -12.167 -28.702 1.00 89.75 285 ASP A O 1
ATOM 2162 N N . GLU A 1 286 ? 33.741 -12.557 -30.181 1.00 91.50 286 GLU A N 1
ATOM 2163 C CA . GLU A 1 286 ? 34.258 -13.731 -29.474 1.00 91.50 286 GLU A CA 1
ATOM 2164 C C . GLU A 1 286 ? 34.768 -13.365 -28.068 1.00 91.50 286 GLU A C 1
ATOM 2166 O O . GLU A 1 286 ? 34.554 -14.101 -27.098 1.00 91.50 286 GLU A O 1
ATOM 2171 N N . LYS A 1 287 ? 35.434 -12.213 -27.924 1.00 90.38 287 LYS A N 1
ATOM 2172 C CA . LYS A 1 287 ? 35.919 -11.718 -26.630 1.00 90.38 287 LYS A CA 1
ATOM 2173 C C . LYS A 1 287 ? 34.765 -11.308 -25.711 1.00 90.38 287 LYS A C 1
ATOM 2175 O O . LYS A 1 287 ? 34.817 -11.639 -24.525 1.00 90.38 287 LYS A O 1
ATOM 2180 N N . LEU A 1 288 ? 33.740 -10.636 -26.236 1.00 87.12 288 LEU A N 1
ATOM 2181 C CA . LEU A 1 288 ? 32.518 -10.291 -25.505 1.00 87.12 288 LEU A CA 1
ATOM 2182 C C . LEU A 1 288 ? 31.761 -11.547 -25.068 1.00 87.12 288 LEU A C 1
ATOM 2184 O O . LEU A 1 288 ? 31.417 -11.661 -23.896 1.00 87.12 288 LEU A O 1
ATOM 2188 N N . ALA A 1 289 ? 31.598 -12.530 -25.955 1.00 88.62 289 ALA A N 1
ATOM 2189 C CA . ALA A 1 289 ? 30.959 -13.806 -25.642 1.00 88.62 289 ALA A CA 1
ATOM 2190 C C . ALA A 1 289 ? 31.713 -14.566 -24.539 1.00 88.62 289 ALA A C 1
ATOM 2192 O O . ALA A 1 289 ? 31.103 -15.066 -23.595 1.00 88.62 289 ALA A O 1
ATOM 2193 N N . LYS A 1 290 ? 33.054 -14.594 -24.590 1.00 91.25 290 LYS A N 1
ATOM 2194 C CA . LYS A 1 290 ? 33.880 -15.175 -23.516 1.00 91.25 290 LYS A CA 1
ATOM 2195 C C . LYS A 1 290 ? 33.750 -14.410 -22.199 1.00 91.25 290 LYS A C 1
ATOM 2197 O O . LYS A 1 290 ? 33.760 -15.031 -21.137 1.00 91.25 290 LYS A O 1
ATOM 2202 N N . ALA A 1 291 ? 33.652 -13.082 -22.244 1.00 87.62 291 ALA A N 1
ATOM 2203 C CA . ALA A 1 291 ? 33.465 -12.260 -21.053 1.00 87.62 291 ALA A CA 1
ATOM 2204 C C . ALA A 1 291 ? 32.074 -12.469 -20.430 1.00 87.62 291 ALA A C 1
ATOM 2206 O O . ALA A 1 291 ? 31.986 -12.650 -19.217 1.00 87.62 291 ALA A O 1
ATOM 2207 N N . ALA A 1 292 ? 31.023 -12.528 -21.252 1.00 84.44 292 ALA A N 1
ATOM 2208 C CA . ALA A 1 292 ? 29.653 -12.808 -20.833 1.00 84.44 292 ALA A CA 1
ATOM 2209 C C . ALA A 1 292 ? 29.526 -14.211 -20.224 1.00 84.44 292 ALA A C 1
ATOM 2211 O O . ALA A 1 292 ? 29.071 -14.338 -19.092 1.00 84.44 292 ALA A O 1
ATOM 2212 N N . ALA A 1 293 ? 30.051 -15.243 -20.894 1.00 89.69 293 ALA A N 1
ATOM 2213 C CA . ALA A 1 293 ? 30.061 -16.610 -20.370 1.00 89.69 293 ALA A CA 1
ATOM 2214 C C . ALA A 1 293 ? 30.837 -16.722 -19.045 1.00 89.69 293 ALA A C 1
ATOM 2216 O O . ALA A 1 293 ? 30.440 -17.445 -18.133 1.00 89.69 293 ALA A O 1
ATOM 2217 N N . LYS A 1 294 ? 31.944 -15.979 -18.899 1.00 91.88 294 LYS A N 1
ATOM 2218 C CA . LYS A 1 294 ? 32.696 -15.920 -17.637 1.00 91.88 294 LYS A CA 1
ATOM 2219 C C . LYS A 1 294 ? 31.904 -15.223 -16.526 1.00 91.88 294 LYS A C 1
ATOM 2221 O O . LYS A 1 294 ? 32.014 -15.639 -15.375 1.00 91.88 294 LYS A O 1
ATOM 2226 N N . ALA A 1 295 ? 31.154 -14.171 -16.847 1.00 83.50 295 ALA A N 1
ATOM 2227 C CA . ALA A 1 295 ? 30.313 -13.463 -15.888 1.00 83.50 295 ALA A CA 1
ATOM 2228 C C . ALA A 1 295 ? 29.129 -14.330 -15.433 1.00 83.50 295 ALA A C 1
ATOM 2230 O O . ALA A 1 295 ? 28.881 -14.426 -14.235 1.00 83.50 295 ALA A O 1
ATOM 2231 N N . GLU A 1 296 ? 28.469 -15.023 -16.361 1.00 86.69 296 GLU A N 1
ATOM 2232 C CA . GLU A 1 296 ? 27.387 -15.969 -16.072 1.00 86.69 296 GLU A CA 1
ATOM 2233 C C . GLU A 1 296 ? 27.878 -17.129 -15.197 1.00 86.69 296 GLU A C 1
ATOM 2235 O O . GLU A 1 296 ? 27.320 -17.374 -14.131 1.00 86.69 296 GLU A O 1
ATOM 2240 N N . ALA A 1 297 ? 29.009 -17.751 -15.548 1.00 88.94 297 ALA A N 1
ATOM 2241 C CA . ALA A 1 297 ? 29.614 -18.805 -14.732 1.00 88.94 297 ALA A CA 1
ATOM 2242 C C . ALA A 1 297 ? 30.021 -18.318 -13.326 1.00 88.94 297 ALA A C 1
ATOM 2244 O O . ALA A 1 297 ? 29.965 -19.076 -12.355 1.00 88.94 297 ALA A O 1
ATOM 2245 N N . LEU A 1 298 ? 30.450 -17.056 -13.193 1.00 88.00 298 LEU A N 1
ATOM 2246 C CA . LEU A 1 298 ? 30.747 -16.461 -11.890 1.00 88.00 298 LEU A CA 1
ATOM 2247 C C . LEU A 1 298 ? 29.463 -16.227 -11.082 1.00 88.00 298 LEU A C 1
ATOM 2249 O O . LEU A 1 298 ? 29.445 -16.532 -9.892 1.00 88.00 298 LEU A O 1
ATOM 2253 N N . ALA A 1 299 ? 28.398 -15.746 -11.723 1.00 83.00 299 ALA A N 1
ATOM 2254 C CA . ALA A 1 299 ? 27.097 -15.539 -11.095 1.00 83.00 299 ALA A CA 1
ATOM 2255 C C . ALA A 1 299 ? 26.472 -16.863 -10.629 1.00 83.00 299 ALA A C 1
ATOM 2257 O O . ALA A 1 299 ? 26.014 -16.953 -9.491 1.00 83.00 299 ALA A O 1
ATOM 2258 N N . GLU A 1 300 ? 26.525 -17.920 -11.445 1.00 90.75 300 GLU A N 1
ATOM 2259 C CA . GLU A 1 300 ? 26.083 -19.264 -11.052 1.00 90.75 300 GLU A CA 1
ATOM 2260 C C . GLU A 1 300 ? 26.890 -19.809 -9.871 1.00 90.75 300 GLU A C 1
ATOM 2262 O O . GLU A 1 300 ? 26.331 -20.386 -8.937 1.00 90.75 300 GLU A O 1
ATOM 2267 N N . LYS A 1 301 ? 28.210 -19.591 -9.872 1.00 90.31 301 LYS A N 1
ATOM 2268 C CA . LYS A 1 301 ? 29.082 -20.012 -8.773 1.00 90.31 301 LYS A CA 1
ATOM 2269 C C . LYS A 1 301 ? 28.770 -19.270 -7.472 1.00 90.31 301 LYS A C 1
ATOM 2271 O O . LYS A 1 301 ? 28.738 -19.905 -6.417 1.00 90.31 301 LYS A O 1
ATOM 2276 N N . GLU A 1 302 ? 28.546 -17.958 -7.523 1.00 88.06 302 GLU A N 1
ATOM 2277 C CA . GLU A 1 302 ? 28.150 -17.179 -6.343 1.00 88.06 302 GLU A CA 1
ATOM 2278 C C . GLU A 1 302 ? 26.740 -17.564 -5.867 1.00 88.06 302 GLU A C 1
ATOM 2280 O O . GLU A 1 302 ? 26.539 -17.733 -4.666 1.00 88.06 302 GLU A O 1
ATOM 2285 N N . LYS A 1 303 ? 25.798 -17.840 -6.780 1.00 84.69 303 LYS A N 1
ATOM 2286 C CA . LYS A 1 303 ? 24.467 -18.369 -6.442 1.00 84.69 303 LYS A CA 1
ATOM 2287 C C . LYS A 1 303 ? 24.550 -19.726 -5.736 1.00 84.69 303 LYS A C 1
ATOM 2289 O O . LYS A 1 303 ? 23.992 -19.880 -4.655 1.00 84.69 303 LYS A O 1
ATOM 2294 N N . ALA A 1 304 ? 25.303 -20.684 -6.278 1.00 89.31 304 ALA A N 1
ATOM 2295 C CA . ALA A 1 304 ? 25.486 -22.001 -5.662 1.00 89.31 304 ALA A CA 1
ATOM 2296 C C . ALA A 1 304 ? 26.167 -21.908 -4.284 1.00 89.31 304 ALA A C 1
ATOM 2298 O O . ALA A 1 304 ? 25.832 -22.639 -3.351 1.00 89.31 304 ALA A O 1
ATOM 2299 N N . LYS A 1 305 ? 27.119 -20.981 -4.132 1.00 90.19 305 LYS A N 1
ATOM 2300 C CA . LYS A 1 305 ? 27.775 -20.695 -2.851 1.00 90.19 305 LYS A CA 1
ATOM 2301 C C . LYS A 1 305 ? 26.799 -20.084 -1.840 1.00 90.19 305 LYS A C 1
ATOM 2303 O O . LYS A 1 305 ? 26.832 -20.480 -0.675 1.00 90.19 305 LYS A O 1
ATOM 2308 N N . ALA A 1 306 ? 25.929 -19.171 -2.272 1.00 77.81 306 ALA A N 1
ATOM 2309 C CA . ALA A 1 306 ? 24.881 -18.586 -1.441 1.00 77.81 306 ALA A CA 1
ATOM 2310 C C . ALA A 1 306 ? 23.842 -19.635 -1.013 1.00 77.81 306 ALA A C 1
ATOM 2312 O O . ALA A 1 306 ? 23.519 -19.721 0.168 1.00 77.81 306 ALA A O 1
ATOM 2313 N N . GLU A 1 307 ? 23.390 -20.499 -1.926 1.00 87.75 307 GLU A N 1
ATOM 2314 C CA . GLU A 1 307 ? 22.471 -21.607 -1.626 1.00 87.75 307 GLU A CA 1
ATOM 2315 C C . GLU A 1 307 ? 23.084 -22.609 -0.635 1.00 87.75 307 GLU A C 1
ATOM 2317 O O . GLU A 1 307 ? 22.434 -23.010 0.333 1.00 87.75 307 GLU A O 1
ATOM 2322 N N . ALA A 1 308 ? 24.360 -22.972 -0.811 1.00 88.06 308 ALA A N 1
ATOM 2323 C CA . ALA A 1 308 ? 25.071 -23.845 0.122 1.00 88.06 308 ALA A CA 1
ATOM 2324 C C . ALA A 1 308 ? 25.233 -23.207 1.515 1.00 88.06 308 ALA A C 1
ATOM 2326 O O . ALA A 1 308 ? 25.107 -23.894 2.534 1.00 88.06 308 ALA A O 1
ATOM 2327 N N . LEU A 1 309 ? 25.494 -21.895 1.575 1.00 86.12 309 LEU A N 1
ATOM 2328 C CA . LEU A 1 309 ? 25.565 -21.152 2.832 1.00 86.12 309 LEU A CA 1
ATOM 2329 C C . LEU A 1 309 ? 24.193 -21.086 3.515 1.00 86.12 309 LEU A C 1
ATOM 2331 O O . LEU A 1 309 ? 24.097 -21.377 4.706 1.00 86.12 309 LEU A O 1
ATOM 2335 N N . ALA A 1 310 ? 23.131 -20.799 2.761 1.00 77.25 310 ALA A N 1
ATOM 2336 C CA . ALA A 1 310 ? 21.760 -20.775 3.259 1.00 77.25 310 ALA A CA 1
ATOM 2337 C C . ALA A 1 310 ? 21.324 -22.147 3.798 1.00 77.25 310 ALA A C 1
ATOM 2339 O O . ALA A 1 310 ? 20.750 -22.227 4.883 1.00 77.25 310 ALA A O 1
ATOM 2340 N N . ALA A 1 311 ? 21.658 -23.241 3.104 1.00 86.75 311 ALA A N 1
ATOM 2341 C CA . ALA A 1 311 ? 21.375 -24.598 3.571 1.00 86.75 311 ALA A CA 1
ATOM 2342 C C . ALA A 1 311 ? 22.104 -24.916 4.889 1.00 86.75 311 ALA A C 1
ATOM 2344 O O . ALA A 1 311 ? 21.531 -25.522 5.797 1.00 86.75 311 ALA A O 1
ATOM 2345 N N . LYS A 1 312 ? 23.359 -24.468 5.019 1.00 87.38 312 LYS A N 1
ATOM 2346 C CA . LYS A 1 312 ? 24.158 -24.641 6.236 1.00 87.38 312 LYS A CA 1
ATOM 2347 C C . LYS A 1 312 ? 23.602 -23.835 7.413 1.00 87.38 312 LYS A C 1
ATOM 2349 O O . LYS A 1 312 ? 23.508 -24.376 8.516 1.00 87.38 312 LYS A O 1
ATOM 2354 N N . GLU A 1 313 ? 23.221 -22.577 7.196 1.00 82.94 313 GLU A N 1
ATOM 2355 C CA . GLU A 1 313 ? 22.623 -21.741 8.244 1.00 82.94 313 GLU A CA 1
ATOM 2356 C C . GLU A 1 313 ? 21.224 -22.238 8.634 1.00 82.94 313 GLU A C 1
ATOM 2358 O O . GLU A 1 313 ? 20.924 -22.304 9.825 1.00 82.94 313 GLU A O 1
ATOM 2363 N N . LYS A 1 314 ? 20.411 -22.716 7.679 1.00 81.81 314 LYS A N 1
ATOM 2364 C CA . LYS A 1 314 ? 19.126 -23.375 7.965 1.00 81.81 314 LYS A CA 1
ATOM 2365 C C . LYS A 1 314 ? 19.306 -24.611 8.849 1.00 81.81 314 LYS A C 1
ATOM 2367 O O . LYS A 1 314 ? 18.658 -24.713 9.886 1.00 81.81 314 LYS A O 1
ATOM 2372 N N . ALA A 1 315 ? 20.231 -25.509 8.503 1.00 86.50 315 ALA A N 1
ATOM 2373 C CA . ALA A 1 315 ? 20.510 -26.702 9.309 1.00 86.50 315 ALA A CA 1
ATOM 2374 C C . ALA A 1 315 ? 21.005 -26.349 10.725 1.00 86.50 315 ALA A C 1
ATOM 2376 O O . ALA A 1 315 ? 20.666 -27.013 11.706 1.00 86.50 315 ALA A O 1
ATOM 2377 N N . LYS A 1 316 ? 21.799 -25.280 10.852 1.00 86.44 316 LYS A N 1
ATOM 2378 C CA . LYS A 1 316 ? 22.265 -24.766 12.145 1.00 86.44 316 LYS A CA 1
ATOM 2379 C C . LYS A 1 316 ? 21.117 -24.179 12.973 1.00 86.44 316 LYS A C 1
ATOM 2381 O O . LYS A 1 316 ? 21.074 -24.428 14.177 1.00 86.44 316 LYS A O 1
ATOM 2386 N N . ALA A 1 317 ? 20.198 -23.445 12.346 1.00 74.50 317 ALA A N 1
ATOM 2387 C CA . ALA A 1 317 ? 19.012 -22.891 12.993 1.00 74.50 317 ALA A CA 1
ATOM 2388 C C . ALA A 1 317 ? 18.054 -23.997 13.461 1.00 74.50 317 ALA A C 1
ATOM 2390 O O . ALA A 1 317 ? 17.642 -23.987 14.617 1.00 74.50 317 ALA A O 1
ATOM 2391 N N . GLU A 1 318 ? 17.782 -25.003 12.625 1.00 86.38 318 GLU A N 1
ATOM 2392 C CA . GLU A 1 318 ? 16.976 -26.175 12.996 1.00 86.38 318 GLU A CA 1
ATOM 2393 C C . GLU A 1 318 ? 17.601 -26.942 14.173 1.00 86.38 318 GLU A C 1
ATOM 2395 O O . GLU A 1 318 ? 16.911 -27.316 15.122 1.00 86.38 318 GLU A O 1
ATOM 2400 N N . ALA A 1 319 ? 18.927 -27.116 14.173 1.00 85.44 319 ALA A N 1
ATOM 2401 C CA . ALA A 1 319 ? 19.639 -27.747 15.282 1.00 85.44 319 ALA A CA 1
ATOM 2402 C C . ALA A 1 319 ? 19.606 -26.911 16.575 1.00 85.44 319 ALA A C 1
ATOM 2404 O O . ALA A 1 319 ? 19.577 -27.481 17.670 1.00 85.44 319 ALA A O 1
ATOM 2405 N N . LEU A 1 320 ? 19.631 -25.578 16.475 1.00 81.50 320 LEU A N 1
ATOM 2406 C CA . LEU A 1 320 ? 19.498 -24.683 17.625 1.00 81.50 320 LEU A CA 1
ATOM 2407 C C . LEU A 1 320 ? 18.070 -24.720 18.182 1.00 81.50 320 LEU A C 1
ATOM 2409 O O . LEU A 1 320 ? 17.908 -24.952 19.377 1.00 81.50 320 LEU A O 1
ATOM 2413 N N . ALA A 1 321 ? 17.057 -24.620 17.320 1.00 77.25 321 ALA A N 1
ATOM 2414 C CA . ALA A 1 321 ? 15.650 -24.714 17.697 1.00 77.25 321 ALA A CA 1
ATOM 2415 C C . ALA A 1 321 ? 15.330 -26.059 18.371 1.00 77.25 321 ALA A C 1
ATOM 2417 O O . ALA A 1 321 ? 14.666 -26.096 19.404 1.00 77.25 321 ALA A O 1
ATOM 2418 N N . ALA A 1 322 ? 15.875 -27.170 17.862 1.00 86.69 322 ALA A N 1
ATOM 2419 C CA . ALA A 1 322 ? 15.729 -28.481 18.495 1.00 86.69 322 ALA A CA 1
ATOM 2420 C C . ALA A 1 322 ? 16.377 -28.539 19.893 1.00 86.69 322 ALA A C 1
ATOM 2422 O O . ALA A 1 322 ? 15.829 -29.151 20.813 1.00 86.69 322 ALA A O 1
ATOM 2423 N N . LYS A 1 323 ? 17.533 -27.885 20.083 1.00 87.06 323 LYS A N 1
ATOM 2424 C CA . LYS A 1 323 ? 18.186 -27.783 21.399 1.00 87.06 323 LYS A CA 1
ATOM 2425 C C . LYS A 1 323 ? 17.389 -26.915 22.369 1.00 87.06 323 LYS A C 1
ATOM 2427 O O . LYS A 1 323 ? 17.279 -27.285 23.536 1.00 87.06 323 LYS A O 1
ATOM 2432 N N . GLU A 1 324 ? 16.850 -25.794 21.905 1.00 83.50 324 GLU A N 1
ATOM 2433 C CA . GLU A 1 324 ? 16.030 -24.886 22.711 1.00 83.50 324 GLU A CA 1
ATOM 2434 C C . GLU A 1 324 ? 14.703 -25.535 23.107 1.00 83.50 324 GLU A C 1
ATOM 2436 O O . GLU A 1 324 ? 14.348 -25.500 24.283 1.00 83.50 324 GLU A O 1
ATOM 2441 N N . ALA A 1 325 ? 14.033 -26.232 22.185 1.00 81.62 325 ALA A N 1
ATOM 2442 C CA . ALA A 1 325 ? 12.828 -27.008 22.479 1.00 81.62 325 ALA A CA 1
ATOM 2443 C C . ALA A 1 325 ? 13.096 -28.092 23.538 1.00 81.62 325 ALA A C 1
ATOM 2445 O O . ALA A 1 325 ? 12.374 -28.187 24.531 1.00 81.62 325 ALA A O 1
ATOM 2446 N N . ALA A 1 326 ? 14.191 -28.847 23.395 1.00 87.38 326 ALA A N 1
ATOM 2447 C CA . ALA A 1 326 ? 14.590 -29.850 24.382 1.00 87.38 326 ALA A CA 1
ATOM 2448 C C . ALA A 1 326 ? 14.971 -29.235 25.745 1.00 87.38 326 ALA A C 1
ATOM 2450 O O . ALA A 1 326 ? 14.793 -29.866 26.791 1.00 87.38 326 ALA A O 1
ATOM 2451 N N . ALA A 1 327 ? 15.522 -28.017 25.761 1.00 84.19 327 ALA A N 1
ATOM 2452 C CA . ALA A 1 327 ? 15.819 -27.288 26.992 1.00 84.19 327 ALA A CA 1
ATOM 2453 C C . ALA A 1 327 ? 14.541 -26.766 27.667 1.00 84.19 327 ALA A C 1
ATOM 2455 O O . ALA A 1 327 ? 14.416 -26.891 28.887 1.00 84.19 327 ALA A O 1
ATOM 2456 N N . ALA A 1 328 ? 13.586 -26.249 26.888 1.00 79.19 328 ALA A N 1
ATOM 2457 C CA . ALA A 1 328 ? 12.290 -25.781 27.366 1.00 79.19 328 ALA A CA 1
ATOM 2458 C C . ALA A 1 328 ? 11.468 -26.930 27.966 1.00 79.19 328 ALA A C 1
ATOM 2460 O O . ALA A 1 328 ? 10.991 -26.806 29.089 1.00 79.19 328 ALA A O 1
ATOM 2461 N N . GLU A 1 329 ? 11.398 -28.085 27.298 1.00 88.19 329 GLU A N 1
ATOM 2462 C CA . GLU A 1 329 ? 10.708 -29.274 27.818 1.00 88.19 329 GLU A CA 1
ATOM 2463 C C . GLU A 1 329 ? 11.296 -29.727 29.166 1.00 88.19 329 GLU A C 1
ATOM 2465 O O . GLU A 1 329 ? 10.572 -29.961 30.138 1.00 88.19 329 GLU A O 1
ATOM 2470 N N . LYS A 1 330 ? 12.633 -29.760 29.277 1.00 88.12 330 LYS A N 1
ATOM 2471 C CA . LYS A 1 330 ? 13.317 -30.058 30.545 1.00 88.12 330 LYS A CA 1
ATOM 2472 C C . LYS A 1 330 ? 13.044 -29.008 31.623 1.00 88.12 330 LYS A C 1
ATOM 2474 O O . LYS A 1 330 ? 12.953 -29.367 32.799 1.00 88.12 330 LYS A O 1
ATOM 2479 N N . ALA A 1 331 ? 12.945 -27.730 31.257 1.00 83.50 331 ALA A N 1
ATOM 2480 C CA . ALA A 1 331 ? 12.635 -26.650 32.188 1.00 83.50 331 ALA A CA 1
ATOM 2481 C C . ALA A 1 331 ? 11.195 -26.757 32.712 1.00 83.50 331 ALA A C 1
ATOM 2483 O O . ALA A 1 331 ? 11.004 -26.690 33.927 1.00 83.50 331 ALA A O 1
ATOM 2484 N N . THR A 1 332 ? 10.220 -27.024 31.838 1.00 85.25 332 THR A N 1
ATOM 2485 C CA . THR A 1 332 ? 8.812 -27.250 32.202 1.00 85.25 332 THR A CA 1
ATOM 2486 C C . THR A 1 332 ? 8.673 -28.447 33.138 1.00 85.25 332 THR A C 1
ATOM 2488 O O . THR A 1 332 ? 8.149 -28.303 34.240 1.00 85.25 332 THR A O 1
ATOM 2491 N N . ALA A 1 333 ? 9.265 -29.596 32.790 1.00 88.19 333 ALA A N 1
ATOM 2492 C CA . ALA A 1 333 ? 9.237 -30.788 33.643 1.00 88.19 333 ALA A CA 1
ATOM 2493 C C . ALA A 1 333 ? 9.887 -30.545 35.022 1.00 88.19 333 ALA A C 1
ATOM 2495 O O . ALA A 1 333 ? 9.439 -31.065 36.050 1.00 88.19 333 ALA A O 1
ATOM 2496 N N . LYS A 1 334 ? 10.952 -29.731 35.077 1.00 88.44 334 LYS A N 1
ATOM 2497 C CA . LY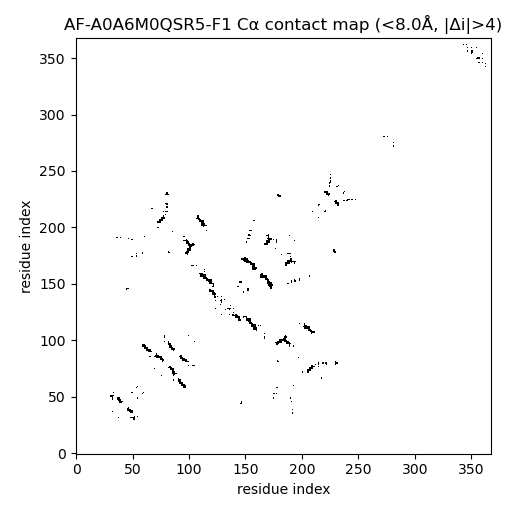S A 1 334 ? 11.591 -29.334 36.340 1.00 88.44 334 LYS A CA 1
ATOM 2498 C C . LYS A 1 334 ? 10.698 -28.394 37.158 1.00 88.44 334 LYS A C 1
ATOM 2500 O O . LYS A 1 334 ? 10.639 -28.558 38.378 1.00 88.44 334 LYS A O 1
ATOM 2505 N N . ALA A 1 335 ? 10.021 -27.442 36.516 1.00 80.88 335 ALA A N 1
ATOM 2506 C CA . ALA A 1 335 ? 9.111 -26.498 37.162 1.00 80.88 335 ALA A CA 1
ATOM 2507 C C . ALA A 1 335 ? 7.876 -27.204 37.741 1.00 80.88 335 ALA A C 1
ATOM 2509 O O . ALA A 1 335 ? 7.563 -26.998 38.911 1.00 80.88 335 ALA A O 1
ATOM 2510 N N . GLU A 1 336 ? 7.249 -28.115 36.992 1.00 88.25 336 GLU A N 1
ATOM 2511 C CA . GLU A 1 336 ? 6.119 -28.929 37.467 1.00 88.25 336 GLU A CA 1
ATOM 2512 C C . GLU A 1 336 ? 6.501 -29.772 38.688 1.00 88.25 336 GLU A C 1
ATOM 2514 O O . GLU A 1 336 ? 5.795 -29.793 39.699 1.00 88.25 336 GLU A O 1
ATOM 2519 N N . LYS A 1 337 ? 7.674 -30.418 38.646 1.00 89.06 337 LYS A N 1
ATOM 2520 C CA . LYS A 1 337 ? 8.175 -31.213 39.774 1.00 89.06 337 LYS A CA 1
ATOM 2521 C C . LYS A 1 337 ? 8.472 -30.349 41.004 1.00 89.06 337 LYS A C 1
ATOM 2523 O O . LYS A 1 337 ? 8.233 -30.788 42.131 1.00 89.06 337 LYS A O 1
ATOM 2528 N N . ALA A 1 338 ? 8.983 -29.132 40.807 1.00 84.81 338 ALA A N 1
ATOM 2529 C CA . ALA A 1 338 ? 9.214 -28.174 41.885 1.00 84.81 338 ALA A CA 1
ATOM 2530 C C . ALA A 1 338 ? 7.895 -27.651 42.481 1.00 84.81 338 ALA A C 1
ATOM 2532 O O . ALA A 1 338 ? 7.770 -27.602 43.705 1.00 84.81 338 ALA A O 1
ATOM 2533 N N . ALA A 1 339 ? 6.900 -27.342 41.643 1.00 83.62 339 ALA A N 1
ATOM 2534 C CA . ALA A 1 339 ? 5.569 -26.914 42.067 1.00 83.62 339 ALA A CA 1
ATOM 2535 C C . ALA A 1 339 ? 4.855 -28.011 42.874 1.00 83.62 339 ALA A C 1
ATOM 2537 O O . ALA A 1 339 ? 4.384 -27.753 43.980 1.00 83.62 339 ALA A O 1
ATOM 2538 N N . ALA A 1 340 ? 4.881 -29.262 42.401 1.00 86.94 340 ALA A N 1
ATOM 2539 C CA . ALA A 1 340 ? 4.318 -30.403 43.127 1.00 86.94 340 ALA A CA 1
ATOM 2540 C C . ALA A 1 340 ? 5.003 -30.629 44.491 1.00 86.94 340 ALA A C 1
ATOM 2542 O O . ALA A 1 340 ? 4.349 -30.942 45.489 1.00 86.94 340 ALA A O 1
ATOM 2543 N N . ALA A 1 341 ? 6.327 -30.445 44.566 1.00 87.44 341 ALA A N 1
ATOM 2544 C CA . ALA A 1 341 ? 7.063 -30.538 45.825 1.00 87.44 341 ALA A CA 1
ATOM 2545 C C . ALA A 1 341 ? 6.722 -29.391 46.794 1.00 87.44 341 ALA A C 1
ATOM 2547 O O . ALA A 1 341 ? 6.597 -29.626 48.001 1.00 87.44 341 ALA A O 1
ATOM 2548 N N . ALA A 1 342 ? 6.555 -28.167 46.284 1.00 85.94 342 ALA A N 1
ATOM 2549 C CA . ALA A 1 342 ? 6.151 -27.005 47.070 1.00 85.94 342 ALA A CA 1
ATOM 2550 C C . ALA A 1 342 ? 4.731 -27.172 47.632 1.00 85.94 342 ALA A C 1
ATOM 2552 O O . ALA A 1 342 ? 4.521 -26.950 48.825 1.00 85.94 342 ALA A O 1
ATOM 2553 N N . GLU A 1 343 ? 3.799 -27.668 46.819 1.00 87.06 343 GLU A N 1
ATOM 2554 C CA . GLU A 1 343 ? 2.416 -27.929 47.218 1.00 87.06 343 GLU A CA 1
ATOM 2555 C C . GLU A 1 343 ? 2.327 -29.014 48.298 1.00 87.06 343 GLU A C 1
ATOM 2557 O O . GLU A 1 343 ? 1.698 -28.834 49.342 1.00 87.06 343 GLU A O 1
ATOM 2562 N N . LYS A 1 344 ? 3.084 -30.106 48.138 1.00 88.62 344 LYS A N 1
ATOM 2563 C CA . LYS A 1 344 ? 3.195 -31.141 49.175 1.00 88.62 344 LYS A CA 1
ATOM 2564 C C . LYS A 1 344 ? 3.740 -30.580 50.495 1.00 88.62 344 LYS A C 1
ATOM 2566 O O . LYS A 1 344 ? 3.299 -30.977 51.576 1.00 88.62 344 LYS A O 1
ATOM 2571 N N . LYS A 1 345 ? 4.705 -29.655 50.432 1.00 87.88 345 LYS A N 1
ATOM 2572 C CA . LYS A 1 345 ? 5.278 -28.998 51.617 1.00 87.88 345 LYS A CA 1
ATOM 2573 C C . LYS A 1 345 ? 4.285 -28.028 52.273 1.00 87.88 345 LYS A C 1
ATOM 2575 O O . LYS A 1 345 ? 4.253 -27.974 53.505 1.00 87.88 345 LYS A O 1
ATOM 2580 N N . ARG A 1 346 ? 3.481 -27.310 51.477 1.00 87.69 346 ARG A N 1
ATOM 2581 C CA . ARG A 1 346 ? 2.387 -26.427 51.925 1.00 87.69 346 ARG A CA 1
ATOM 2582 C C . ARG A 1 346 ? 1.357 -27.211 52.732 1.00 87.69 346 ARG A C 1
ATOM 2584 O O . ARG A 1 346 ? 1.143 -26.901 53.904 1.00 87.69 346 ARG A O 1
ATOM 2591 N N . LEU A 1 347 ? 0.818 -28.281 52.149 1.00 87.44 347 LEU A N 1
ATOM 2592 C CA . LEU A 1 347 ? -0.177 -29.142 52.791 1.00 87.44 347 LEU A CA 1
ATOM 2593 C C . LEU A 1 347 ? 0.346 -29.725 54.108 1.00 87.44 347 LEU A C 1
ATOM 2595 O O . LEU A 1 347 ? -0.281 -29.556 55.151 1.00 87.44 347 LEU A O 1
ATOM 2599 N N . ALA A 1 348 ? 1.563 -30.281 54.108 1.00 87.19 348 ALA A N 1
ATOM 2600 C CA . ALA A 1 348 ? 2.182 -30.815 55.322 1.00 87.19 348 ALA A CA 1
ATOM 2601 C C . ALA A 1 348 ? 2.378 -29.757 56.430 1.00 87.19 348 ALA A C 1
ATOM 2603 O O . ALA A 1 348 ? 2.369 -30.085 57.619 1.00 87.19 348 ALA A O 1
ATOM 2604 N N . ALA A 1 349 ? 2.588 -28.486 56.073 1.00 86.12 349 ALA A N 1
ATOM 2605 C CA . ALA A 1 349 ? 2.689 -27.398 57.042 1.00 86.12 349 ALA A CA 1
ATOM 2606 C C . ALA A 1 349 ? 1.325 -27.007 57.633 1.00 86.12 349 ALA A C 1
ATOM 2608 O O . ALA A 1 349 ? 1.260 -26.751 58.835 1.00 86.12 349 ALA A O 1
ATOM 2609 N N . CYS A 1 350 ? 0.258 -27.007 56.830 1.00 86.50 350 CYS A N 1
ATOM 2610 C CA . CYS A 1 350 ? -1.114 -26.789 57.297 1.00 86.50 350 CYS A CA 1
ATOM 2611 C C . CYS A 1 350 ? -1.589 -27.908 58.228 1.00 86.50 350 CYS A C 1
ATOM 2613 O O . CYS A 1 350 ? -2.075 -27.614 59.321 1.00 86.50 350 CYS A O 1
ATOM 2615 N N . THR A 1 351 ? -1.329 -29.173 57.880 1.00 88.81 351 THR A N 1
ATOM 2616 C CA . THR A 1 351 ? -1.664 -30.320 58.739 1.00 88.81 351 THR A CA 1
ATOM 2617 C C . THR A 1 351 ? -1.002 -30.206 60.115 1.00 88.81 351 THR A C 1
ATOM 2619 O O . THR A 1 351 ? -1.652 -30.421 61.133 1.00 88.81 351 THR A O 1
ATOM 2622 N N . ARG A 1 352 ? 0.270 -29.777 60.184 1.00 89.00 352 ARG A N 1
ATOM 2623 C CA . ARG A 1 352 ? 0.964 -29.538 61.469 1.00 89.00 352 ARG A CA 1
ATOM 2624 C C . ARG A 1 352 ? 0.346 -28.423 62.316 1.00 89.00 352 ARG A C 1
ATOM 2626 O O . ARG A 1 352 ? 0.578 -28.395 63.519 1.00 89.00 352 ARG A O 1
ATOM 2633 N N . LYS A 1 353 ? -0.396 -27.500 61.702 1.00 88.44 353 LYS A N 1
ATOM 2634 C CA . LYS A 1 353 ? -1.097 -26.399 62.377 1.00 88.44 353 LYS A CA 1
ATOM 2635 C C . LYS A 1 353 ? -2.571 -26.716 62.666 1.00 88.44 353 LYS A C 1
ATOM 2637 O O . LYS A 1 353 ? -3.265 -25.848 63.180 1.00 88.44 353 LYS A O 1
ATOM 2642 N N . GLY A 1 354 ? -3.042 -27.927 62.348 1.00 86.25 354 GLY A N 1
ATOM 2643 C CA . GLY A 1 354 ? -4.438 -28.333 62.543 1.00 86.25 354 GLY A CA 1
ATOM 2644 C C . GLY A 1 354 ? -5.416 -27.714 61.541 1.00 86.25 354 GLY A C 1
ATOM 2645 O O . GLY A 1 354 ? -6.603 -27.628 61.833 1.00 86.25 354 GLY A O 1
ATOM 2646 N N . ILE A 1 355 ? -4.925 -27.255 60.386 1.00 85.19 355 ILE A N 1
ATOM 2647 C CA . ILE A 1 355 ? -5.749 -26.688 59.314 1.00 85.19 355 ILE A CA 1
ATOM 2648 C C . ILE A 1 355 ? -6.074 -27.809 58.320 1.00 85.19 355 ILE A C 1
ATOM 2650 O O . ILE A 1 355 ? -5.160 -28.460 57.805 1.00 85.19 355 ILE A O 1
ATOM 2654 N N . GLU A 1 356 ? -7.364 -28.026 58.061 1.00 82.56 356 GLU A N 1
ATOM 2655 C CA . GLU A 1 356 ? -7.868 -28.968 57.054 1.00 82.56 356 GLU A CA 1
ATOM 2656 C C . GLU A 1 356 ? -7.423 -28.551 55.640 1.00 82.56 356 GLU A C 1
ATOM 2658 O O . GLU A 1 356 ? -7.311 -27.366 55.328 1.00 82.56 356 GLU A O 1
ATOM 2663 N N . GLU A 1 357 ? -7.190 -29.521 54.755 1.00 82.12 357 GLU A N 1
ATOM 2664 C CA . GLU A 1 357 ? -6.650 -29.293 53.404 1.00 82.12 357 GLU A CA 1
ATOM 2665 C C . GLU A 1 357 ? -7.477 -28.296 52.576 1.00 82.12 357 GLU A C 1
ATOM 2667 O O . GLU A 1 357 ? -6.914 -27.417 51.922 1.00 82.12 357 GLU A O 1
ATOM 2672 N N . LYS A 1 358 ? -8.809 -28.371 52.687 1.00 83.75 358 LYS A N 1
ATOM 2673 C CA . LYS A 1 358 ? -9.758 -27.473 52.009 1.00 83.75 358 LYS A CA 1
ATOM 2674 C C . LYS A 1 358 ? -9.672 -26.009 52.466 1.00 83.75 358 LYS A C 1
ATOM 2676 O O . LYS A 1 358 ? -10.084 -25.127 51.723 1.00 83.75 358 LYS A O 1
ATOM 2681 N N . ASP A 1 359 ? -9.148 -25.764 53.669 1.00 85.31 359 ASP A N 1
ATOM 2682 C CA . ASP A 1 359 ? -9.046 -24.435 54.284 1.00 85.31 359 ASP A CA 1
ATOM 2683 C C . ASP A 1 359 ? -7.590 -23.919 54.287 1.00 85.31 359 ASP A C 1
ATOM 2685 O O . ASP A 1 359 ? -7.297 -22.843 54.813 1.00 85.31 359 ASP A O 1
ATOM 2689 N N . CYS A 1 360 ? -6.650 -24.678 53.710 1.00 82.88 360 CYS A N 1
ATOM 2690 C CA . CYS A 1 360 ? -5.248 -24.291 53.635 1.00 82.88 360 CYS A CA 1
ATOM 2691 C C . CYS A 1 360 ? -5.060 -23.235 52.524 1.00 82.88 360 CYS A C 1
ATOM 2693 O O . CYS A 1 360 ? -5.369 -23.520 51.361 1.00 82.88 360 CYS A O 1
ATOM 2695 N N . PRO A 1 361 ? -4.520 -22.040 52.830 1.00 83.25 361 PRO A N 1
ATOM 2696 C CA . PRO A 1 361 ? -4.398 -20.951 51.861 1.00 83.25 361 PRO A CA 1
ATOM 2697 C C . PRO A 1 361 ? -3.445 -21.315 50.707 1.00 83.25 361 PRO A C 1
ATOM 2699 O O . PRO A 1 361 ? -2.433 -21.989 50.951 1.00 83.25 361 PRO A O 1
ATOM 2702 N N . PRO A 1 362 ? -3.749 -20.912 49.456 1.00 80.19 362 PRO A N 1
ATOM 2703 C CA . PRO A 1 362 ? -2.918 -21.226 48.294 1.00 80.19 362 PRO A CA 1
ATOM 2704 C C . PRO A 1 362 ? -1.536 -20.569 48.402 1.00 80.19 362 PRO A C 1
ATOM 2706 O O . PRO A 1 362 ? -1.370 -19.550 49.071 1.00 80.19 362 PRO A O 1
ATOM 2709 N N . LEU A 1 363 ? -0.532 -21.161 47.745 1.00 70.38 363 LEU A N 1
ATOM 2710 C CA . LEU A 1 363 ? 0.773 -20.514 47.586 1.00 70.38 363 LEU A CA 1
ATOM 2711 C C . LEU A 1 363 ? 0.580 -19.238 46.760 1.00 70.38 363 LEU A C 1
ATOM 2713 O O . LEU A 1 363 ? 0.137 -19.308 45.616 1.00 70.38 363 LEU A O 1
ATOM 2717 N N . GLU A 1 364 ? 0.894 -18.081 47.342 1.00 64.38 364 GLU A N 1
ATOM 2718 C CA . GLU A 1 364 ? 0.906 -16.820 46.604 1.00 64.38 364 GLU A CA 1
ATOM 2719 C C . GLU A 1 364 ? 1.907 -16.922 45.447 1.00 64.38 364 GLU A C 1
ATOM 2721 O O . GLU A 1 364 ? 3.052 -17.346 45.632 1.00 64.38 364 GLU A O 1
ATOM 2726 N N . ALA A 1 365 ? 1.465 -16.559 44.241 1.00 50.88 365 ALA A N 1
ATOM 2727 C CA . ALA A 1 365 ? 2.342 -16.473 43.087 1.00 50.88 365 ALA A CA 1
ATOM 2728 C C . ALA A 1 365 ? 3.371 -15.369 43.354 1.00 50.88 365 ALA A C 1
ATOM 2730 O O . ALA A 1 365 ? 3.033 -14.186 43.398 1.00 50.88 365 ALA A O 1
ATOM 2731 N N . ALA A 1 366 ? 4.629 -15.751 43.568 1.00 46.28 366 ALA A N 1
ATOM 2732 C CA . ALA A 1 366 ? 5.723 -14.797 43.564 1.00 46.28 366 ALA A CA 1
ATOM 2733 C C . ALA A 1 366 ? 5.835 -14.239 42.138 1.00 46.28 366 ALA A C 1
ATOM 2735 O O . ALA A 1 366 ? 6.368 -14.907 41.255 1.00 46.28 366 ALA A O 1
ATOM 2736 N N . ASN A 1 367 ? 5.271 -13.051 41.912 1.00 37.41 367 ASN A N 1
ATOM 2737 C CA . ASN A 1 367 ? 5.456 -12.296 40.678 1.00 37.41 367 ASN A CA 1
ATOM 2738 C C . ASN A 1 367 ? 6.958 -12.054 40.471 1.00 37.41 367 ASN A C 1
ATOM 2740 O O . ASN A 1 367 ? 7.595 -11.380 41.285 1.00 37.41 367 ASN A O 1
ATOM 2744 N N . GLY A 1 368 ? 7.495 -12.622 39.393 1.00 40.28 368 GLY A N 1
ATOM 2745 C CA . GLY A 1 368 ? 8.817 -12.357 38.839 1.00 40.28 368 GLY A CA 1
ATOM 2746 C C . GLY A 1 368 ? 8.681 -12.180 37.343 1.00 40.28 368 GLY A C 1
ATOM 2747 O O . GLY A 1 368 ? 8.128 -13.115 36.721 1.00 40.28 368 GLY A O 1
#

Solvent-accessible surface area (backbone atoms only — not comparable to full-atom values): 20698 Å² total; per-residue (Å²): 133,88,80,90,85,91,88,84,82,89,88,81,85,79,84,76,84,75,83,77,76,77,71,82,80,79,76,84,63,75,81,68,46,56,92,80,28,55,62,45,79,54,98,91,42,78,43,75,46,52,55,48,83,57,43,50,92,76,37,48,73,42,81,41,82,43,88,68,94,74,56,57,65,27,36,38,36,33,74,73,68,24,35,33,31,43,27,37,71,94,52,23,18,47,32,37,35,18,16,34,9,52,58,38,72,70,61,78,51,66,34,21,28,71,46,76,37,71,40,38,65,46,60,66,50,73,65,49,31,72,76,39,42,94,80,28,48,90,36,60,87,40,42,66,46,43,85,87,24,75,45,16,53,17,35,37,33,32,20,48,97,90,37,78,66,86,40,41,46,19,5,31,69,58,59,83,44,52,31,22,78,42,88,63,50,29,37,31,25,49,35,54,54,23,49,52,52,55,76,75,55,57,83,61,31,43,33,39,38,56,50,72,66,59,39,40,73,75,73,41,58,56,38,65,43,69,84,42,39,53,42,66,64,41,76,66,51,53,53,47,24,58,55,46,45,51,54,48,53,52,48,53,51,51,51,51,50,51,50,50,54,50,52,52,50,51,50,52,51,50,53,54,52,70,72,42,52,74,74,51,42,53,53,50,51,54,50,50,52,54,50,49,54,52,50,51,54,48,50,53,50,52,49,54,51,49,52,53,48,50,53,53,52,49,53,51,48,54,54,47,51,54,51,49,51,56,50,50,54,54,49,50,58,50,48,54,54,50,49,55,52,50,50,55,51,50,51,56,53,30,51,76,70,74,40,54,77,93,74,48,79,77,84,77,82,79,87,124